Protein AF-0000000077738285 (afdb_homodimer)

pLDDT: mean 93.06, std 7.07, range [54.53, 98.56]

Foldseek 3Di:
DDPVVVVVVVVVVVVVVVVVVVVVVVVVVVVVVVVVVVVQVVLFVVLLVLQPPPPPPVQQKGKDWALQFDLVLLLVLLVVVDDDPVSVVSSVVVRVVLSVVQLDLVDDQWDWDDDDPDIDTAGHCPDPVLVVCCVVRHDVRSVRSRRSNVRCCVPPVPRSGIDIFTARNVVGGGDGSVSSVVSSVVVVVVVVD/DDPVVVVVVVVVVVVVVVVVVVVVVVVVVVVVVVVVVVVQVVLFVVLLVLQPPPPDPVQQKGKDWALQFDLVLLLVQLVVVDDDPVSVVSSVVVRVVLSVVQLDLVDDQWDWDDDDPDIDTAGHCPDPVLVVCCVVRHDVRSVRSRRSNRRCCVPPVPRSHIDIFTARNVVGGGDGSVSSVVSSVVVVVVVVD

Nearest PDB structures (foldseek):
  6nr8-assembly1_4  TM=2.186E-01  e=7.196E+00  Homo sapiens
  7vla-assembly1_R  TM=3.033E-01  e=7.533E+00  Homo sapiens
  7rmi-assembly1_R  TM=2.286E-01  e=8.004E+00  Homo sapiens

InterPro domains:
  IPR005379 Factor of DNA methylation 1-5/IDN2 , domain XH [PF03469] (64-191)
  IPR045177 Factor of DNA methylation 1-5/IDN2 [PTHR21596] (3-192)

Solvent-accessible surface area (backbone atoms only — not comparable to full-atom values): 20897 Å² total; per-residue (Å²): 130,57,74,65,55,55,53,52,51,50,51,42,52,53,49,50,52,50,37,50,52,45,49,53,50,40,52,51,49,52,52,52,35,52,54,46,49,48,49,51,50,50,28,46,53,52,48,38,64,73,39,56,89,61,78,62,80,85,47,54,43,41,59,38,59,36,33,52,51,59,59,61,46,44,44,56,45,26,59,72,73,40,64,79,80,52,23,63,55,51,24,52,51,55,46,50,52,50,46,50,49,64,35,32,81,86,60,72,56,56,38,84,39,73,55,85,95,40,80,40,78,40,74,38,79,78,30,66,67,54,43,51,41,25,74,74,60,28,63,60,38,33,49,30,48,49,52,14,44,51,35,17,52,72,77,26,58,87,73,30,53,62,44,81,37,52,28,21,70,82,77,72,43,76,46,53,63,39,54,44,51,54,34,51,49,52,55,55,54,59,74,62,107,131,57,75,66,55,53,54,54,50,51,51,42,53,52,50,50,51,50,36,49,52,45,49,53,50,41,52,51,48,52,52,52,35,53,53,46,49,48,48,52,51,51,29,47,52,52,49,39,65,71,41,56,88,62,78,61,79,85,46,53,42,42,62,38,60,38,35,53,52,60,58,62,47,43,43,56,45,26,57,71,74,39,63,78,80,52,22,62,56,52,26,52,49,56,47,49,52,49,48,51,49,64,36,31,81,85,62,72,55,56,38,84,40,75,56,89,95,39,82,39,78,40,74,38,81,78,30,64,69,53,44,50,41,25,73,74,60,29,63,61,40,33,50,29,49,50,52,12,44,50,35,18,53,72,76,26,56,87,74,29,53,61,44,81,38,53,27,22,69,81,79,72,4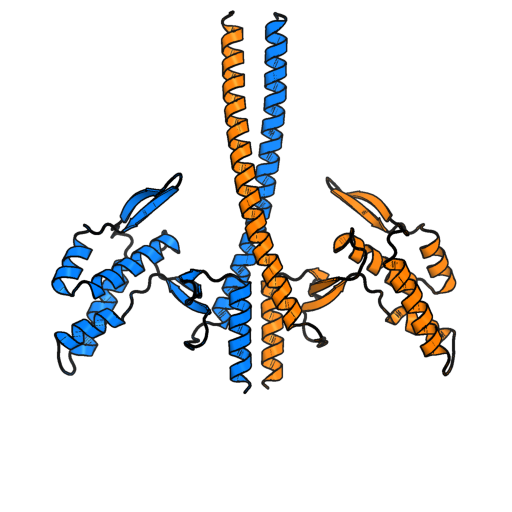3,76,46,52,62,40,54,44,51,53,35,52,51,54,56,56,54,59,73,60,106

Structure (mmCIF, N/CA/C/O backbone):
data_AF-0000000077738285-model_v1
#
loop_
_entity.id
_entity.type
_entity.pdbx_description
1 polymer 'Factor of DNA methylation 5-like'
#
loop_
_atom_site.group_PDB
_atom_site.id
_atom_site.type_symbol
_atom_site.label_atom_id
_atom_site.label_alt_id
_atom_site.label_comp_id
_atom_site.label_asym_id
_atom_site.label_entity_id
_atom_site.label_seq_id
_atom_site.pdbx_PDB_ins_code
_atom_site.Cartn_x
_atom_site.Cartn_y
_atom_site.Cartn_z
_atom_site.occupancy
_atom_site.B_iso_or_equiv
_atom_site.auth_seq_id
_atom_site.auth_comp_id
_atom_site.auth_asym_id
_atom_site.auth_atom_id
_atom_site.pdbx_PDB_model_num
ATOM 1 N N . MET A 1 1 ? -29.438 45.031 19.188 1 57.69 1 MET A N 1
ATOM 2 C CA . MET A 1 1 ? -29.25 43.594 19.25 1 57.69 1 MET A CA 1
ATOM 3 C C . MET A 1 1 ? -28.969 43.156 20.688 1 57.69 1 MET A C 1
ATOM 5 O O . MET A 1 1 ? -28.156 43.781 21.391 1 57.69 1 MET A O 1
ATOM 9 N N . ASN A 1 2 ? -29.812 42.406 21.328 1 80.69 2 ASN A N 1
ATOM 10 C CA . ASN A 1 2 ? -29.719 42 22.734 1 80.69 2 ASN A CA 1
ATOM 11 C C . ASN A 1 2 ? -28.438 41.219 22.984 1 80.69 2 ASN A C 1
ATOM 13 O O . ASN A 1 2 ? -27.859 40.625 22.078 1 80.69 2 ASN A O 1
ATOM 17 N N . ASP A 1 3 ? -27.781 41.531 24.156 1 87.25 3 ASP A N 1
ATOM 18 C CA . ASP A 1 3 ? -26.547 40.906 24.625 1 87.25 3 ASP A CA 1
ATOM 19 C C . ASP A 1 3 ? -26.562 39.406 24.359 1 87.25 3 ASP A C 1
ATOM 21 O O . ASP A 1 3 ? -25.547 38.812 23.969 1 87.25 3 ASP A O 1
ATOM 25 N N . LYS A 1 4 ? -27.641 38.844 24.5 1 89.62 4 LYS A N 1
ATOM 26 C CA . LYS A 1 4 ? -27.781 37.406 24.328 1 89.62 4 LYS A CA 1
ATOM 27 C C . LYS A 1 4 ? -27.672 37.031 22.844 1 89.62 4 LYS A C 1
ATOM 29 O O . LYS A 1 4 ? -27.062 36 22.516 1 89.62 4 LYS A O 1
ATOM 34 N N . GLU A 1 5 ? -28.172 37.75 21.969 1 89.12 5 GLU A N 1
ATOM 35 C CA . GLU A 1 5 ? -28.109 37.531 20.531 1 89.12 5 GLU A CA 1
ATOM 36 C C . GLU A 1 5 ? -26.672 37.625 20.016 1 89.12 5 GLU A C 1
ATOM 38 O O . GLU A 1 5 ? -26.266 36.812 19.188 1 89.12 5 GLU A O 1
ATOM 43 N N . GLU A 1 6 ? -25.984 38.5 20.547 1 91.62 6 GLU A N 1
ATOM 44 C CA . GLU A 1 6 ? -24.578 38.688 20.156 1 91.62 6 GLU A CA 1
ATOM 45 C C . GLU A 1 6 ? -23.75 37.469 20.578 1 91.62 6 GLU A C 1
ATOM 47 O O . GLU A 1 6 ? -22.875 37.031 19.844 1 91.62 6 GLU A O 1
ATOM 52 N N . GLU A 1 7 ? -24 37 21.734 1 93.25 7 GLU A N 1
ATOM 53 C CA . GLU A 1 7 ? -23.312 35.812 22.234 1 93.25 7 GLU A CA 1
ATOM 54 C C . GLU A 1 7 ? -23.594 34.594 21.375 1 93.25 7 GLU A C 1
ATOM 56 O O . GLU A 1 7 ? -22.688 33.844 21.047 1 93.25 7 GLU A O 1
ATOM 61 N N . LEU A 1 8 ? -24.875 34.406 20.984 1 94.12 8 LEU A N 1
ATOM 62 C CA . LEU A 1 8 ? -25.266 33.281 20.156 1 94.12 8 LEU A CA 1
ATOM 63 C C . LEU A 1 8 ? -24.625 33.375 18.766 1 94.12 8 LEU A C 1
ATOM 65 O O . LEU A 1 8 ? -24.172 32.375 18.219 1 94.12 8 LEU A O 1
ATOM 69 N N . LYS A 1 9 ? -24.516 34.531 18.25 1 93.94 9 LYS A N 1
ATOM 70 C CA . LYS A 1 9 ? -23.891 34.75 16.953 1 93.94 9 LYS A CA 1
ATOM 71 C C . LYS A 1 9 ? -22.391 34.438 17 1 93.94 9 LYS A C 1
ATOM 73 O O . LYS A 1 9 ? -21.844 33.875 16.031 1 93.94 9 LYS A O 1
ATOM 78 N N . LYS A 1 10 ? -21.797 34.75 18.062 1 95.88 10 LYS A N 1
ATOM 79 C CA . LYS A 1 10 ? -20.391 34.406 18.25 1 95.88 10 LYS A CA 1
ATOM 80 C C . LYS A 1 10 ? -20.203 32.906 18.266 1 95.88 10 LYS A C 1
ATOM 82 O O . LYS A 1 10 ? -19.25 32.375 17.672 1 95.88 10 LYS A O 1
ATOM 87 N N . VAL A 1 11 ? -21.031 32.219 19 1 95.94 11 VAL A N 1
ATOM 88 C CA . VAL A 1 11 ? -20.969 30.766 19.062 1 95.94 11 VAL A CA 1
ATOM 89 C C . VAL A 1 11 ? -21.109 30.172 17.656 1 95.94 11 VAL A C 1
ATOM 91 O O . VAL A 1 11 ? -20.375 29.25 17.297 1 95.94 11 VAL A O 1
ATOM 94 N N . ILE A 1 12 ? -22.031 30.672 16.875 1 96.25 12 ILE A N 1
ATOM 95 C CA . ILE A 1 12 ? -22.281 30.203 15.523 1 96.25 12 ILE A CA 1
ATOM 96 C C . ILE A 1 12 ? -21.031 30.422 14.672 1 96.25 12 ILE A C 1
ATOM 98 O O . ILE A 1 12 ? -20.625 29.516 13.93 1 96.25 12 ILE A O 1
ATOM 102 N N . MET A 1 13 ? -20.453 31.578 14.844 1 96.62 13 MET A N 1
ATOM 103 C CA . MET A 1 13 ? -19.234 31.891 14.086 1 96.62 13 MET A CA 1
ATOM 104 C C . MET A 1 13 ? -18.125 30.922 14.438 1 96.62 13 MET A C 1
ATOM 106 O O . MET A 1 13 ? -17.422 30.422 13.555 1 96.62 13 MET A O 1
ATOM 110 N N . ASP A 1 14 ? -17.984 30.656 15.688 1 96.31 14 ASP A N 1
ATOM 111 C CA . ASP A 1 14 ? -16.969 29.719 16.156 1 96.31 14 ASP A CA 1
ATOM 112 C C . ASP A 1 14 ? -17.219 28.312 15.617 1 96.31 14 ASP A C 1
ATOM 114 O O . ASP A 1 14 ? -16.297 27.625 15.172 1 96.31 14 ASP A O 1
ATOM 118 N N . LEU A 1 15 ? -18.406 27.906 15.625 1 95.69 15 LEU A N 1
ATOM 119 C CA . LEU A 1 15 ? -18.781 26.578 15.148 1 95.69 15 LEU A CA 1
ATOM 120 C C . LEU A 1 15 ? -18.562 26.469 13.641 1 95.69 15 LEU A C 1
ATOM 122 O O . LEU A 1 15 ? -18.156 25.406 13.148 1 95.69 15 LEU A O 1
ATOM 126 N N . GLU A 1 16 ? -18.859 27.469 12.961 1 95.94 16 GLU A N 1
ATOM 127 C CA . GLU A 1 16 ? -18.656 27.484 11.516 1 95.94 16 GLU A CA 1
ATOM 128 C C . GLU A 1 16 ? -17.172 27.344 11.164 1 95.94 16 GLU A C 1
ATOM 130 O O . GLU A 1 16 ? -16.812 26.672 10.203 1 95.94 16 GLU A O 1
ATOM 135 N N . GLU A 1 17 ? -16.422 28.031 11.875 1 95.81 17 GLU A N 1
ATOM 136 C CA . GLU A 1 17 ? -14.984 27.938 11.656 1 95.81 17 GLU A CA 1
ATOM 137 C C . GLU A 1 17 ? -14.477 26.516 11.922 1 95.81 17 GLU A C 1
ATOM 139 O O . GLU A 1 17 ? -13.688 25.969 11.141 1 95.81 17 GLU A O 1
ATOM 144 N N . GLU A 1 18 ? -14.93 25.953 12.984 1 94.94 18 GLU A N 1
ATOM 145 C CA . GLU A 1 18 ? -14.539 24.578 13.32 1 94.94 18 GLU A CA 1
ATOM 146 C C . GLU A 1 18 ? -14.992 23.609 12.234 1 94.94 18 GLU A C 1
ATOM 148 O O . GLU A 1 18 ? -14.242 22.703 11.859 1 94.94 18 GLU A O 1
ATOM 153 N N . ARG A 1 19 ? -16.156 23.812 11.867 1 95.06 19 ARG A N 1
ATOM 154 C CA . ARG A 1 19 ? -16.688 22.984 10.789 1 95.06 19 ARG A CA 1
ATOM 155 C C . ARG A 1 19 ? -15.828 23.078 9.539 1 95.06 19 ARG A C 1
ATOM 157 O O . ARG A 1 19 ? -15.508 22.062 8.914 1 95.06 19 ARG A O 1
ATOM 164 N N . ARG A 1 20 ? -15.461 24.203 9.203 1 94.88 20 ARG A N 1
ATOM 165 C CA . ARG A 1 20 ? -14.641 24.406 8.023 1 94.88 20 ARG A CA 1
ATOM 166 C C . ARG A 1 20 ? -13.281 23.734 8.172 1 94.88 20 ARG A C 1
ATOM 168 O O . ARG A 1 20 ? -12.781 23.109 7.234 1 94.88 20 ARG A O 1
ATOM 175 N N . ASP A 1 21 ? -12.75 23.906 9.336 1 95.56 21 ASP A N 1
ATOM 176 C CA . ASP A 1 21 ? -11.469 23.266 9.609 1 95.56 21 ASP A CA 1
ATOM 177 C C . ASP A 1 21 ? -11.57 21.75 9.461 1 95.56 21 ASP A C 1
ATOM 179 O O . ASP A 1 21 ? -10.688 21.125 8.875 1 95.56 21 ASP A O 1
ATOM 183 N N . LEU A 1 22 ? -12.586 21.234 9.938 1 96.31 22 LEU A N 1
ATOM 184 C CA . LEU A 1 22 ? -12.797 19.797 9.875 1 96.31 22 LEU A CA 1
ATOM 185 C C . LEU A 1 22 ? -13.047 19.344 8.438 1 96.31 22 LEU A C 1
ATOM 187 O O . LEU A 1 22 ? -12.586 18.281 8.031 1 96.31 22 LEU A O 1
ATOM 191 N N . GLU A 1 23 ? -13.711 20.125 7.754 1 96.38 23 GLU A N 1
ATOM 192 C CA . GLU A 1 23 ? -13.953 19.828 6.348 1 96.38 23 GLU A CA 1
ATOM 193 C C . GLU A 1 23 ? -12.656 19.797 5.551 1 96.38 23 GLU A C 1
ATOM 195 O O . GLU A 1 23 ? -12.43 18.875 4.754 1 96.38 23 GLU A O 1
ATOM 200 N N . ASP A 1 24 ? -11.891 20.781 5.816 1 95.75 24 ASP A N 1
ATOM 201 C CA . ASP A 1 24 ? -10.602 20.844 5.137 1 95.75 24 ASP A CA 1
ATOM 202 C C . ASP A 1 24 ? -9.734 19.641 5.484 1 95.75 24 ASP A C 1
ATOM 204 O O . ASP A 1 24 ? -9.102 19.047 4.609 1 95.75 24 ASP A O 1
ATOM 208 N N . ALA A 1 25 ? -9.719 19.344 6.711 1 96.44 25 ALA A N 1
ATOM 209 C CA . ALA A 1 25 ? -8.953 18.188 7.152 1 96.44 25 ALA A CA 1
ATOM 210 C C . ALA A 1 25 ? -9.477 16.906 6.504 1 96.44 25 ALA A C 1
ATOM 212 O O . ALA A 1 25 ? -8.695 16.047 6.105 1 96.44 25 ALA A O 1
ATOM 213 N N . ASN A 1 26 ? -10.812 16.844 6.434 1 96.19 26 ASN A N 1
ATOM 214 C CA . ASN A 1 26 ? -11.438 15.695 5.809 1 96.19 26 ASN A CA 1
ATOM 215 C C . ASN A 1 26 ? -11.031 15.555 4.348 1 96.19 26 ASN A C 1
ATOM 217 O O . ASN A 1 26 ? -10.742 14.445 3.879 1 96.19 26 ASN A O 1
ATOM 221 N N . ILE A 1 27 ? -10.961 16.578 3.732 1 96.94 27 ILE A N 1
ATOM 222 C CA . ILE A 1 27 ? -10.586 16.578 2.322 1 96.94 27 ILE A CA 1
ATOM 223 C C . ILE A 1 27 ? -9.141 16.109 2.166 1 96.94 27 ILE A C 1
ATOM 225 O O . ILE A 1 27 ? -8.836 15.281 1.309 1 96.94 27 ILE A O 1
ATOM 229 N N . GLU A 1 28 ? -8.305 16.578 2.998 1 96.88 28 GLU A N 1
ATOM 230 C CA . GLU A 1 28 ? -6.898 16.188 2.951 1 96.88 28 GLU A CA 1
ATOM 231 C C . GLU A 1 28 ? -6.723 14.703 3.26 1 96.88 28 GLU A C 1
ATOM 233 O O . GLU A 1 28 ? -5.98 14.008 2.568 1 96.88 28 GLU A O 1
ATOM 238 N N . LEU A 1 29 ? -7.418 14.25 4.254 1 97.56 29 LEU A N 1
ATOM 239 C CA . LEU A 1 29 ? -7.34 12.844 4.629 1 97.56 29 LEU A CA 1
ATOM 240 C C . LEU A 1 29 ? -7.824 11.953 3.492 1 97.56 29 LEU A C 1
ATOM 242 O O . LEU A 1 29 ? -7.215 10.922 3.205 1 97.56 29 LEU A O 1
ATOM 246 N N . CYS A 1 30 ? -8.883 12.336 2.863 1 97.5 30 CYS A N 1
ATOM 247 C CA . CYS A 1 30 ? -9.406 11.57 1.736 1 97.5 30 CYS A CA 1
ATOM 248 C C . CYS A 1 30 ? -8.383 11.484 0.613 1 97.5 30 CYS A C 1
ATOM 250 O O . CYS A 1 30 ? -8.203 10.43 0.01 1 97.5 30 CYS A O 1
ATOM 252 N N . LYS A 1 31 ? -7.715 12.578 0.353 1 97.81 31 LYS A N 1
ATOM 253 C CA . LYS A 1 31 ? -6.691 12.609 -0.687 1 97.81 31 LYS A CA 1
ATOM 254 C C . LYS A 1 31 ? -5.547 11.656 -0.357 1 97.81 31 LYS A C 1
ATOM 256 O O . LYS A 1 31 ? -5.133 10.859 -1.202 1 97.81 31 LYS A O 1
ATOM 261 N N . ARG A 1 32 ? -5.133 11.719 0.83 1 97.56 32 ARG A N 1
ATOM 262 C CA . ARG A 1 32 ? -4.039 10.859 1.257 1 97.56 32 ARG A CA 1
ATOM 263 C C . ARG A 1 32 ? -4.453 9.391 1.225 1 97.56 32 ARG A C 1
ATOM 265 O O . ARG A 1 32 ? -3.666 8.523 0.832 1 97.56 32 ARG A O 1
ATOM 272 N N . LEU A 1 33 ? -5.613 9.172 1.667 1 98.19 33 LEU A N 1
ATOM 273 C CA . LEU A 1 33 ? -6.129 7.805 1.648 1 98.19 33 LEU A CA 1
ATOM 274 C C . LEU A 1 33 ? -6.211 7.277 0.221 1 98.19 33 LEU A C 1
ATOM 276 O O . LEU A 1 33 ? -5.852 6.125 -0.041 1 98.19 33 LEU A O 1
ATOM 280 N N . CYS A 1 34 ? -6.707 8.07 -0.659 1 98.31 34 CYS A N 1
ATOM 281 C CA . CYS A 1 34 ? -6.801 7.684 -2.062 1 98.31 34 CYS A CA 1
ATOM 282 C C . CYS A 1 34 ? -5.426 7.352 -2.631 1 98.31 34 CYS A C 1
ATOM 284 O O . CYS A 1 34 ? -5.266 6.352 -3.332 1 98.31 34 CYS A O 1
ATOM 286 N N . GLU A 1 35 ? -4.426 8.125 -2.33 1 97.81 35 GLU A N 1
ATOM 287 C CA . GLU A 1 35 ? -3.062 7.895 -2.799 1 97.81 35 GLU A CA 1
ATOM 288 C C . GLU A 1 35 ? -2.506 6.582 -2.256 1 97.81 35 GLU A C 1
ATOM 290 O O . GLU A 1 35 ? -1.903 5.801 -2.998 1 97.81 35 GLU A O 1
ATOM 295 N N . SER A 1 36 ? -2.678 6.332 -1.012 1 98.19 36 SER A N 1
ATOM 296 C CA . SER A 1 36 ? -2.223 5.094 -0.391 1 98.19 36 SER A CA 1
ATOM 297 C C . SER A 1 36 ? -2.934 3.883 -0.984 1 98.19 36 SER A C 1
ATOM 299 O O . SER A 1 36 ? -2.301 2.871 -1.288 1 98.19 36 SER A O 1
ATOM 301 N N . ASN A 1 37 ? -4.168 4.055 -1.146 1 96.75 37 ASN A N 1
ATOM 302 C CA . ASN A 1 37 ? -4.945 2.971 -1.736 1 96.75 37 ASN A CA 1
ATOM 303 C C . ASN A 1 37 ? -4.504 2.68 -3.168 1 96.75 37 ASN A C 1
ATOM 305 O O . ASN A 1 37 ? -4.488 1.524 -3.596 1 96.75 37 ASN A O 1
ATOM 309 N N . ASP A 1 38 ? -4.23 3.666 -3.902 1 97.88 38 ASP A N 1
ATOM 310 C CA . ASP A 1 38 ? -3.721 3.49 -5.258 1 97.88 38 ASP A CA 1
ATOM 311 C C . ASP A 1 38 ? -2.404 2.717 -5.254 1 97.88 38 ASP A C 1
ATOM 313 O O . ASP A 1 38 ? -2.205 1.816 -6.07 1 97.88 38 ASP A O 1
ATOM 317 N N . GLU A 1 39 ? -1.534 3.088 -4.363 1 98.5 39 GLU A N 1
ATOM 318 C CA . GLU A 1 39 ? -0.25 2.398 -4.281 1 98.5 39 GLU A CA 1
ATOM 319 C C . GLU A 1 39 ? -0.439 0.921 -3.943 1 98.5 39 GLU A C 1
ATOM 321 O O . GLU A 1 39 ? 0.203 0.055 -4.543 1 98.5 39 GLU A O 1
ATOM 326 N N . ILE A 1 40 ? -1.313 0.643 -3.072 1 98.56 40 ILE A N 1
ATOM 327 C CA . ILE A 1 40 ? -1.601 -0.732 -2.678 1 98.56 40 ILE A CA 1
ATOM 328 C C . ILE A 1 40 ? -2.203 -1.492 -3.857 1 98.56 40 ILE A C 1
ATOM 330 O O . ILE A 1 40 ? -1.789 -2.613 -4.156 1 98.56 40 ILE A O 1
ATOM 334 N N . ARG A 1 41 ? -3.141 -0.875 -4.48 1 97.56 41 ARG A N 1
ATOM 335 C CA . ARG A 1 41 ? -3.801 -1.492 -5.625 1 97.56 41 ARG A CA 1
ATOM 336 C C . ARG A 1 41 ? -2.799 -1.808 -6.73 1 97.56 41 ARG A C 1
ATOM 338 O O . ARG A 1 41 ? -2.812 -2.904 -7.293 1 97.56 41 ARG A O 1
ATOM 345 N N . GLU A 1 42 ? -1.972 -0.885 -7.055 1 98.12 42 GLU A N 1
ATOM 346 C CA . GLU A 1 42 ? -0.97 -1.087 -8.094 1 98.12 42 GLU A CA 1
ATOM 347 C C . GLU A 1 42 ? -0.011 -2.217 -7.73 1 98.12 42 GLU A C 1
ATOM 349 O O . GLU A 1 42 ? 0.397 -2.996 -8.594 1 98.12 42 GLU A O 1
ATOM 354 N N . ALA A 1 43 ? 0.348 -2.258 -6.477 1 98.5 43 ALA A N 1
ATOM 355 C CA . ALA A 1 43 ? 1.207 -3.34 -6.004 1 98.5 43 ALA A CA 1
ATOM 356 C C . ALA A 1 43 ? 0.527 -4.695 -6.176 1 98.5 43 ALA A C 1
ATOM 358 O O . ALA A 1 43 ? 1.145 -5.652 -6.648 1 98.5 43 ALA A O 1
ATOM 359 N N . HIS A 1 44 ? -0.716 -4.754 -5.836 1 98.5 44 HIS A N 1
ATOM 360 C CA . HIS A 1 44 ? -1.479 -5.988 -6.008 1 98.5 44 HIS A CA 1
ATOM 361 C C . HIS A 1 44 ? -1.53 -6.402 -7.477 1 98.5 44 HIS A C 1
ATOM 363 O O . HIS A 1 44 ? -1.395 -7.586 -7.797 1 98.5 44 HIS A O 1
ATOM 369 N N . GLU A 1 45 ? -1.787 -5.473 -8.297 1 97.25 45 GLU A N 1
ATOM 370 C CA . GLU A 1 45 ? -1.859 -5.77 -9.727 1 97.25 45 GLU A CA 1
ATOM 371 C C . GLU A 1 45 ? -0.551 -6.367 -10.234 1 97.25 45 GLU A C 1
ATOM 373 O O . GLU A 1 45 ? -0.561 -7.312 -11.031 1 97.25 45 GLU A O 1
ATOM 378 N N . GLU A 1 46 ? 0.552 -5.805 -9.781 1 97.25 46 GLU A N 1
ATOM 379 C CA . GLU A 1 46 ? 1.859 -6.316 -10.18 1 97.25 46 GLU A CA 1
ATOM 380 C C . GLU A 1 46 ? 2.068 -7.746 -9.68 1 97.25 46 GLU A C 1
ATOM 382 O O . GLU A 1 46 ? 2.535 -8.609 -10.422 1 97.25 46 GLU A O 1
ATOM 387 N N . LEU A 1 47 ? 1.683 -7.977 -8.484 1 97.44 47 LEU A N 1
ATOM 388 C CA . LEU A 1 47 ? 1.844 -9.297 -7.891 1 97.44 47 LEU A CA 1
ATOM 389 C C . LEU A 1 47 ? 0.943 -10.32 -8.586 1 97.44 47 LEU A C 1
ATOM 391 O O . LEU A 1 47 ? 1.36 -11.453 -8.836 1 97.44 47 LEU A O 1
ATOM 395 N N . ILE A 1 48 ? -0.243 -9.898 -8.859 1 96.94 48 ILE A N 1
ATOM 396 C CA . ILE A 1 48 ? -1.17 -10.773 -9.57 1 96.94 48 ILE A CA 1
ATOM 397 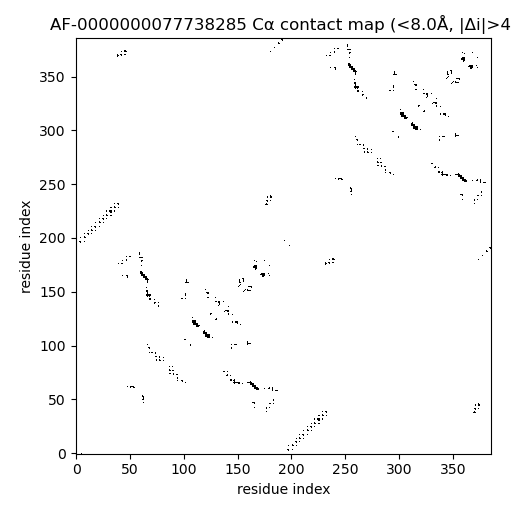C C . ILE A 1 48 ? -0.596 -11.133 -10.945 1 96.94 48 ILE A C 1
ATOM 399 O O . ILE A 1 48 ? -0.621 -12.297 -11.352 1 96.94 48 ILE A O 1
ATOM 403 N N . SER A 1 49 ? -0.093 -10.164 -11.648 1 94.5 49 SER A N 1
ATOM 404 C CA . SER A 1 49 ? 0.512 -10.398 -12.961 1 94.5 49 SER A CA 1
ATOM 405 C C . SER A 1 49 ? 1.67 -11.391 -12.859 1 94.5 49 SER A C 1
ATOM 407 O O . SER A 1 49 ? 1.821 -12.266 -13.711 1 94.5 49 SER A O 1
ATOM 409 N N . GLY A 1 50 ? 2.43 -11.359 -11.82 1 90.56 50 GLY A N 1
ATOM 410 C CA . GLY A 1 50 ? 3.598 -12.203 -11.633 1 90.56 50 GLY A CA 1
ATOM 411 C C . GLY A 1 50 ? 3.248 -13.617 -11.203 1 90.56 50 GLY A C 1
ATOM 412 O O . GLY A 1 50 ? 3.994 -14.562 -11.477 1 90.56 50 GLY A O 1
ATOM 413 N N . LEU A 1 51 ? 2.129 -13.695 -10.578 1 92.81 51 LEU A N 1
ATOM 414 C CA . LEU A 1 51 ? 1.764 -15 -10.023 1 92.81 51 LEU A CA 1
ATOM 415 C C . LEU A 1 51 ? 0.669 -15.656 -10.852 1 92.81 51 LEU A C 1
ATOM 417 O O . LEU A 1 51 ? 0.209 -16.75 -10.523 1 92.81 51 LEU A O 1
ATOM 421 N N . ARG A 1 52 ? 0.326 -14.961 -11.844 1 90.19 52 ARG A N 1
ATOM 422 C CA . ARG A 1 52 ? -0.746 -15.484 -12.688 1 90.19 52 ARG A CA 1
ATOM 423 C C . ARG A 1 52 ? -0.369 -16.844 -13.273 1 90.19 52 ARG A C 1
ATOM 425 O O . ARG A 1 52 ? 0.739 -17.016 -13.781 1 90.19 52 ARG A O 1
ATOM 432 N N . GLY A 1 53 ? -1.275 -17.828 -13.219 1 86.81 53 GLY A N 1
ATOM 433 C CA . GLY A 1 53 ? -1.073 -19.125 -13.836 1 86.81 53 GLY A CA 1
ATOM 434 C C . GLY A 1 53 ? -0.315 -20.094 -12.945 1 86.81 53 GLY A C 1
ATOM 435 O O . GLY A 1 53 ? -0.148 -21.266 -13.297 1 86.81 53 GLY A O 1
ATOM 436 N N . ILE A 1 54 ? 0.18 -19.625 -11.875 1 85.81 54 ILE A N 1
ATOM 437 C CA . ILE A 1 54 ? 0.893 -20.516 -10.961 1 85.81 54 ILE A CA 1
ATOM 438 C C . ILE A 1 54 ? -0.108 -21.312 -10.141 1 85.81 54 ILE A C 1
ATOM 440 O O . ILE A 1 54 ? -0.995 -20.75 -9.492 1 85.81 54 ILE A O 1
ATOM 444 N N . SER A 1 55 ? -0.057 -22.578 -10.203 1 81.94 55 SER A N 1
ATOM 445 C CA . SER A 1 55 ? -1.006 -23.453 -9.523 1 81.94 55 SER A CA 1
ATOM 446 C C . SER A 1 55 ? -0.321 -24.281 -8.438 1 81.94 55 SER A C 1
ATOM 448 O O . SER A 1 55 ? -0.832 -25.312 -8.023 1 81.94 55 SER A O 1
ATOM 450 N N . ASP A 1 56 ? 0.747 -23.828 -7.895 1 86.44 56 ASP A N 1
ATOM 451 C CA . ASP A 1 56 ? 1.476 -24.531 -6.844 1 86.44 56 ASP A CA 1
ATOM 452 C C . ASP A 1 56 ? 0.732 -24.453 -5.512 1 86.44 56 ASP A C 1
ATOM 454 O O . ASP A 1 56 ? 0.693 -23.391 -4.883 1 86.44 56 ASP A O 1
ATOM 458 N N . GLU A 1 57 ? 0.221 -25.547 -5.098 1 86.75 57 GLU A N 1
ATOM 459 C CA . GLU A 1 57 ? -0.623 -25.609 -3.91 1 86.75 57 GLU A CA 1
ATOM 460 C C . GLU A 1 57 ? 0.2 -25.422 -2.639 1 86.75 57 GLU A C 1
ATOM 462 O O . GLU A 1 57 ? -0.354 -25.172 -1.563 1 86.75 57 GLU A O 1
ATOM 467 N N . SER A 1 58 ? 1.518 -25.484 -2.801 1 88.31 58 SER A N 1
ATOM 468 C CA . SER A 1 58 ? 2.369 -25.25 -1.639 1 88.31 58 SER A CA 1
ATOM 469 C C . SER A 1 58 ? 2.422 -23.781 -1.275 1 88.31 58 SER A C 1
ATOM 471 O O . SER A 1 58 ? 2.795 -23.422 -0.156 1 88.31 58 SER A O 1
ATOM 473 N N . LEU A 1 59 ? 2.062 -22.938 -2.215 1 91.19 59 LEU A N 1
ATOM 474 C CA . LEU A 1 59 ? 2.006 -21.516 -1.932 1 91.19 59 LEU A CA 1
ATOM 475 C C . LEU A 1 59 ? 0.719 -21.156 -1.197 1 91.19 59 LEU A C 1
ATOM 477 O O . LEU A 1 59 ? -0.376 -21.484 -1.655 1 91.19 59 LEU A O 1
ATOM 481 N N . THR A 1 60 ? 0.854 -20.5 -0.08 1 94.25 60 THR A N 1
ATOM 482 C CA . THR A 1 60 ? -0.298 -20.109 0.723 1 94.25 60 THR A CA 1
ATOM 483 C C . THR A 1 60 ? -1.063 -18.969 0.051 1 94.25 60 THR A C 1
ATOM 485 O O . THR A 1 60 ? -2.279 -18.844 0.221 1 94.25 60 THR A O 1
ATOM 488 N N . VAL A 1 61 ? -0.329 -18.141 -0.664 1 97 61 VAL A N 1
ATOM 489 C CA . VAL A 1 61 ? -0.925 -17 -1.365 1 97 61 VAL A CA 1
ATOM 490 C C . VAL A 1 61 ? -0.871 -17.25 -2.873 1 97 61 VAL A C 1
ATOM 492 O O . VAL A 1 61 ? 0.194 -17.531 -3.424 1 97 61 VAL A O 1
ATOM 495 N N . ARG A 1 62 ? -2 -17.188 -3.498 1 96.31 62 ARG A N 1
ATOM 496 C CA . ARG A 1 62 ? -2.111 -17.391 -4.941 1 96.31 62 ARG A CA 1
ATOM 497 C C . ARG A 1 62 ? -3.23 -16.531 -5.523 1 96.31 62 ARG A C 1
ATOM 499 O O . ARG A 1 62 ? -3.984 -15.891 -4.781 1 96.31 62 ARG A O 1
ATOM 506 N N . VAL A 1 63 ? -3.252 -16.469 -6.805 1 96.81 63 VAL A N 1
ATOM 507 C CA . VAL A 1 63 ? -4.289 -15.695 -7.484 1 96.81 63 VAL A CA 1
ATOM 508 C C . VAL A 1 63 ? -5.582 -16.516 -7.543 1 96.81 63 VAL A C 1
ATOM 510 O O . VAL A 1 63 ? -5.566 -17.688 -7.934 1 96.81 63 VAL A O 1
ATOM 513 N N . LYS A 1 64 ? -6.598 -16 -7.125 1 95.56 64 LYS A N 1
ATOM 514 C CA . LYS A 1 64 ? -7.922 -16.625 -7.172 1 95.56 64 LYS A CA 1
ATOM 515 C C . LYS A 1 64 ? -8.859 -15.828 -8.078 1 95.56 64 LYS A C 1
ATOM 517 O O . LYS A 1 64 ? -8.883 -14.594 -8.039 1 95.56 64 LYS A O 1
ATOM 522 N N . MET A 1 65 ? -9.531 -16.5 -8.945 1 95.88 65 MET A N 1
ATOM 523 C CA . MET A 1 65 ? -10.555 -15.867 -9.781 1 95.88 65 MET A CA 1
ATOM 524 C C . MET A 1 65 ? -11.875 -15.758 -9.031 1 95.88 65 MET A C 1
ATOM 526 O O . MET A 1 65 ? -12.695 -16.688 -9.062 1 95.88 65 MET A O 1
ATOM 530 N N . MET A 1 66 ? -12.102 -14.602 -8.477 1 96.5 66 MET A N 1
ATOM 531 C CA . MET A 1 66 ? -13.32 -14.383 -7.699 1 96.5 66 MET A CA 1
ATOM 532 C C . MET A 1 66 ? -14.539 -14.32 -8.609 1 96.5 66 MET A C 1
ATOM 534 O O . MET A 1 66 ? -14.547 -13.594 -9.602 1 96.5 66 MET A O 1
ATOM 538 N N . GLY A 1 67 ? -15.539 -15.047 -8.242 1 96.12 67 GLY A N 1
ATOM 539 C CA . GLY A 1 67 ? -16.766 -15.039 -9.031 1 96.12 67 GLY A CA 1
ATOM 540 C C . GLY A 1 67 ? -16.844 -16.188 -10.023 1 96.12 67 GLY A C 1
ATOM 541 O O . GLY A 1 67 ? -17.859 -16.375 -10.672 1 96.12 67 GLY A O 1
ATOM 542 N N . ARG A 1 68 ? -15.734 -16.891 -10.164 1 96.81 68 ARG A N 1
ATOM 543 C CA . ARG A 1 68 ? -15.781 -18.109 -10.984 1 96.81 68 ARG A CA 1
ATOM 544 C C . ARG A 1 68 ? -16.375 -19.281 -10.203 1 96.81 68 ARG A C 1
ATOM 546 O O . ARG A 1 68 ? -15.961 -19.547 -9.07 1 96.81 68 ARG A O 1
ATOM 553 N N . VAL A 1 69 ? -17.25 -19.984 -10.812 1 97.62 69 VAL A N 1
ATOM 554 C CA . VAL A 1 69 ? -17.906 -21.109 -10.156 1 97.62 69 VAL A CA 1
ATOM 555 C C . VAL A 1 69 ? -16.922 -22.281 -10.07 1 97.62 69 VAL A C 1
ATOM 557 O O . VAL A 1 69 ? -16.203 -22.562 -11.031 1 97.62 69 VAL A O 1
ATOM 560 N N . ASP A 1 70 ? -16.875 -22.906 -8.93 1 96.69 70 ASP A N 1
ATOM 561 C CA . ASP A 1 70 ? -16.078 -24.125 -8.789 1 96.69 70 ASP A CA 1
ATOM 562 C C . ASP A 1 70 ? -16.594 -25.234 -9.695 1 96.69 70 ASP A C 1
ATOM 564 O O . ASP A 1 70 ? -17.766 -25.594 -9.625 1 96.69 70 ASP A O 1
ATOM 568 N N . LYS A 1 71 ? -15.758 -25.844 -10.422 1 96.56 71 LYS A N 1
ATOM 569 C CA . LYS A 1 71 ? -16.141 -26.844 -11.406 1 96.56 71 LYS A CA 1
ATOM 570 C C . LYS A 1 71 ? -16.281 -28.219 -10.758 1 96.56 71 LYS A C 1
ATOM 572 O O . LYS A 1 71 ? -16.984 -29.094 -11.281 1 96.56 71 LYS A O 1
ATOM 577 N N . LYS A 1 72 ? -15.664 -28.375 -9.656 1 96.5 72 LYS A N 1
ATOM 578 C CA . LYS A 1 72 ? -15.523 -29.703 -9.055 1 96.5 72 LYS A CA 1
ATOM 579 C C . LYS A 1 72 ? -16.891 -30.266 -8.672 1 96.5 72 LYS A C 1
ATOM 581 O O . LYS A 1 72 ? -17.203 -31.422 -9 1 96.5 72 LYS A O 1
ATOM 586 N N . PRO A 1 73 ? -17.703 -29.484 -8.016 1 98 73 PRO A N 1
ATOM 587 C CA . PRO A 1 73 ? -19.016 -30.047 -7.668 1 98 73 PRO A CA 1
ATOM 588 C C . PRO A 1 73 ? -19.828 -30.422 -8.898 1 98 73 PRO A C 1
ATOM 590 O O . PRO A 1 73 ? -20.594 -31.406 -8.859 1 98 73 PRO A O 1
ATOM 593 N N . PHE A 1 74 ? -19.688 -29.75 -9.977 1 98 74 PHE A N 1
ATOM 594 C CA . PHE A 1 74 ? -20.406 -30.047 -11.211 1 98 74 PHE A CA 1
ATOM 595 C C . PHE A 1 74 ? -19.922 -31.344 -11.828 1 98 74 PHE A C 1
ATOM 597 O O . PHE A 1 74 ? -20.719 -32.156 -12.328 1 98 74 PHE A O 1
ATOM 604 N N . LEU A 1 75 ? -18.672 -31.516 -11.773 1 97.44 75 LEU A N 1
ATOM 605 C CA . LEU A 1 75 ? -18.094 -32.75 -12.312 1 97.44 75 LEU A CA 1
ATOM 606 C C . LEU A 1 75 ? -18.562 -33.969 -11.516 1 97.44 75 LEU A C 1
ATOM 608 O O . LEU A 1 75 ? -18.969 -34.969 -12.102 1 97.44 75 LEU A O 1
ATOM 612 N N . LYS A 1 76 ? -18.484 -33.844 -10.234 1 97 76 LYS A N 1
ATOM 613 C CA . LYS A 1 76 ? -18.891 -34.938 -9.359 1 97 76 LYS A CA 1
ATOM 614 C C . LYS A 1 76 ? -20.328 -35.375 -9.648 1 97 76 LYS A C 1
ATOM 616 O O . LYS A 1 76 ? -20.609 -36.562 -9.781 1 97 76 LYS A O 1
ATOM 621 N N . VAL A 1 77 ? -21.219 -34.438 -9.758 1 97.06 77 VAL A N 1
ATOM 622 C CA . VAL A 1 77 ? -22.625 -34.75 -9.969 1 97.06 77 VAL A CA 1
ATOM 623 C C . VAL A 1 77 ? -22.828 -35.375 -11.352 1 97.06 77 VAL A C 1
ATOM 625 O O . VAL A 1 77 ? -23.609 -36.312 -11.508 1 97.06 77 VAL A O 1
ATOM 628 N N . CYS A 1 78 ? -22.125 -34.875 -12.375 1 96.62 78 CYS A N 1
ATOM 629 C CA . CYS A 1 78 ? -22.234 -35.406 -13.719 1 96.62 78 CYS A CA 1
ATOM 630 C C . CYS A 1 78 ? -21.75 -36.875 -13.766 1 96.62 78 CYS A C 1
ATOM 632 O O . CYS A 1 78 ? -22.328 -37.688 -14.461 1 96.62 78 CYS A O 1
ATOM 634 N N . GLU A 1 79 ? -20.672 -37.062 -13.016 1 96.81 79 GLU A N 1
ATOM 635 C CA . GLU A 1 79 ? -20.125 -38.438 -12.969 1 96.81 79 GLU A CA 1
ATOM 636 C C . GLU A 1 79 ? -21.109 -39.375 -12.297 1 96.81 79 GLU A C 1
ATOM 638 O O . GLU A 1 79 ? -21.094 -40.594 -12.57 1 96.81 79 GLU A O 1
ATOM 643 N N . GLU A 1 80 ? -21.922 -38.906 -11.438 1 96.25 80 GLU A N 1
ATOM 644 C CA . GLU A 1 80 ? -22.906 -39.719 -10.734 1 96.25 80 GLU A CA 1
ATOM 645 C C . GLU A 1 80 ? -24.125 -39.969 -11.609 1 96.25 80 GLU A C 1
ATOM 647 O O . GLU A 1 80 ? -24.75 -41.031 -11.484 1 96.25 80 GLU A O 1
ATOM 652 N N . ILE A 1 81 ? -24.406 -39.094 -12.445 1 94.88 81 ILE A N 1
ATOM 653 C CA . ILE A 1 81 ? -25.656 -39.156 -13.203 1 94.88 81 ILE A CA 1
ATOM 654 C C . ILE A 1 81 ? -25.391 -39.75 -14.586 1 94.88 81 ILE A C 1
ATOM 656 O O . ILE A 1 81 ? -26.203 -40.531 -15.109 1 94.88 81 ILE A O 1
ATOM 660 N N . PHE A 1 82 ? -24.344 -39.344 -15.125 1 95.31 82 PHE A N 1
ATOM 661 C CA . PHE A 1 82 ? -24.062 -39.719 -16.5 1 95.31 82 PHE A CA 1
ATOM 662 C C . PHE A 1 82 ? -22.891 -40.719 -16.562 1 95.31 82 PHE A C 1
ATOM 664 O O . PHE A 1 82 ? -22.234 -40.969 -15.555 1 95.31 82 PHE A O 1
ATOM 671 N N . SER A 1 83 ? -22.797 -41.344 -17.75 1 94.06 83 SER A N 1
ATOM 672 C CA . SER A 1 83 ? -21.703 -42.281 -17.938 1 94.06 83 SER A CA 1
ATOM 673 C C . SER A 1 83 ? -21.047 -42.125 -19.312 1 94.06 83 SER A C 1
ATOM 675 O O . SER A 1 83 ? -21.625 -41.531 -20.219 1 94.06 83 SER A O 1
ATOM 677 N N . GLY A 1 84 ? -19.812 -42.531 -19.406 1 92.75 84 GLY A N 1
ATOM 678 C CA . GLY A 1 84 ? -19.062 -42.594 -20.656 1 92.75 84 GLY A CA 1
ATOM 679 C C . GLY A 1 84 ? -18.688 -41.219 -21.172 1 92.75 84 GLY A C 1
ATOM 680 O O . GLY A 1 84 ? -18.266 -40.344 -20.391 1 92.75 84 GLY A O 1
ATOM 681 N N . LYS A 1 85 ? -18.844 -41.031 -22.5 1 92.12 85 LYS A N 1
ATOM 682 C CA . LYS A 1 85 ? -18.422 -39.844 -23.203 1 92.12 85 LYS A CA 1
ATOM 683 C C . LYS A 1 85 ? -19.344 -38.656 -22.906 1 92.12 85 LYS A C 1
ATOM 685 O O . LYS A 1 85 ? -18.953 -37.5 -23.094 1 92.12 85 LYS A O 1
ATOM 690 N N . ALA A 1 86 ? -20.5 -38.969 -22.391 1 93.62 86 ALA A N 1
ATOM 691 C CA . ALA A 1 86 ? -21.5 -37.938 -22.125 1 93.62 86 ALA A CA 1
ATOM 692 C C . ALA A 1 86 ? -21.125 -37.125 -20.906 1 93.62 86 ALA A C 1
ATOM 694 O O . ALA A 1 86 ? -21.531 -35.969 -20.781 1 93.62 86 ALA A O 1
ATOM 695 N N . VAL A 1 87 ? -20.312 -37.625 -20 1 96.19 87 VAL A N 1
ATOM 696 C CA . VAL A 1 87 ? -19.984 -37 -18.719 1 96.19 87 VAL A CA 1
ATOM 697 C C . VAL A 1 87 ? -19.312 -35.625 -18.969 1 96.19 87 VAL A C 1
ATOM 699 O O . VAL A 1 87 ? -19.766 -34.625 -18.438 1 96.19 87 VAL A O 1
ATOM 702 N N . ALA A 1 88 ? -18.312 -35.594 -19.797 1 95.75 88 ALA A N 1
ATOM 703 C CA . ALA A 1 88 ? -17.547 -34.375 -20.062 1 95.75 88 ALA A CA 1
ATOM 704 C C . ALA A 1 88 ? -18.438 -33.312 -20.734 1 95.75 88 ALA A C 1
ATOM 706 O O . ALA A 1 88 ? -18.359 -32.125 -20.375 1 95.75 88 ALA A O 1
ATOM 707 N N . LEU A 1 89 ? -19.219 -33.75 -21.641 1 96.44 89 LEU A N 1
ATOM 708 C CA . LEU A 1 89 ? -20.078 -32.844 -22.391 1 96.44 89 LEU A CA 1
ATOM 709 C C . LEU A 1 89 ? -21.125 -32.219 -21.469 1 96.44 89 LEU A C 1
ATOM 711 O O . LEU A 1 89 ? -21.344 -31 -21.531 1 96.44 89 LEU A O 1
ATOM 715 N N . GLN A 1 90 ? -21.766 -33 -20.672 1 96.19 90 GLN A N 1
ATOM 716 C CA . GLN A 1 90 ? -22.781 -32.531 -19.75 1 96.19 90 GLN A CA 1
ATOM 717 C C . GLN A 1 90 ? -22.188 -31.625 -18.672 1 96.19 90 GLN A C 1
ATOM 719 O O . GLN A 1 90 ? -22.797 -30.625 -18.281 1 96.19 90 GLN A O 1
ATOM 724 N N . HIS A 1 91 ? -21.031 -32.031 -18.219 1 97.69 91 HIS A N 1
ATOM 725 C CA . HIS A 1 91 ? -20.297 -31.188 -17.266 1 97.69 91 HIS A CA 1
ATOM 726 C C . HIS A 1 91 ? -20.047 -29.797 -17.828 1 97.69 91 HIS A C 1
ATOM 728 O O . HIS A 1 91 ? -20.375 -28.797 -17.172 1 97.69 91 HIS A O 1
ATOM 734 N N . ASP A 1 92 ? -19.516 -29.672 -19 1 96.88 92 ASP A N 1
ATOM 735 C CA . ASP A 1 92 ? -19.188 -28.391 -19.625 1 96.88 92 ASP A CA 1
ATOM 736 C C . ASP A 1 92 ? -20.438 -27.547 -19.812 1 96.88 92 ASP A C 1
ATOM 738 O O . ASP A 1 92 ? -20.422 -26.328 -19.594 1 96.88 92 ASP A O 1
ATOM 742 N N . ARG A 1 93 ? -21.406 -28.25 -20.234 1 96.81 93 ARG A N 1
ATOM 743 C CA . ARG A 1 93 ? -22.672 -27.547 -20.469 1 96.81 93 ARG A CA 1
ATOM 744 C C . ARG A 1 93 ? -23.234 -26.984 -19.188 1 96.81 93 ARG A C 1
ATOM 746 O O . ARG A 1 93 ? -23.625 -25.812 -19.125 1 96.81 93 ARG A O 1
ATOM 753 N N . LEU A 1 94 ? -23.297 -27.828 -18.188 1 96.88 94 LEU A N 1
ATOM 754 C CA . LEU A 1 94 ? -23.859 -27.422 -16.906 1 96.88 94 LEU A CA 1
ATOM 755 C C . LEU A 1 94 ? -23.031 -26.312 -16.266 1 96.88 94 LEU A C 1
ATOM 757 O O . LEU A 1 94 ? -23.578 -25.312 -15.797 1 96.88 94 LEU A O 1
ATOM 761 N N . PHE A 1 95 ? -21.781 -26.5 -16.344 1 97.25 95 PHE A N 1
ATOM 762 C CA . PHE A 1 95 ? -20.875 -25.516 -15.758 1 97.25 95 PHE A CA 1
ATOM 763 C C . PHE A 1 95 ? -21 -24.172 -16.484 1 97.25 95 PHE A C 1
ATOM 765 O O . PHE A 1 95 ? -21.156 -23.125 -15.844 1 97.25 95 PHE A O 1
ATOM 772 N N . SER A 1 96 ? -20.891 -24.172 -17.719 1 96.88 96 SER A N 1
ATOM 773 C CA . SER A 1 96 ? -20.922 -22.938 -18.516 1 96.88 96 SER A CA 1
ATOM 774 C C . SER A 1 96 ? -22.234 -22.203 -18.312 1 96.88 96 SER A C 1
ATOM 776 O O . SER A 1 96 ? -22.25 -20.969 -18.234 1 96.88 96 SER A O 1
ATOM 778 N N . LYS A 1 97 ? -23.266 -22.953 -18.266 1 97.25 97 LYS A N 1
ATOM 779 C CA . LYS A 1 97 ? -24.594 -22.344 -18.062 1 97.25 97 LYS A CA 1
ATOM 780 C C . LYS A 1 97 ? -24.641 -21.547 -16.766 1 97.25 97 LYS A C 1
ATOM 782 O O . LYS A 1 97 ? -25.062 -20.391 -16.766 1 97.25 97 LYS A O 1
ATOM 787 N N . TRP A 1 98 ? -24.125 -22.141 -15.797 1 97.44 98 TRP A N 1
ATOM 788 C CA . TRP A 1 98 ? -24.25 -21.484 -14.492 1 97.44 98 TRP A CA 1
ATOM 789 C C . TRP A 1 98 ? -23.172 -20.438 -14.305 1 97.44 98 TRP A C 1
ATOM 791 O O . TRP A 1 98 ? -23.391 -19.422 -13.625 1 97.44 98 TRP A O 1
ATOM 801 N N . GLN A 1 99 ? -22.047 -20.609 -14.906 1 97.38 99 GLN A N 1
ATOM 802 C CA . GLN A 1 99 ? -21.078 -19.516 -14.938 1 97.38 99 GLN A CA 1
ATOM 803 C C . GLN A 1 99 ? -21.641 -18.281 -15.633 1 97.38 99 GLN A C 1
ATOM 805 O O . GLN A 1 99 ? -21.453 -17.156 -15.156 1 97.38 99 GLN A O 1
ATOM 810 N N . GLU A 1 100 ? -22.281 -18.484 -16.672 1 96.44 100 GLU A N 1
ATOM 811 C CA . GLU A 1 100 ? -22.922 -17.391 -17.391 1 96.44 100 GLU A CA 1
ATOM 812 C C . GLU A 1 100 ? -24.031 -16.75 -16.562 1 96.44 100 GLU A C 1
ATOM 814 O O . GLU A 1 100 ? -24.156 -15.531 -16.531 1 96.44 100 GLU A O 1
ATOM 819 N N . ARG A 1 101 ? -24.75 -17.609 -15.906 1 96 101 ARG A N 1
ATOM 820 C CA . ARG A 1 101 ? -25.859 -17.125 -15.102 1 96 101 ARG A CA 1
ATOM 821 C C . ARG A 1 101 ? -25.359 -16.234 -13.969 1 96 101 ARG A C 1
ATOM 823 O O . ARG A 1 101 ? -25.938 -15.18 -13.695 1 96 101 ARG A O 1
ATOM 830 N N . VAL A 1 102 ? -24.344 -16.688 -13.328 1 95.88 102 VAL A N 1
ATOM 831 C CA . VAL A 1 102 ? -23.766 -15.945 -12.211 1 95.88 102 VAL A CA 1
ATOM 832 C C . VAL A 1 102 ? -23.328 -14.562 -12.68 1 95.88 102 VAL A C 1
ATOM 834 O O . VAL A 1 102 ? -23.422 -13.586 -11.922 1 95.88 102 VAL A O 1
ATOM 837 N N . CYS A 1 103 ? -22.938 -14.438 -13.906 1 95.31 103 CYS A N 1
ATOM 838 C CA . CYS A 1 103 ? -22.438 -13.18 -14.445 1 95.31 103 CYS A CA 1
ATOM 839 C C . CYS A 1 103 ? -23.562 -12.359 -15.055 1 95.31 103 CYS A C 1
ATOM 841 O O . CYS A 1 103 ? -23.328 -11.25 -15.547 1 95.31 103 CYS A O 1
ATOM 843 N N . ASP A 1 104 ? -24.719 -12.891 -15.039 1 94.19 104 ASP A N 1
ATOM 844 C CA . ASP A 1 104 ? -25.875 -12.188 -15.586 1 94.19 104 ASP A CA 1
ATOM 845 C C . ASP A 1 104 ? -26.406 -11.148 -14.602 1 94.19 104 ASP A C 1
ATOM 847 O O . ASP A 1 104 ? -26.969 -11.492 -13.57 1 94.19 104 ASP A O 1
ATOM 851 N N . SER A 1 105 ? -26.281 -9.93 -14.93 1 89.94 105 SER A N 1
ATOM 852 C CA . SER A 1 105 ? -26.672 -8.828 -14.055 1 89.94 105 SER A CA 1
ATOM 853 C C . SER A 1 105 ? -28.172 -8.773 -13.859 1 89.94 105 SER A C 1
ATOM 855 O O . SER A 1 105 ? -28.656 -8.133 -12.922 1 89.94 105 SER A O 1
ATOM 857 N N . ARG A 1 106 ? -28.938 -9.492 -14.664 1 91.12 106 ARG A N 1
ATOM 858 C CA . ARG A 1 106 ? -30.391 -9.5 -14.555 1 91.12 106 ARG A CA 1
ATOM 859 C C . ARG A 1 106 ? -30.859 -10.422 -13.43 1 91.12 106 ARG A C 1
ATOM 861 O O . ARG A 1 106 ? -32 -10.352 -13 1 91.12 106 ARG A O 1
ATOM 868 N N . TRP A 1 107 ? -30.016 -11.328 -13.07 1 94.31 107 TRP A N 1
ATOM 869 C CA . TRP A 1 107 ? -30.297 -12.211 -11.945 1 94.31 107 TRP A CA 1
ATOM 870 C C . TRP A 1 107 ? -29.75 -11.633 -10.648 1 94.31 107 TRP A C 1
ATOM 872 O O . TRP A 1 107 ? -28.531 -11.555 -10.469 1 94.31 107 TRP A O 1
ATOM 882 N N . GLU A 1 108 ? -30.641 -11.242 -9.789 1 90.56 108 GLU A N 1
ATOM 883 C CA . GLU A 1 108 ? -30.25 -10.578 -8.547 1 90.56 108 GLU A CA 1
ATOM 884 C C . GLU A 1 108 ? -30.75 -11.352 -7.328 1 90.56 108 GLU A C 1
ATOM 886 O O . GLU A 1 108 ? -31.672 -10.914 -6.648 1 90.56 108 GLU A O 1
ATOM 891 N N . PRO A 1 109 ? -30.047 -12.391 -7.059 1 93.81 109 PRO A N 1
ATOM 892 C CA . PRO A 1 109 ? -30.469 -13.227 -5.934 1 93.81 109 PRO A CA 1
ATOM 893 C C . PRO A 1 109 ? -29.922 -12.742 -4.594 1 93.81 109 PRO A C 1
ATOM 895 O O . PRO A 1 109 ? -29.344 -13.523 -3.844 1 93.81 109 PRO A O 1
ATOM 898 N N . PHE A 1 110 ? -30.109 -11.508 -4.266 1 91.88 110 PHE A N 1
ATOM 899 C CA . PHE A 1 110 ? -29.547 -10.945 -3.045 1 91.88 110 PHE A CA 1
ATOM 900 C C . PHE A 1 110 ? -30.641 -10.344 -2.176 1 91.88 110 PHE A C 1
ATOM 902 O O . PHE A 1 110 ? -31.656 -9.875 -2.689 1 91.88 110 PHE A O 1
ATOM 909 N N . LYS A 1 111 ? -30.422 -10.469 -0.961 1 90.31 111 LYS A N 1
ATOM 910 C CA . LYS A 1 111 ? -31.281 -9.766 -0.002 1 90.31 111 LYS A CA 1
ATOM 911 C C . LYS A 1 111 ? -30.453 -8.836 0.884 1 90.31 111 LYS A C 1
ATOM 913 O O . LYS A 1 111 ? -29.266 -9.062 1.099 1 90.31 111 LYS A O 1
ATOM 918 N N . ILE A 1 112 ? -31.047 -7.773 1.308 1 87.06 112 ILE A N 1
ATOM 919 C CA . ILE A 1 112 ? -30.359 -6.758 2.102 1 87.06 112 ILE A CA 1
ATOM 920 C C . ILE A 1 112 ? -30.391 -7.145 3.578 1 87.06 112 ILE A C 1
ATOM 922 O O . ILE A 1 112 ? -31.438 -7.547 4.094 1 87.06 112 ILE A O 1
ATOM 926 N N . GLN A 1 113 ? -29.203 -7.234 4.027 1 85.56 113 GLN A N 1
ATOM 927 C CA . GLN A 1 113 ? -29.078 -7.488 5.461 1 85.56 113 GLN A CA 1
ATOM 928 C C . GLN A 1 113 ? -28.281 -6.391 6.148 1 85.56 113 GLN A C 1
ATOM 930 O O . GLN A 1 113 ? -27.297 -5.898 5.594 1 85.56 113 GLN A O 1
ATOM 935 N N . ARG A 1 114 ? -28.766 -5.891 7.211 1 80.31 114 ARG A N 1
ATOM 936 C CA . ARG A 1 114 ? -28.078 -4.855 7.98 1 80.31 114 ARG A CA 1
ATOM 937 C C . ARG A 1 114 ? -27.188 -5.469 9.055 1 80.31 114 ARG A C 1
ATOM 939 O O . ARG A 1 114 ? -27.609 -6.383 9.766 1 80.31 114 ARG A O 1
ATOM 946 N N . SER A 1 115 ? -26.016 -5.371 8.922 1 79.75 115 SER A N 1
ATOM 947 C CA . SER A 1 115 ? -25.078 -5.773 9.961 1 79.75 115 SER A CA 1
ATOM 948 C C . SER A 1 115 ? -24.438 -4.559 10.633 1 79.75 115 SER A C 1
ATOM 950 O O . SER A 1 115 ? -23.484 -3.986 10.109 1 79.75 115 SER A O 1
ATOM 952 N N . GLY A 1 116 ? -24.859 -4.227 11.844 1 72.06 116 GLY A N 1
ATOM 953 C CA . GLY A 1 116 ? -24.422 -2.986 12.461 1 72.06 116 GLY A CA 1
ATOM 954 C C . GLY A 1 116 ? -24.734 -1.759 11.633 1 72.06 116 GLY A C 1
ATOM 955 O O . GLY A 1 116 ? -25.891 -1.541 11.242 1 72.06 116 GLY A O 1
ATOM 956 N N . ASP A 1 117 ? -23.812 -0.985 11.336 1 72.5 117 ASP A N 1
ATOM 957 C CA . ASP A 1 117 ? -23.969 0.265 10.594 1 72.5 117 ASP A CA 1
ATOM 958 C C . ASP A 1 117 ? -23.797 0.044 9.094 1 72.5 117 ASP A C 1
ATOM 960 O O . ASP A 1 117 ? -23.891 0.988 8.312 1 72.5 117 ASP A O 1
ATOM 964 N N . LYS A 1 118 ? -23.578 -1.363 8.812 1 74.31 118 LYS A N 1
ATOM 965 C CA . LYS A 1 118 ? -23.344 -1.624 7.398 1 74.31 118 LYS A CA 1
ATOM 966 C C . LYS A 1 118 ? -24.516 -2.379 6.77 1 74.31 118 LYS A C 1
ATOM 968 O O . LYS A 1 118 ? -25.125 -3.234 7.41 1 74.31 118 LYS A O 1
ATOM 973 N N . ILE A 1 119 ? -24.875 -1.826 5.688 1 79.25 119 ILE A N 1
ATOM 974 C CA . ILE A 1 119 ? -25.844 -2.504 4.84 1 79.25 119 ILE A CA 1
ATOM 975 C C . ILE A 1 119 ? -25.125 -3.406 3.844 1 79.25 119 ILE A C 1
ATOM 977 O O . ILE A 1 119 ? -24.312 -2.936 3.055 1 79.25 119 ILE A O 1
ATOM 981 N N . LEU A 1 120 ? -25.422 -4.746 4.109 1 81.88 120 LEU A N 1
ATOM 982 C CA . LEU A 1 120 ? -24.719 -5.676 3.236 1 81.88 120 LEU A CA 1
ATOM 983 C C . LEU A 1 120 ? -25.703 -6.523 2.434 1 81.88 120 LEU A C 1
ATOM 985 O O . LEU A 1 120 ? -26.797 -6.824 2.906 1 81.88 120 LEU A O 1
ATOM 989 N N . GLY A 1 121 ? -25.438 -6.727 1.199 1 83.81 121 GLY A N 1
ATOM 990 C CA . GLY A 1 121 ? -26.172 -7.684 0.388 1 83.81 121 GLY A CA 1
ATOM 991 C C . GLY A 1 121 ? -25.672 -9.109 0.545 1 83.81 121 GLY A C 1
ATOM 992 O O . GLY A 1 121 ? -24.469 -9.359 0.514 1 83.81 121 GLY A O 1
ATOM 993 N N . VAL A 1 122 ? -26.625 -10.031 0.978 1 89.06 122 VAL A N 1
ATOM 994 C CA . VAL A 1 122 ? -26.281 -11.453 1.085 1 89.06 122 VAL A CA 1
ATOM 995 C C . VAL A 1 122 ? -27.125 -12.258 0.097 1 89.06 122 VAL A C 1
ATOM 997 O O . VAL A 1 122 ? -28.234 -11.852 -0.262 1 89.06 122 VAL A O 1
ATOM 1000 N N . VAL A 1 123 ? -26.594 -13.32 -0.33 1 93.06 123 VAL A N 1
ATOM 1001 C CA . VAL A 1 123 ? -27.312 -14.172 -1.273 1 93.06 123 VAL A CA 1
ATOM 1002 C C . VAL A 1 123 ? -28.578 -14.727 -0.614 1 93.06 123 VAL A C 1
ATOM 1004 O O . VAL A 1 123 ? -28.531 -15.203 0.522 1 93.06 123 VAL A O 1
ATOM 1007 N N . ASP A 1 124 ? -29.703 -14.641 -1.295 1 93.88 124 ASP A N 1
ATOM 1008 C CA . ASP A 1 124 ? -31 -15.133 -0.83 1 93.88 124 ASP A CA 1
ATOM 1009 C C . ASP A 1 124 ? -31.109 -16.641 -1.028 1 93.88 124 ASP A C 1
ATOM 1011 O O . ASP A 1 124 ? -31.312 -17.109 -2.15 1 93.88 124 ASP A O 1
ATOM 1015 N N . GLU A 1 125 ? -31.125 -17.359 -0.012 1 84.5 125 GLU A N 1
ATOM 1016 C CA . GLU A 1 125 ? -31.219 -18.812 -0.068 1 84.5 125 GLU A CA 1
ATOM 1017 C C . GLU A 1 125 ? -32.562 -19.266 -0.648 1 84.5 125 GLU A C 1
ATOM 1019 O O . GLU A 1 125 ? -32.688 -20.391 -1.13 1 84.5 125 GLU A O 1
ATOM 1024 N N . GLU A 1 126 ? -33.531 -18.359 -0.605 1 90.56 126 GLU A N 1
ATOM 1025 C CA . GLU A 1 126 ? -34.844 -18.688 -1.093 1 90.56 126 GLU A CA 1
ATOM 1026 C C . GLU A 1 126 ? -35 -18.359 -2.578 1 90.56 126 GLU A C 1
ATOM 1028 O O . GLU A 1 126 ? -36.062 -18.531 -3.158 1 90.56 126 GLU A O 1
ATOM 1033 N N . ASP A 1 127 ? -34.031 -17.938 -3.102 1 96.06 127 ASP A N 1
ATOM 1034 C CA . ASP A 1 127 ? -34.062 -17.641 -4.531 1 96.06 127 ASP A CA 1
ATOM 1035 C C . ASP A 1 127 ? -34.5 -18.859 -5.328 1 96.06 127 ASP A C 1
ATOM 1037 O O . ASP A 1 127 ? -34 -19.969 -5.121 1 96.06 127 ASP A O 1
ATOM 1041 N N . GLU A 1 128 ? -35.406 -18.703 -6.27 1 95.81 128 GLU A N 1
ATOM 1042 C CA . GLU A 1 128 ? -36.031 -19.812 -6.984 1 95.81 128 GLU A CA 1
ATOM 1043 C C . GLU A 1 128 ? -35 -20.594 -7.812 1 95.81 128 GLU A C 1
ATOM 1045 O O . GLU A 1 128 ? -35.062 -21.828 -7.867 1 95.81 128 GLU A O 1
ATOM 1050 N N . LYS A 1 129 ? -34.156 -19.859 -8.453 1 96.44 129 LYS A N 1
ATOM 1051 C CA . LYS A 1 129 ? -33.188 -20.531 -9.297 1 96.44 129 LYS A CA 1
ATOM 1052 C C . LYS A 1 129 ? -32.188 -21.344 -8.461 1 96.44 129 LYS A C 1
ATOM 1054 O O . LY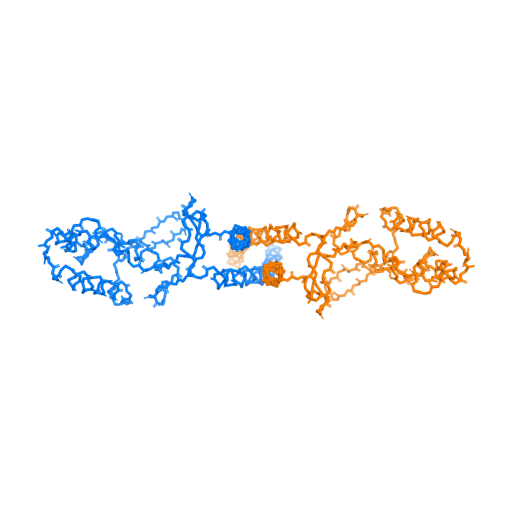S A 1 129 ? -31.828 -22.453 -8.836 1 96.44 129 LYS A O 1
ATOM 1059 N N . LEU A 1 130 ? -31.766 -20.844 -7.391 1 97.19 130 LEU A N 1
ATO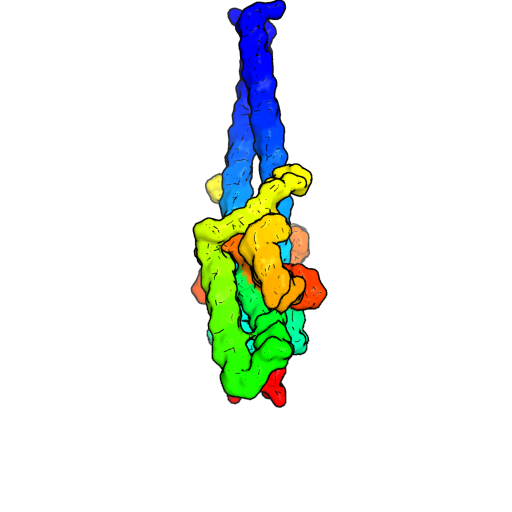M 1060 C CA . LEU A 1 130 ? -30.859 -21.547 -6.492 1 97.19 130 LEU A CA 1
ATOM 1061 C C . LEU A 1 130 ? -31.547 -22.766 -5.891 1 97.19 130 LEU A C 1
ATOM 1063 O O . LEU A 1 130 ? -30.922 -23.828 -5.742 1 97.19 130 LEU A O 1
ATOM 1067 N N . LYS A 1 131 ? -32.781 -22.688 -5.582 1 96.75 131 LYS A N 1
ATOM 1068 C CA . LYS A 1 131 ? -33.5 -23.812 -5.039 1 96.75 131 LYS A CA 1
ATOM 1069 C C . LYS A 1 131 ? -33.625 -24.938 -6.07 1 96.75 131 LYS A C 1
ATOM 1071 O O . LYS A 1 131 ? -33.406 -26.109 -5.75 1 96.75 131 LYS A O 1
ATOM 1076 N N . LYS A 1 132 ? -34.031 -24.562 -7.227 1 96.56 132 LYS A N 1
ATOM 1077 C CA . LYS A 1 132 ? -34.125 -25.562 -8.297 1 96.56 132 LYS A CA 1
ATOM 1078 C C . LYS A 1 132 ? -32.812 -26.234 -8.562 1 96.56 132 LYS A C 1
ATOM 1080 O O . LYS A 1 132 ? -32.75 -27.453 -8.812 1 96.56 132 LYS A O 1
ATOM 1085 N N . LEU A 1 133 ? -31.766 -25.406 -8.516 1 96.94 133 LEU A N 1
ATOM 1086 C CA . LEU A 1 133 ? -30.422 -25.938 -8.719 1 96.94 133 LEU A CA 1
ATOM 1087 C C . LEU A 1 133 ? -30.094 -26.984 -7.656 1 96.94 133 LEU A C 1
ATOM 1089 O O . LEU A 1 133 ? -29.578 -28.062 -7.977 1 96.94 133 LEU A O 1
ATOM 1093 N N . SER A 1 134 ? -30.406 -26.672 -6.473 1 96.69 134 SER A N 1
ATOM 1094 C CA . SER A 1 134 ? -30.141 -27.578 -5.363 1 96.69 134 SER A CA 1
ATOM 1095 C C . SER A 1 134 ? -30.938 -28.875 -5.504 1 96.69 134 SER A C 1
ATOM 1097 O O . SER A 1 134 ? -30.406 -29.969 -5.273 1 96.69 134 SER A O 1
ATOM 1099 N N . ILE A 1 135 ? -32.156 -28.797 -5.898 1 96.44 135 ILE A N 1
ATOM 1100 C CA . ILE A 1 135 ? -33.062 -29.953 -6.043 1 96.44 135 ILE A CA 1
ATOM 1101 C C . ILE A 1 135 ? -32.562 -30.844 -7.176 1 96.44 135 ILE A C 1
ATOM 1103 O O . ILE A 1 135 ? -32.5 -32.062 -7.027 1 96.44 135 ILE A O 1
ATOM 1107 N N . LYS A 1 136 ? -32.188 -30.219 -8.18 1 95.88 136 LYS A N 1
ATOM 1108 C CA . LYS A 1 136 ? -31.859 -30.984 -9.383 1 95.88 136 LYS A CA 1
ATOM 1109 C C . LYS A 1 136 ? -30.438 -31.531 -9.32 1 95.88 136 LYS A C 1
ATOM 1111 O O . LYS A 1 136 ? -30.188 -32.656 -9.773 1 95.88 136 LYS A O 1
ATOM 1116 N N . TRP A 1 137 ? -29.547 -30.766 -8.758 1 96.69 137 TRP A N 1
ATOM 1117 C CA . TRP A 1 137 ? -28.156 -31.156 -8.914 1 96.69 137 TRP A CA 1
ATOM 1118 C C . TRP A 1 137 ? -27.469 -31.297 -7.562 1 96.69 137 TRP A C 1
ATOM 1120 O O . TRP A 1 137 ? -26.297 -31.703 -7.488 1 96.69 137 TRP A O 1
ATOM 1130 N N . GLY A 1 138 ? -28.109 -30.891 -6.5 1 95.88 138 GLY A N 1
ATOM 1131 C CA . GLY A 1 138 ? -27.578 -31.141 -5.168 1 95.88 138 GLY A CA 1
ATOM 1132 C C . GLY A 1 138 ? -27.062 -29.875 -4.496 1 95.88 138 GLY A C 1
ATOM 1133 O O . GLY A 1 138 ? -26.844 -28.859 -5.156 1 95.88 138 GLY A O 1
ATOM 1134 N N . GLU A 1 139 ? -26.797 -30.031 -3.209 1 96.75 139 GLU A N 1
ATOM 1135 C CA . GLU A 1 139 ? -26.422 -28.906 -2.363 1 96.75 139 GLU A CA 1
ATOM 1136 C C . GLU A 1 139 ? -25.016 -28.406 -2.697 1 96.75 139 GLU A C 1
ATOM 1138 O O . GLU A 1 139 ? -24.75 -27.203 -2.658 1 96.75 139 GLU A O 1
ATOM 1143 N N . ASP A 1 140 ? -24.141 -29.297 -3.061 1 97.38 140 ASP A N 1
ATOM 1144 C CA . ASP A 1 140 ? -22.766 -28.922 -3.352 1 97.38 140 ASP A CA 1
ATOM 1145 C C . ASP A 1 140 ? -22.688 -28.016 -4.582 1 97.38 140 ASP A C 1
ATOM 1147 O O . ASP A 1 140 ? -21.906 -27.062 -4.617 1 97.38 140 ASP A O 1
ATOM 1151 N N . VAL A 1 141 ? -23.438 -28.297 -5.508 1 97.62 141 VAL A N 1
ATOM 1152 C CA . VAL A 1 141 ? -23.484 -27.5 -6.73 1 97.62 141 VAL A CA 1
ATOM 1153 C C . VAL A 1 141 ? -24.062 -26.125 -6.43 1 97.62 141 VAL A C 1
ATOM 1155 O O . VAL A 1 141 ? -23.531 -25.109 -6.871 1 97.62 141 VAL A O 1
ATOM 1158 N N . LYS A 1 142 ? -25.109 -26.094 -5.676 1 97.69 142 LYS A N 1
ATOM 1159 C CA . LYS A 1 142 ? -25.688 -24.828 -5.254 1 97.69 142 LYS A CA 1
ATOM 1160 C C . LYS A 1 142 ? -24.688 -23.969 -4.492 1 97.69 142 LYS A C 1
ATOM 1162 O O . LYS A 1 142 ? -24.578 -22.766 -4.73 1 97.69 142 LYS A O 1
ATOM 1167 N N . MET A 1 143 ? -23.984 -24.641 -3.605 1 97.38 143 MET A N 1
ATOM 1168 C CA . MET A 1 143 ? -23 -23.922 -2.785 1 97.38 143 MET A CA 1
ATOM 1169 C C . MET A 1 143 ? -21.906 -23.312 -3.65 1 97.38 143 MET A C 1
ATOM 1171 O O . MET A 1 143 ? -21.406 -22.219 -3.363 1 97.38 143 MET A O 1
ATOM 1175 N N . ALA A 1 144 ? -21.531 -24 -4.668 1 97.62 144 ALA A N 1
ATOM 1176 C CA . ALA A 1 144 ? -20.531 -23.469 -5.594 1 97.62 144 ALA A CA 1
ATOM 1177 C C . ALA A 1 144 ? -21.031 -22.203 -6.27 1 97.62 144 ALA A C 1
ATOM 1179 O O . ALA A 1 144 ? -20.297 -21.219 -6.363 1 97.62 144 ALA A O 1
ATOM 1180 N N . VAL A 1 145 ? -22.203 -22.203 -6.656 1 97.69 145 VAL A N 1
ATOM 1181 C CA . VAL A 1 145 ? -22.812 -21.062 -7.332 1 97.69 145 VAL A CA 1
ATOM 1182 C C . VAL A 1 145 ? -22.984 -19.906 -6.348 1 97.69 145 VAL A C 1
ATOM 1184 O O . VAL A 1 145 ? -22.656 -18.766 -6.656 1 97.69 145 VAL A O 1
ATOM 1187 N N . LYS A 1 146 ? -23.484 -20.234 -5.199 1 96.69 146 LYS A N 1
ATOM 1188 C CA . LYS A 1 146 ? -23.688 -19.219 -4.156 1 96.69 146 LYS A CA 1
ATOM 1189 C C . LYS A 1 146 ? -22.375 -18.531 -3.814 1 96.69 146 LYS A C 1
ATOM 1191 O O . LYS A 1 146 ? -22.328 -17.297 -3.711 1 96.69 146 LYS A O 1
ATOM 1196 N N . THR A 1 147 ? -21.391 -19.297 -3.611 1 96.12 147 THR A N 1
ATOM 1197 C CA . THR A 1 147 ? -20.078 -18.75 -3.281 1 96.12 147 THR A CA 1
ATOM 1198 C C . THR A 1 147 ? -19.594 -17.781 -4.367 1 96.12 147 THR A C 1
ATOM 1200 O O . THR A 1 147 ? -19.109 -16.688 -4.066 1 96.12 147 THR A O 1
ATOM 1203 N N . ALA A 1 148 ? -19.812 -18.156 -5.609 1 96.69 148 ALA A N 1
ATOM 1204 C CA . ALA A 1 148 ? -19.406 -17.297 -6.727 1 96.69 148 ALA A CA 1
ATOM 1205 C C . ALA A 1 148 ? -20.188 -15.992 -6.738 1 96.69 148 ALA A C 1
ATOM 1207 O O . ALA A 1 148 ? -19.625 -14.93 -6.984 1 96.69 148 ALA A O 1
ATOM 1208 N N . LEU A 1 149 ? -21.406 -16.078 -6.418 1 95.62 149 LEU A N 1
ATOM 1209 C CA . LEU A 1 149 ? -22.25 -14.898 -6.367 1 95.62 149 LEU A CA 1
ATOM 1210 C C . LEU A 1 149 ? -21.797 -13.938 -5.277 1 95.62 149 LEU A C 1
ATOM 1212 O O . LEU A 1 149 ? -21.703 -12.727 -5.5 1 95.62 149 LEU A O 1
ATOM 1216 N N . GLU A 1 150 ? -21.5 -14.508 -4.184 1 93.69 150 GLU A N 1
ATOM 1217 C CA . GLU A 1 150 ? -21.047 -13.695 -3.059 1 93.69 150 GLU A CA 1
ATOM 1218 C C . GLU A 1 150 ? -19.719 -13.031 -3.361 1 93.69 150 GLU A C 1
ATOM 1220 O O . GLU A 1 150 ? -19.5 -11.867 -3.014 1 93.69 150 GLU A O 1
ATOM 1225 N N . GLU A 1 151 ? -18.859 -13.758 -3.967 1 94.75 151 GLU A N 1
ATOM 1226 C CA . GLU A 1 151 ? -17.562 -13.211 -4.355 1 94.75 151 GLU A CA 1
ATOM 1227 C C . GLU A 1 151 ? -17.734 -12.078 -5.363 1 94.75 151 GLU A C 1
ATOM 1229 O O . GLU A 1 151 ? -17.078 -11.031 -5.238 1 94.75 151 GLU A O 1
ATOM 1234 N N . LEU A 1 152 ? -18.641 -12.25 -6.281 1 92.75 152 LEU A N 1
ATOM 1235 C CA . LEU A 1 152 ? -18.875 -11.195 -7.266 1 92.75 152 LEU A CA 1
ATOM 1236 C C . LEU A 1 152 ? -19.453 -9.953 -6.609 1 92.75 152 LEU A C 1
ATOM 1238 O O . LEU A 1 152 ? -19.062 -8.828 -6.93 1 92.75 152 LEU A O 1
ATOM 1242 N N . TYR A 1 153 ? -20.25 -10.203 -5.719 1 90.38 153 TYR A N 1
ATOM 1243 C CA . TYR A 1 153 ? -20.875 -9.086 -5.012 1 90.38 153 TYR A CA 1
ATOM 1244 C C . TYR A 1 153 ? -19.828 -8.273 -4.258 1 90.38 153 TYR A C 1
ATOM 1246 O O . TYR A 1 153 ? -19.875 -7.043 -4.246 1 90.38 153 TYR A O 1
ATOM 1254 N N . GLU A 1 154 ? -19 -8.984 -3.713 1 89.81 154 GLU A N 1
ATOM 1255 C CA . GLU A 1 154 ? -17.984 -8.352 -2.861 1 89.81 154 GLU A CA 1
ATOM 1256 C C . GLU A 1 154 ? -16.891 -7.703 -3.695 1 89.81 154 GLU A C 1
ATOM 1258 O O . GLU A 1 154 ? -16.438 -6.598 -3.389 1 89.81 154 GLU A O 1
ATOM 1263 N N . PHE A 1 155 ? -16.469 -8.281 -4.734 1 92.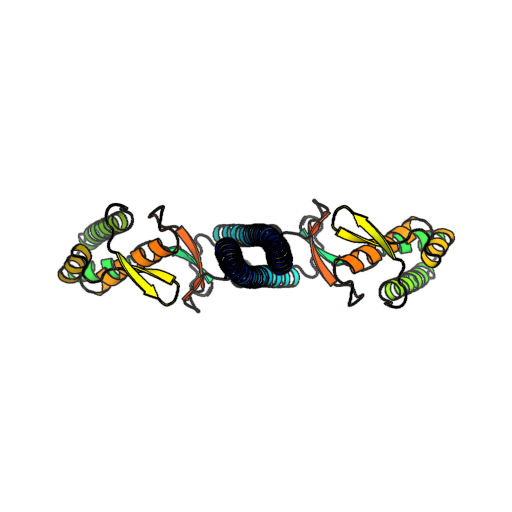25 155 PHE A N 1
ATOM 1264 C CA . PHE A 1 155 ? -15.234 -7.867 -5.395 1 92.25 155 PHE A CA 1
ATOM 1265 C C . PHE A 1 155 ? -15.531 -7.195 -6.727 1 92.25 155 PHE A C 1
ATOM 1267 O O . PHE A 1 155 ? -14.672 -6.52 -7.297 1 92.25 155 PHE A O 1
ATOM 1274 N N . ASN A 1 156 ? -16.703 -7.426 -7.262 1 88.56 156 ASN A N 1
ATOM 1275 C CA . ASN A 1 156 ? -17.078 -6.836 -8.547 1 88.56 156 ASN A CA 1
ATOM 1276 C C . ASN A 1 156 ? -18.578 -6.754 -8.719 1 88.56 156 ASN A C 1
ATOM 1278 O O . ASN A 1 156 ? -19.125 -7.25 -9.703 1 88.56 156 ASN A O 1
ATOM 1282 N N . GLY A 1 157 ? -19.219 -6.102 -7.852 1 80.38 157 GLY A N 1
ATOM 1283 C CA . GLY A 1 157 ? -20.672 -6.043 -7.828 1 80.38 157 GLY A CA 1
ATOM 1284 C C . GLY A 1 157 ? -21.25 -5.363 -9.047 1 80.38 157 GLY A C 1
ATOM 1285 O O . GLY A 1 157 ? -22.266 -5.828 -9.594 1 80.38 157 GLY A O 1
ATOM 1286 N N . SER A 1 158 ? -20.578 -4.383 -9.578 1 80.75 158 SER A N 1
ATOM 1287 C CA . SER A 1 158 ? -21.125 -3.609 -10.688 1 80.75 158 SER A CA 1
ATOM 1288 C C . SER A 1 158 ? -20.812 -4.27 -12.023 1 80.75 158 SER A C 1
ATOM 1290 O O . SER A 1 158 ? -21.641 -4.258 -12.938 1 80.75 158 SER A O 1
ATOM 1292 N N . GLY A 1 159 ? -19.75 -4.941 -12.188 1 85.44 159 GLY A N 1
ATOM 1293 C CA . GLY A 1 159 ? -19.328 -5.539 -13.445 1 85.44 159 GLY A CA 1
ATOM 1294 C C . GLY A 1 159 ? -19.859 -6.949 -13.641 1 85.44 159 GLY A C 1
ATOM 1295 O O . GLY A 1 159 ? -20.156 -7.352 -14.766 1 85.44 159 GLY A O 1
ATOM 1296 N N . ARG A 1 160 ? -20.047 -7.738 -12.703 1 88.94 160 ARG A N 1
ATOM 1297 C CA . ARG A 1 160 ? -20.594 -9.086 -12.68 1 88.94 160 ARG A CA 1
ATOM 1298 C C . ARG A 1 160 ? -19.766 -10.039 -13.523 1 88.94 160 ARG A C 1
ATOM 1300 O O . ARG A 1 160 ? -20.297 -10.859 -14.273 1 88.94 160 ARG A O 1
ATOM 1307 N N . TYR A 1 161 ? -18.516 -9.852 -13.531 1 94.75 161 TYR A N 1
ATOM 1308 C CA . TYR A 1 161 ? -17.594 -10.82 -14.133 1 94.75 161 TYR A CA 1
ATOM 1309 C C . TYR A 1 161 ? -16.469 -11.172 -13.172 1 94.75 161 TYR A C 1
ATOM 1311 O O . TYR A 1 161 ? -16.156 -10.391 -12.266 1 94.75 161 TYR A O 1
ATOM 1319 N N . PRO A 1 162 ? -15.922 -12.25 -13.344 1 96.19 162 PRO A N 1
ATOM 1320 C CA . PRO A 1 162 ? -14.867 -12.703 -12.438 1 96.19 162 PRO A CA 1
ATOM 1321 C C . PRO A 1 162 ? -13.633 -11.805 -12.477 1 96.19 162 PRO A C 1
ATOM 1323 O O . PRO A 1 162 ? -13.281 -11.273 -13.539 1 96.19 162 PRO A O 1
ATOM 1326 N N . VAL A 1 163 ? -13.016 -11.633 -11.352 1 96 163 VAL A N 1
ATOM 1327 C CA . VAL A 1 163 ? -11.82 -10.812 -11.258 1 96 163 VAL A CA 1
ATOM 1328 C C . VAL A 1 163 ? -10.734 -11.562 -10.484 1 96 163 VAL A C 1
ATOM 1330 O O . VAL A 1 163 ? -11.039 -12.328 -9.57 1 96 163 VAL A O 1
ATOM 1333 N N . SER A 1 164 ? -9.516 -11.305 -10.898 1 96.69 164 SER A N 1
ATOM 1334 C CA . SER A 1 164 ? -8.383 -11.914 -10.211 1 96.69 164 SER A CA 1
ATOM 1335 C C . SER A 1 164 ? -8.055 -11.18 -8.914 1 96.69 164 SER A C 1
ATOM 1337 O O . SER A 1 164 ? -7.977 -9.953 -8.898 1 96.69 164 SER A O 1
ATOM 1339 N N . VAL A 1 165 ? -7.93 -11.93 -7.859 1 97.25 165 VAL A N 1
ATOM 1340 C CA . VAL A 1 165 ? -7.562 -11.375 -6.562 1 97.25 165 VAL A CA 1
ATOM 1341 C C . VAL A 1 165 ? -6.438 -12.203 -5.941 1 97.25 165 VAL A C 1
ATOM 1343 O O . VAL A 1 165 ? -6.43 -13.43 -6.051 1 97.25 165 VAL A O 1
ATOM 1346 N N . LEU A 1 166 ? -5.473 -11.461 -5.398 1 97.38 166 LEU A N 1
ATOM 1347 C CA . LEU A 1 166 ? -4.477 -12.164 -4.598 1 97.38 166 LEU A CA 1
ATOM 1348 C C . LEU A 1 166 ? -5.074 -12.641 -3.281 1 97.38 166 LEU A C 1
ATOM 1350 O O . LEU A 1 166 ? -5.504 -11.828 -2.457 1 97.38 166 LEU A O 1
ATOM 1354 N N . TRP A 1 167 ? -5.09 -13.969 -3.092 1 97 167 TRP A N 1
ATOM 1355 C CA . TRP A 1 167 ? -5.852 -14.57 -1.999 1 97 167 TRP A CA 1
ATOM 1356 C C . TRP A 1 167 ? -4.945 -15.398 -1.092 1 97 167 TRP A C 1
ATOM 1358 O O . TRP A 1 167 ? -4.074 -16.125 -1.571 1 97 167 TRP A O 1
ATOM 1368 N N . ASN A 1 168 ? -5.07 -15.25 0.167 1 97.56 168 ASN A N 1
ATOM 1369 C CA . ASN A 1 168 ? -4.414 -16.078 1.172 1 97.56 168 ASN A CA 1
ATOM 1370 C C . ASN A 1 168 ? -5.266 -17.297 1.545 1 97.56 168 ASN A C 1
ATOM 1372 O O . ASN A 1 168 ? -6.219 -17.172 2.316 1 97.56 168 ASN A O 1
ATOM 1376 N N . PHE A 1 169 ? -4.996 -18.422 1.093 1 95.44 169 PHE A N 1
ATOM 1377 C CA . PHE A 1 169 ? -5.805 -19.625 1.232 1 95.44 169 PHE A CA 1
ATOM 1378 C C . PHE A 1 169 ? -5.695 -20.188 2.643 1 95.44 169 PHE A C 1
ATOM 1380 O O . PHE A 1 169 ? -6.547 -20.969 3.072 1 95.44 169 PHE A O 1
ATOM 1387 N N . GLU A 1 170 ? -4.68 -19.859 3.334 1 95.31 170 GLU A N 1
ATOM 1388 C CA . GLU A 1 170 ? -4.535 -20.297 4.723 1 95.31 170 GLU A CA 1
ATOM 1389 C C . GLU A 1 170 ? -5.457 -19.484 5.645 1 95.31 170 GLU A C 1
ATOM 1391 O O . GLU A 1 170 ? -6.078 -20.047 6.547 1 95.31 170 GLU A O 1
ATOM 1396 N N . ARG A 1 171 ? -5.629 -18.219 5.375 1 95.75 171 ARG A N 1
ATOM 1397 C CA . ARG A 1 171 ? -6.402 -17.344 6.25 1 95.75 171 ARG A CA 1
ATOM 1398 C C . ARG A 1 171 ? -7.801 -17.109 5.695 1 95.75 171 ARG A C 1
ATOM 1400 O O . ARG A 1 171 ? -8.688 -16.656 6.41 1 95.75 171 ARG A O 1
ATOM 1407 N N . GLY A 1 172 ? -8.023 -17.391 4.445 1 94.62 172 GLY A N 1
ATOM 1408 C CA . GLY A 1 172 ? -9.336 -17.25 3.84 1 94.62 172 GLY A CA 1
ATOM 1409 C C . GLY A 1 172 ? -9.742 -15.797 3.609 1 94.62 172 GLY A C 1
ATOM 1410 O O . GLY A 1 172 ? -10.867 -15.406 3.916 1 94.62 172 GLY A O 1
ATOM 1411 N N . ARG A 1 173 ? -8.781 -14.984 3.139 1 96.31 173 ARG A N 1
ATOM 1412 C CA . ARG A 1 173 ? -9.008 -13.562 2.896 1 96.31 173 ARG A CA 1
ATOM 1413 C C . ARG A 1 173 ? -8.094 -13.039 1.796 1 96.31 173 ARG A C 1
ATOM 1415 O O . ARG A 1 173 ? -7.184 -13.75 1.354 1 96.31 173 ARG A O 1
ATOM 1422 N N . LYS A 1 174 ? -8.438 -11.836 1.353 1 96.69 174 LYS A N 1
ATOM 1423 C CA . LYS A 1 174 ? -7.52 -11.172 0.436 1 96.69 174 LYS A CA 1
ATOM 1424 C C . LYS A 1 174 ? -6.129 -11.039 1.048 1 96.69 174 LYS A C 1
ATOM 1426 O O . LYS A 1 174 ? -5.992 -10.711 2.229 1 96.69 174 LYS A O 1
ATOM 1431 N N . ALA A 1 175 ? -5.117 -11.273 0.319 1 98.06 175 ALA A N 1
ATOM 1432 C CA . ALA A 1 175 ? -3.748 -11.203 0.823 1 98.06 175 ALA A CA 1
ATOM 1433 C C . ALA A 1 175 ? -3.281 -9.758 0.951 1 98.06 175 ALA A C 1
ATOM 1435 O O . ALA A 1 175 ? -3.654 -8.906 0.142 1 98.06 175 ALA A O 1
ATOM 1436 N N . THR A 1 176 ? -2.494 -9.484 1.999 1 98.31 176 THR A N 1
ATOM 1437 C CA . THR A 1 176 ? -1.796 -8.203 2.051 1 98.31 176 THR A CA 1
ATOM 1438 C C . THR A 1 176 ? -0.684 -8.148 1.009 1 98.31 176 THR A C 1
ATOM 1440 O O . THR A 1 176 ? -0.274 -9.188 0.477 1 98.31 176 THR A O 1
ATOM 1443 N N . VAL A 1 177 ? -0.193 -7.016 0.739 1 98.5 177 VAL A N 1
ATOM 1444 C CA . VAL A 1 177 ? 0.886 -6.852 -0.229 1 98.5 177 VAL A CA 1
ATOM 1445 C C . VAL A 1 177 ? 2.127 -7.605 0.247 1 98.5 177 VAL A C 1
ATOM 1447 O O . VAL A 1 177 ? 2.781 -8.297 -0.537 1 98.5 177 VAL A O 1
ATOM 1450 N N . LYS A 1 178 ? 2.453 -7.516 1.526 1 98 178 LYS A N 1
ATOM 1451 C CA . LYS A 1 178 ? 3.6 -8.227 2.086 1 98 178 LYS A CA 1
ATOM 1452 C C . LYS A 1 178 ? 3.488 -9.727 1.845 1 98 178 LYS A C 1
ATOM 1454 O O . LYS A 1 178 ? 4.453 -10.359 1.412 1 98 178 LYS A O 1
ATOM 1459 N N . GLU A 1 179 ? 2.359 -10.266 2.158 1 97.88 179 GLU A N 1
ATOM 1460 C CA . GLU A 1 179 ? 2.139 -11.695 1.938 1 97.88 179 GLU A CA 1
ATOM 1461 C C . GLU A 1 179 ? 2.35 -12.07 0.474 1 97.88 179 GLU A C 1
ATOM 1463 O O . GLU A 1 179 ? 2.898 -13.125 0.169 1 97.88 179 GLU A O 1
ATOM 1468 N N . GLY A 1 180 ? 1.852 -11.242 -0.445 1 97.25 180 GLY A N 1
ATOM 1469 C CA . GLY A 1 180 ? 2.053 -11.469 -1.867 1 97.25 180 GLY A CA 1
ATOM 1470 C C . GLY A 1 180 ? 3.514 -11.461 -2.273 1 97.25 180 GLY A C 1
ATOM 1471 O O . GLY A 1 180 ? 3.945 -12.297 -3.07 1 97.25 180 GLY A O 1
ATOM 1472 N N . ILE A 1 181 ? 4.246 -10.555 -1.732 1 96.62 181 ILE A N 1
ATOM 1473 C CA . ILE A 1 181 ? 5.672 -10.453 -2.021 1 96.62 181 ILE A CA 1
ATOM 1474 C C . ILE A 1 181 ? 6.383 -11.727 -1.576 1 96.62 181 ILE A C 1
ATOM 1476 O O . ILE A 1 181 ? 7.168 -12.305 -2.33 1 96.62 181 ILE A O 1
ATOM 1480 N N . ILE A 1 182 ? 6.086 -12.18 -0.412 1 94.44 182 ILE A N 1
ATOM 1481 C CA . ILE A 1 182 ? 6.711 -13.375 0.142 1 94.44 182 ILE A CA 1
ATOM 1482 C C . ILE A 1 182 ? 6.395 -14.578 -0.741 1 94.44 182 ILE A C 1
ATOM 1484 O O . ILE A 1 182 ? 7.277 -15.383 -1.047 1 94.44 182 ILE A O 1
ATOM 1488 N N . ALA A 1 183 ? 5.172 -14.672 -1.144 1 93.19 183 ALA A N 1
ATOM 1489 C CA . ALA A 1 183 ? 4.766 -15.773 -2.012 1 93.19 183 ALA A CA 1
ATOM 1490 C C . ALA A 1 183 ? 5.508 -15.719 -3.344 1 93.19 183 ALA A C 1
ATOM 1492 O O . ALA A 1 183 ? 5.941 -16.75 -3.857 1 93.19 183 ALA A O 1
ATOM 1493 N N . HIS A 1 184 ? 5.551 -14.602 -3.875 1 91.31 184 HIS A N 1
ATOM 1494 C CA . HIS A 1 184 ? 6.242 -14.414 -5.145 1 91.31 184 HIS A CA 1
ATOM 1495 C C . HIS A 1 184 ? 7.711 -14.805 -5.039 1 91.31 184 HIS A C 1
ATOM 1497 O O . HIS A 1 184 ? 8.25 -15.461 -5.934 1 91.31 184 HIS A O 1
ATOM 1503 N N . MET A 1 185 ? 8.305 -14.438 -3.945 1 86.75 185 MET A N 1
ATOM 1504 C CA . MET A 1 185 ? 9.711 -14.758 -3.719 1 86.75 185 MET A CA 1
ATOM 1505 C C . MET A 1 185 ? 9.914 -16.266 -3.57 1 86.75 185 MET A C 1
ATOM 1507 O O . MET A 1 185 ? 10.875 -16.828 -4.109 1 86.75 185 MET A O 1
ATOM 1511 N N . LYS A 1 186 ? 9.062 -16.828 -2.867 1 86.12 186 LYS A N 1
ATOM 1512 C CA . LYS A 1 186 ? 9.133 -18.281 -2.689 1 86.12 186 LYS A CA 1
ATOM 1513 C C . LYS A 1 186 ? 8.992 -19 -4.023 1 86.12 186 LYS A C 1
ATOM 1515 O O . LYS A 1 186 ? 9.703 -19.969 -4.289 1 86.12 186 LYS A O 1
ATOM 1520 N N . ASN A 1 187 ? 8.133 -18.531 -4.879 1 86.38 187 ASN A N 1
ATOM 1521 C CA . ASN A 1 187 ? 7.902 -19.125 -6.188 1 86.38 187 ASN A CA 1
ATOM 1522 C C . ASN A 1 187 ? 9.133 -19.016 -7.082 1 86.38 187 ASN A C 1
ATOM 1524 O O . ASN A 1 187 ? 9.484 -19.969 -7.781 1 86.38 187 ASN A O 1
ATOM 1528 N N . LEU A 1 188 ? 9.805 -17.922 -7.016 1 82.38 188 LEU A N 1
ATOM 1529 C CA . LEU A 1 188 ? 10.953 -17.672 -7.879 1 82.38 188 LEU A CA 1
ATOM 1530 C C . LEU A 1 188 ? 12.172 -18.453 -7.391 1 82.38 188 LEU A C 1
ATOM 1532 O O . LEU A 1 188 ? 12.984 -18.922 -8.195 1 82.38 188 LEU A O 1
ATOM 1536 N N . LYS A 1 189 ? 12.273 -18.625 -6.129 1 77.94 189 LYS A N 1
ATOM 1537 C CA . LYS A 1 189 ? 13.391 -19.375 -5.57 1 77.94 189 LYS A CA 1
ATOM 1538 C C . LYS A 1 189 ? 13.266 -20.859 -5.906 1 77.94 189 LYS A C 1
ATOM 1540 O O . LYS A 1 189 ? 14.266 -21.531 -6.172 1 77.94 189 LYS A O 1
ATOM 1545 N N . ARG A 1 190 ? 12.18 -21.422 -5.938 1 75.75 190 ARG A N 1
ATOM 1546 C CA . ARG A 1 190 ? 11.93 -22.828 -6.25 1 75.75 190 ARG A CA 1
ATOM 1547 C C . ARG A 1 190 ? 12.219 -23.125 -7.719 1 75.75 190 ARG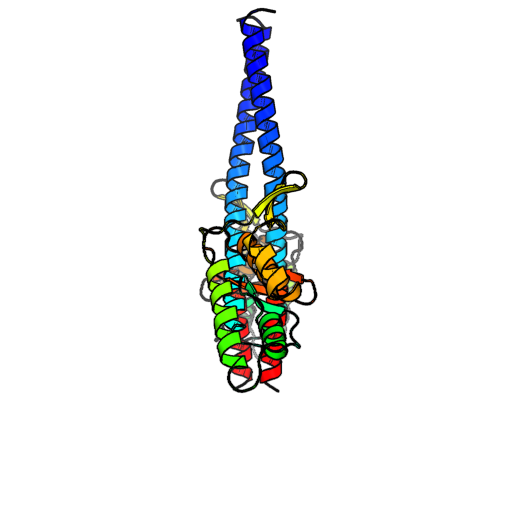 A C 1
ATOM 1549 O O . ARG A 1 190 ? 12.695 -24.203 -8.055 1 75.75 190 ARG A O 1
ATOM 1556 N N . LYS A 1 191 ? 12.031 -22.25 -8.57 1 70.81 191 LYS A N 1
ATOM 1557 C CA . LYS A 1 191 ? 12.297 -22.453 -9.992 1 70.81 191 LYS A CA 1
ATOM 1558 C C . LYS A 1 191 ? 13.797 -22.422 -10.281 1 70.81 191 LYS A C 1
ATOM 1560 O O . LYS A 1 191 ? 14.258 -22.984 -11.273 1 70.81 191 LYS A O 1
ATOM 1565 N N . ARG A 1 192 ? 14.617 -21.875 -9.391 1 64.81 192 ARG A N 1
ATOM 1566 C CA . ARG A 1 192 ? 16.062 -21.797 -9.547 1 64.81 192 ARG A CA 1
ATOM 1567 C C . ARG A 1 192 ? 16.734 -23.094 -9.102 1 64.81 192 ARG A C 1
ATOM 1569 O O . ARG A 1 192 ? 17.797 -23.469 -9.602 1 64.81 192 ARG A O 1
ATOM 1576 N N . THR A 1 193 ? 16.094 -23.781 -8.172 1 54.53 193 THR A N 1
ATOM 1577 C CA . THR A 1 193 ? 16.672 -25.062 -7.781 1 54.53 193 THR A CA 1
ATOM 1578 C C . THR A 1 193 ? 16.109 -26.188 -8.633 1 54.53 193 THR A C 1
ATOM 1580 O O . THR A 1 193 ? 16.656 -27.297 -8.656 1 54.53 193 THR A O 1
ATOM 1583 N N . MET B 1 1 ? -38.312 33.594 25.641 1 57.69 1 MET B N 1
ATOM 1584 C CA . MET B 1 1 ? -37.188 33.5 24.688 1 57.69 1 MET B CA 1
ATOM 1585 C C . MET B 1 1 ? -37.594 34.062 23.344 1 57.69 1 MET B C 1
ATOM 1587 O O . MET B 1 1 ? -38.688 33.75 22.828 1 57.69 1 MET B O 1
ATOM 1591 N N . ASN B 1 2 ? -37.094 35.188 22.891 1 81.19 2 ASN B N 1
ATOM 1592 C CA . ASN B 1 2 ? -37.469 35.875 21.672 1 81.19 2 ASN B CA 1
ATOM 1593 C C . ASN B 1 2 ? -37.281 34.969 20.453 1 81.19 2 ASN B C 1
ATOM 1595 O O . ASN B 1 2 ? -36.5 34.031 20.484 1 81.19 2 ASN B O 1
ATOM 1599 N N . ASP B 1 3 ? -38.281 35.031 19.5 1 87.06 3 ASP B N 1
ATOM 1600 C CA . ASP B 1 3 ? -38.344 34.281 18.25 1 87.06 3 ASP B CA 1
ATOM 1601 C C . ASP B 1 3 ? -36.938 34.219 17.609 1 87.06 3 ASP B C 1
ATOM 1603 O O . ASP B 1 3 ? -36.562 33.156 17.078 1 87.06 3 ASP B O 1
ATOM 1607 N N . LYS B 1 4 ? -36.25 35.219 17.703 1 89.56 4 LYS B N 1
ATOM 1608 C CA . LYS B 1 4 ? -34.938 35.281 17.094 1 89.56 4 LYS B CA 1
ATOM 1609 C C . LYS B 1 4 ? -33.938 34.406 17.859 1 89.56 4 LYS B C 1
ATOM 1611 O O . LYS B 1 4 ? -33.094 33.75 17.25 1 89.56 4 LYS B O 1
ATOM 1616 N N . GLU B 1 5 ? -34 34.344 19.109 1 89.12 5 GLU B N 1
ATOM 1617 C CA . GLU B 1 5 ? -33.125 33.531 19.953 1 89.12 5 GLU B CA 1
ATOM 1618 C C . GLU B 1 5 ? -33.344 32.031 19.672 1 89.12 5 GLU B C 1
ATOM 1620 O O . GLU B 1 5 ? -32.406 31.266 19.609 1 89.12 5 GLU B O 1
ATOM 1625 N N . GLU B 1 6 ? -34.531 31.703 19.453 1 91.56 6 GLU B N 1
ATOM 1626 C CA . GLU B 1 6 ? -34.875 30.312 19.156 1 91.56 6 GLU B CA 1
ATOM 1627 C C . GLU B 1 6 ? -34.281 29.891 17.797 1 91.56 6 GLU B C 1
ATOM 1629 O O . GLU B 1 6 ? -33.812 28.766 17.656 1 91.56 6 GLU B O 1
ATOM 1634 N N . GLU B 1 7 ? -34.406 30.75 16.875 1 93.19 7 GLU B N 1
ATOM 1635 C CA . GLU B 1 7 ? -33.844 30.484 15.555 1 93.19 7 GLU B CA 1
ATOM 1636 C C . GLU B 1 7 ? -32.312 30.297 15.625 1 93.19 7 GLU B C 1
ATOM 1638 O O . GLU B 1 7 ? -31.781 29.391 15 1 93.19 7 GLU B O 1
ATOM 1643 N N . LEU B 1 8 ? -31.625 31.156 16.391 1 94.12 8 LEU B N 1
ATOM 1644 C CA . LEU B 1 8 ? -30.172 31.078 16.547 1 94.12 8 LEU B CA 1
ATOM 1645 C C . LEU B 1 8 ? -29.781 29.781 17.25 1 94.12 8 LEU B C 1
ATOM 1647 O O . LEU B 1 8 ? -28.797 29.125 16.875 1 94.12 8 LEU B O 1
ATOM 1651 N N . LYS B 1 9 ? -30.547 29.359 18.188 1 93.94 9 LYS B N 1
ATOM 1652 C CA . LYS B 1 9 ? -30.281 28.109 18.906 1 93.94 9 LYS B CA 1
ATOM 1653 C C . LYS B 1 9 ? -30.438 26.906 18 1 93.94 9 LYS B C 1
ATOM 1655 O O . LYS B 1 9 ? -29.688 25.938 18.109 1 93.94 9 LYS B O 1
ATOM 1660 N N . LYS B 1 10 ? -31.391 26.984 17.156 1 95.88 10 LYS B N 1
ATOM 1661 C CA . LYS B 1 10 ? -31.578 25.906 16.172 1 95.88 10 LYS B CA 1
ATOM 1662 C C . LYS B 1 10 ? -30.375 25.812 15.242 1 95.88 10 LYS B C 1
ATOM 1664 O O . LYS B 1 10 ? -29.922 24.703 14.93 1 95.88 10 LYS B O 1
ATOM 1669 N N . VAL B 1 11 ? -29.922 26.922 14.75 1 95.88 11 VAL B N 1
ATOM 1670 C CA . VAL B 1 11 ? -28.75 26.953 13.883 1 95.88 11 VAL B CA 1
ATOM 1671 C C . VAL B 1 11 ? -27.547 26.328 14.594 1 95.88 11 VAL B C 1
ATOM 1673 O O . VAL B 1 11 ? -26.797 25.547 14.008 1 95.88 11 VAL B O 1
ATOM 1676 N N . ILE B 1 12 ? -27.328 26.672 15.852 1 96.19 12 ILE B N 1
ATOM 1677 C CA . ILE B 1 12 ? -26.234 26.156 16.656 1 96.19 12 ILE B CA 1
ATOM 1678 C C . ILE B 1 12 ? -26.344 24.641 16.766 1 96.19 12 ILE B C 1
ATOM 1680 O O . ILE B 1 12 ? -25.359 23.922 16.594 1 96.19 12 ILE B O 1
ATOM 1684 N N . MET B 1 13 ? -27.562 24.219 17 1 96.69 13 MET B N 1
ATOM 1685 C CA . MET B 1 13 ? -27.797 22.781 17.125 1 96.69 13 MET B CA 1
ATOM 1686 C C . MET B 1 13 ? -27.453 22.062 15.828 1 96.69 13 MET B C 1
ATOM 1688 O O . MET B 1 13 ? -26.812 21.016 15.844 1 96.69 13 MET B O 1
ATOM 1692 N N . ASP B 1 14 ? -27.844 22.641 14.758 1 96.25 14 ASP B N 1
ATOM 1693 C CA . ASP B 1 14 ? -27.562 22.047 13.445 1 96.25 14 ASP B CA 1
ATOM 1694 C C . ASP B 1 14 ? -26.062 22.031 13.172 1 96.25 14 ASP B C 1
ATOM 1696 O O . ASP B 1 14 ? -25.531 21.047 12.672 1 96.25 14 ASP B O 1
ATOM 1700 N N . LEU B 1 15 ? -25.406 23.047 13.5 1 95.75 15 LEU B N 1
ATOM 1701 C CA . LEU B 1 15 ? -23.969 23.156 13.281 1 95.75 15 LEU B CA 1
ATOM 1702 C C . LEU B 1 15 ? -23.219 22.156 14.156 1 95.75 15 LEU B C 1
ATOM 1704 O O . LEU B 1 15 ? -22.219 21.578 13.727 1 95.75 15 LEU B O 1
ATOM 1708 N N . GLU B 1 16 ? -23.672 21.984 15.312 1 95.94 16 GLU B N 1
ATOM 1709 C CA . GLU B 1 16 ? -23.047 21.031 16.219 1 95.94 16 GLU B CA 1
ATOM 1710 C C . GLU B 1 16 ? -23.172 19.609 15.703 1 95.94 16 GLU B C 1
ATOM 1712 O O . GLU B 1 16 ? -22.234 18.812 15.82 1 95.94 16 GLU B O 1
ATOM 1717 N N . GLU B 1 17 ? -24.281 19.359 15.211 1 95.81 17 GLU B N 1
ATOM 1718 C CA . GLU B 1 17 ? -24.484 18.031 14.641 1 95.81 17 GLU B CA 1
ATOM 1719 C C . GLU B 1 17 ? -23.578 17.797 13.445 1 95.81 17 GLU B C 1
ATOM 1721 O O . GLU B 1 17 ? -22.953 16.734 13.32 1 95.81 17 GLU B O 1
ATOM 1726 N N . GLU B 1 18 ? -23.484 18.766 12.609 1 94.88 18 GLU B N 1
ATOM 1727 C CA . GLU B 1 18 ? -22.594 18.656 11.453 1 94.88 18 GLU B CA 1
ATOM 1728 C C . GLU B 1 18 ? -21.141 18.484 11.883 1 94.88 18 GLU B C 1
ATOM 1730 O O . GLU B 1 18 ? -20.406 17.688 11.297 1 94.88 18 GLU B O 1
ATOM 1735 N N . ARG B 1 19 ? -20.812 19.25 12.797 1 95.06 19 ARG B N 1
ATOM 1736 C CA . ARG B 1 19 ? -19.469 19.156 13.344 1 95.06 19 ARG B CA 1
ATOM 1737 C C . ARG B 1 19 ? -19.188 17.75 13.859 1 95.06 19 ARG B C 1
ATOM 1739 O O . ARG B 1 19 ? -18.125 17.172 13.586 1 95.06 19 ARG B O 1
ATOM 1746 N N . ARG B 1 20 ? -20.078 17.219 14.531 1 94.88 20 ARG B N 1
ATOM 1747 C CA . ARG B 1 20 ? -19.922 15.875 15.078 1 94.88 20 ARG B CA 1
ATOM 1748 C C . ARG B 1 20 ? -19.797 14.836 13.969 1 94.88 20 ARG B C 1
ATOM 1750 O O . ARG B 1 20 ? -18.953 13.938 14.047 1 94.88 20 ARG B O 1
ATOM 1757 N N . ASP B 1 21 ? -20.625 15.031 13.008 1 95.5 21 ASP B N 1
ATOM 1758 C CA . ASP B 1 21 ? -20.578 14.125 11.867 1 95.5 21 ASP B CA 1
ATOM 1759 C C . ASP B 1 21 ? -19.203 14.172 11.188 1 95.5 21 ASP B C 1
ATOM 1761 O O . ASP B 1 21 ? -18.641 13.133 10.844 1 95.5 21 ASP B O 1
ATOM 1765 N N . LEU B 1 22 ? -18.719 15.297 11.039 1 96.25 22 LEU B N 1
ATOM 1766 C CA . LEU B 1 22 ? -17.422 15.492 10.398 1 96.25 22 LEU B CA 1
ATOM 1767 C C . LEU B 1 22 ? -16.297 14.93 11.266 1 96.25 22 LEU B C 1
ATOM 1769 O O . LEU B 1 22 ? -15.336 14.359 10.75 1 96.25 22 LEU B O 1
ATOM 1773 N N . GLU B 1 23 ? -16.453 15.094 12.469 1 96.38 23 GLU B N 1
ATOM 1774 C CA . GLU B 1 23 ? -15.461 14.555 13.398 1 96.38 23 GLU B CA 1
ATOM 1775 C C . GLU B 1 23 ? -15.414 13.031 13.32 1 96.38 23 GLU B C 1
ATOM 1777 O O . GLU B 1 23 ? -14.336 12.438 13.266 1 96.38 23 GLU B O 1
ATOM 1782 N N . ASP B 1 24 ? -16.594 12.492 13.328 1 95.75 24 ASP B N 1
ATOM 1783 C CA . ASP B 1 24 ? -16.672 11.039 13.234 1 95.75 24 ASP B CA 1
ATOM 1784 C C . ASP B 1 24 ? -16.062 10.539 11.922 1 95.75 24 ASP B C 1
ATOM 1786 O O . ASP B 1 24 ? -15.336 9.547 11.914 1 95.75 24 ASP B O 1
ATOM 1790 N N . ALA B 1 25 ? -16.406 11.203 10.906 1 96.5 25 ALA B N 1
ATOM 1791 C CA . ALA B 1 25 ? -15.852 10.836 9.602 1 96.5 25 ALA B CA 1
ATOM 1792 C C . ALA B 1 25 ? -14.328 10.961 9.602 1 96.5 25 ALA B C 1
ATOM 1794 O O . ALA B 1 25 ? -13.633 10.117 9.039 1 96.5 25 ALA B O 1
ATOM 1795 N N . ASN B 1 26 ? -13.859 12.031 10.234 1 96.25 26 ASN B N 1
ATOM 1796 C CA . ASN B 1 26 ? -12.422 12.25 10.328 1 96.25 26 ASN B CA 1
ATOM 1797 C C . ASN B 1 26 ? -11.727 11.125 11.078 1 96.25 26 ASN B C 1
ATOM 1799 O O . ASN B 1 26 ? -10.656 10.672 10.672 1 96.25 26 ASN B O 1
ATOM 1803 N N . ILE B 1 27 ? -12.32 10.719 12.039 1 96.88 27 ILE B N 1
ATOM 1804 C CA . ILE B 1 27 ? -11.766 9.641 12.852 1 96.88 27 ILE B CA 1
ATOM 1805 C C . ILE B 1 27 ? -11.703 8.352 12.031 1 96.88 27 ILE B C 1
ATOM 1807 O O . ILE B 1 27 ? -10.68 7.66 12.031 1 96.88 27 ILE B O 1
ATOM 1811 N N . GLU B 1 28 ? -12.711 8.102 11.305 1 96.94 28 GLU B N 1
ATOM 1812 C CA . GLU B 1 28 ? -12.758 6.902 10.469 1 96.94 28 GLU B CA 1
ATOM 1813 C C . GLU B 1 28 ? -11.703 6.965 9.367 1 96.94 28 GLU B C 1
ATOM 1815 O O . GLU B 1 28 ? -11 5.984 9.117 1 96.94 28 GLU B O 1
ATOM 1820 N N . LEU B 1 29 ? -11.594 8.094 8.758 1 97.69 29 LEU B N 1
ATOM 1821 C CA . LEU B 1 29 ? -10.617 8.273 7.691 1 97.69 29 LEU B CA 1
ATOM 1822 C C . LEU B 1 29 ? -9.195 8.086 8.227 1 97.69 29 LEU B C 1
ATOM 1824 O O . LEU B 1 29 ? -8.367 7.449 7.574 1 97.69 29 LEU B O 1
ATOM 1828 N N . CYS B 1 30 ? -8.938 8.625 9.367 1 97.5 30 CYS B N 1
ATOM 1829 C CA . CYS B 1 30 ? -7.617 8.477 9.984 1 97.5 30 CYS B CA 1
ATOM 1830 C C . CYS B 1 30 ? -7.297 7.008 10.234 1 97.5 30 CYS B C 1
ATOM 1832 O O . CYS B 1 30 ? -6.172 6.562 9.992 1 97.5 30 CYS B O 1
ATOM 1834 N N . LYS B 1 31 ? -8.281 6.285 10.688 1 97.88 31 LYS B N 1
ATOM 1835 C CA . LYS B 1 31 ? -8.094 4.859 10.945 1 97.88 31 LYS B CA 1
ATOM 1836 C C . LYS B 1 31 ? -7.762 4.105 9.656 1 97.88 31 LYS B C 1
ATOM 1838 O O . LYS B 1 31 ? -6.809 3.326 9.617 1 97.88 31 LYS B O 1
ATOM 1843 N N . ARG B 1 32 ? -8.492 4.383 8.688 1 97.56 32 ARG B N 1
ATOM 1844 C CA . ARG B 1 32 ? -8.273 3.727 7.402 1 97.56 32 ARG B CA 1
ATOM 1845 C C . ARG B 1 32 ? -6.91 4.105 6.82 1 97.56 32 ARG B C 1
ATOM 1847 O O . ARG B 1 32 ? -6.219 3.262 6.25 1 97.56 32 ARG B O 1
ATOM 1854 N N . LEU B 1 33 ? -6.613 5.328 6.941 1 98.19 33 LEU B N 1
ATOM 1855 C CA . LEU B 1 33 ? -5.32 5.797 6.457 1 98.19 33 LEU B CA 1
ATOM 1856 C C . LEU B 1 33 ? -4.176 5.105 7.195 1 98.19 33 LEU B C 1
ATOM 1858 O O . LEU B 1 33 ? -3.189 4.699 6.578 1 98.19 33 LEU B O 1
ATOM 1862 N N . CYS B 1 34 ? -4.285 5.008 8.461 1 98.31 34 CYS B N 1
ATOM 1863 C CA . CYS B 1 34 ? -3.277 4.332 9.273 1 98.31 34 CYS B CA 1
ATOM 1864 C C . CYS B 1 34 ? -3.107 2.883 8.836 1 98.31 34 CYS B C 1
ATOM 1866 O O . CYS B 1 34 ? -1.983 2.396 8.711 1 98.31 34 CYS B O 1
ATOM 1868 N N . GLU B 1 35 ? -4.176 2.191 8.57 1 97.81 35 GLU B N 1
ATOM 1869 C CA . GLU B 1 35 ? -4.137 0.801 8.133 1 97.81 35 GLU B CA 1
ATOM 1870 C C . GLU B 1 35 ? -3.451 0.669 6.773 1 97.81 35 GLU B C 1
ATOM 1872 O O . GLU B 1 35 ? -2.619 -0.217 6.574 1 97.81 35 GLU B O 1
ATOM 1877 N N . SER B 1 36 ? -3.787 1.503 5.855 1 98.19 36 SER B N 1
ATOM 1878 C CA . SER B 1 36 ? -3.172 1.497 4.531 1 98.19 36 SER B CA 1
ATOM 1879 C C . SER B 1 36 ? -1.681 1.805 4.613 1 98.19 36 SER B C 1
ATOM 1881 O O . SER B 1 36 ? -0.868 1.137 3.971 1 98.19 36 SER B O 1
ATOM 1883 N N . ASN B 1 37 ? -1.406 2.744 5.406 1 96.81 37 ASN B N 1
ATOM 1884 C CA . ASN B 1 37 ? -0.004 3.104 5.586 1 96.81 37 ASN B CA 1
ATOM 1885 C C . ASN B 1 37 ? 0.792 1.961 6.211 1 96.81 37 ASN B C 1
ATOM 1887 O O . ASN B 1 37 ? 1.957 1.75 5.867 1 96.81 37 ASN B O 1
ATOM 1891 N N . ASP B 1 38 ? 0.246 1.304 7.117 1 97.88 38 ASP B N 1
ATOM 1892 C CA . ASP B 1 38 ? 0.89 0.141 7.723 1 97.88 38 ASP B CA 1
ATOM 1893 C C . ASP B 1 38 ? 1.165 -0.938 6.676 1 97.88 38 ASP B C 1
ATOM 1895 O O . ASP B 1 38 ? 2.248 -1.527 6.652 1 97.88 38 ASP B O 1
ATOM 1899 N N . GLU B 1 39 ? 0.192 -1.176 5.863 1 98.5 39 GLU B N 1
ATOM 1900 C CA . GLU B 1 39 ? 0.37 -2.186 4.824 1 98.5 39 GLU B CA 1
ATOM 1901 C C . GLU B 1 39 ? 1.495 -1.803 3.869 1 98.5 39 GLU B C 1
ATOM 1903 O O . GLU B 1 39 ? 2.32 -2.643 3.506 1 98.5 39 GLU B O 1
ATOM 1908 N N . ILE B 1 40 ? 1.566 -0.59 3.529 1 98.56 40 ILE B N 1
ATOM 1909 C CA . ILE B 1 40 ? 2.611 -0.094 2.639 1 98.56 40 ILE B CA 1
ATOM 1910 C C . ILE B 1 40 ? 3.971 -0.216 3.32 1 98.56 40 ILE B C 1
ATOM 1912 O O . ILE B 1 40 ? 4.934 -0.694 2.717 1 98.56 40 ILE B O 1
ATOM 1916 N N . ARG B 1 41 ? 4.016 0.197 4.527 1 97.56 41 ARG B N 1
ATOM 1917 C CA . ARG B 1 41 ? 5.254 0.139 5.293 1 97.56 41 ARG B CA 1
ATOM 1918 C C . ARG B 1 41 ? 5.762 -1.295 5.41 1 97.56 41 ARG B C 1
ATOM 1920 O O . ARG B 1 41 ? 6.945 -1.561 5.199 1 97.56 41 ARG B O 1
ATOM 1927 N N . GLU B 1 42 ? 4.91 -2.18 5.75 1 98.12 42 GLU B N 1
ATOM 1928 C CA . GLU B 1 42 ? 5.285 -3.584 5.887 1 98.12 42 GLU B CA 1
ATOM 1929 C C . GLU B 1 42 ? 5.789 -4.152 4.562 1 98.12 42 GLU B C 1
ATOM 1931 O O . GLU B 1 42 ? 6.734 -4.941 4.539 1 98.12 42 GLU B O 1
ATOM 1936 N N . ALA B 1 43 ? 5.133 -3.766 3.504 1 98.5 43 ALA B N 1
ATOM 1937 C CA . ALA B 1 43 ? 5.574 -4.191 2.178 1 98.5 43 ALA B CA 1
ATOM 1938 C C . ALA B 1 43 ? 6.98 -3.68 1.875 1 98.5 43 ALA B C 1
ATOM 1940 O O . ALA B 1 43 ? 7.832 -4.43 1.389 1 98.5 43 ALA B O 1
ATOM 1941 N N . HIS B 1 44 ? 7.215 -2.449 2.197 1 98.5 44 HIS B N 1
ATOM 1942 C CA . HIS B 1 44 ? 8.539 -1.871 2.002 1 98.5 44 HIS B CA 1
ATOM 1943 C C . HIS B 1 44 ? 9.594 -2.621 2.811 1 98.5 44 HIS B C 1
ATOM 1945 O O . HIS B 1 44 ? 10.695 -2.877 2.318 1 98.5 44 HIS B O 1
ATOM 1951 N N . GLU B 1 45 ? 9.281 -2.891 4.004 1 97.25 45 GLU B N 1
ATOM 1952 C CA . GLU B 1 45 ? 10.219 -3.604 4.859 1 97.25 45 GLU B CA 1
ATOM 1953 C C . GLU B 1 45 ? 10.594 -4.961 4.27 1 97.25 45 GLU B C 1
ATOM 1955 O O . GLU B 1 45 ? 11.758 -5.359 4.301 1 97.25 45 GLU B O 1
ATOM 1960 N N . GLU B 1 46 ? 9.602 -5.645 3.744 1 97.31 46 GLU B N 1
ATOM 1961 C CA . GLU B 1 46 ? 9.852 -6.941 3.121 1 97.31 46 GLU B CA 1
ATOM 1962 C C . GLU B 1 46 ? 10.75 -6.805 1.895 1 97.31 46 GLU B C 1
ATOM 1964 O O . GLU B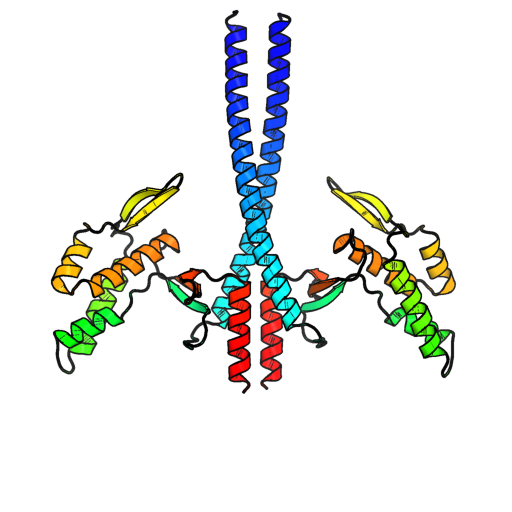 1 46 ? 11.688 -7.582 1.717 1 97.31 46 GLU B O 1
ATOM 1969 N N . LEU B 1 47 ? 10.484 -5.82 1.135 1 97.5 47 LEU B N 1
ATOM 1970 C CA . LEU B 1 47 ? 11.266 -5.598 -0.077 1 97.5 47 LEU B CA 1
ATOM 1971 C C . LEU B 1 47 ? 12.703 -5.195 0.265 1 97.5 47 LEU B C 1
ATOM 1973 O O . LEU B 1 47 ? 13.648 -5.648 -0.381 1 97.5 47 LEU B O 1
ATOM 1977 N N . ILE B 1 48 ? 12.82 -4.371 1.245 1 96.94 48 ILE B N 1
ATOM 1978 C CA . ILE B 1 48 ? 14.148 -3.961 1.694 1 96.94 48 ILE B CA 1
ATOM 1979 C C . ILE B 1 48 ? 14.93 -5.184 2.174 1 96.94 48 ILE B C 1
ATOM 1981 O O . ILE B 1 48 ? 16.094 -5.352 1.831 1 96.94 48 ILE B O 1
ATOM 1985 N N . SER B 1 49 ? 14.312 -6.016 2.953 1 94.5 49 SER B N 1
ATOM 1986 C CA . SER B 1 49 ? 14.953 -7.234 3.438 1 94.5 49 SER B CA 1
ATOM 1987 C C . SER B 1 49 ? 15.406 -8.117 2.279 1 94.5 49 SER B C 1
ATOM 1989 O O . SER B 1 49 ? 16.5 -8.688 2.318 1 94.5 49 SER B O 1
ATOM 1991 N N . GLY B 1 50 ? 14.68 -8.18 1.223 1 90.62 50 GLY B N 1
ATOM 1992 C CA . GLY B 1 50 ? 14.969 -9.031 0.081 1 90.62 50 GLY B CA 1
ATOM 1993 C C . GLY B 1 50 ? 16.047 -8.461 -0.827 1 90.62 50 GLY B C 1
ATOM 1994 O O . GLY B 1 50 ? 16.75 -9.211 -1.505 1 90.62 50 GLY B O 1
ATOM 1995 N N . LEU B 1 51 ? 16.141 -7.191 -0.776 1 92.94 51 LEU B N 1
ATOM 1996 C CA . LEU B 1 51 ? 17.062 -6.543 -1.699 1 92.94 51 LEU B CA 1
ATOM 1997 C C . LEU B 1 51 ? 18.312 -6.066 -0.97 1 92.94 51 LEU B C 1
ATOM 1999 O O . LEU B 1 51 ? 19.203 -5.469 -1.58 1 92.94 51 LEU B O 1
ATOM 2003 N N . ARG B 1 52 ? 18.281 -6.352 0.267 1 90.19 52 ARG B N 1
ATOM 2004 C CA . ARG B 1 52 ? 19.422 -5.902 1.066 1 90.19 52 ARG B CA 1
ATOM 2005 C C . ARG B 1 52 ? 20.719 -6.504 0.552 1 90.19 52 ARG B C 1
ATOM 2007 O O . ARG B 1 52 ? 20.797 -7.707 0.288 1 90.19 52 ARG B O 1
ATOM 2014 N N . GLY B 1 53 ? 21.781 -5.699 0.395 1 86.75 53 GLY B N 1
ATOM 2015 C CA . GLY B 1 53 ? 23.109 -6.176 0.013 1 86.75 53 GLY B CA 1
ATOM 2016 C C . GLY B 1 53 ? 23.281 -6.297 -1.489 1 86.75 53 GLY B C 1
ATOM 2017 O O . GLY B 1 53 ? 24.375 -6.598 -1.967 1 86.75 53 GLY B O 1
ATOM 2018 N N . ILE B 1 54 ? 22.234 -6.145 -2.201 1 86.12 54 ILE B N 1
ATOM 2019 C CA . ILE B 1 54 ? 22.344 -6.215 -3.654 1 86.12 54 ILE B CA 1
ATOM 2020 C C . ILE B 1 54 ? 22.922 -4.91 -4.191 1 86.12 54 ILE B C 1
ATOM 2022 O O . ILE B 1 54 ? 22.422 -3.828 -3.906 1 86.12 54 ILE B O 1
ATOM 2026 N N . SER B 1 55 ? 24 -4.965 -4.875 1 82.25 55 SER B N 1
ATOM 2027 C CA . SER B 1 55 ? 24.688 -3.783 -5.379 1 82.25 55 SER B CA 1
ATOM 2028 C C . SER B 1 55 ? 24.656 -3.727 -6.902 1 82.25 55 SER B C 1
ATOM 2030 O O . SER B 1 55 ? 25.469 -3.035 -7.523 1 82.25 55 SER B O 1
ATOM 2032 N N . ASP B 1 56 ? 23.719 -4.328 -7.523 1 86.69 56 ASP B N 1
ATOM 2033 C CA . ASP B 1 56 ? 23.609 -4.336 -8.977 1 86.69 56 ASP B CA 1
ATOM 2034 C C . ASP B 1 56 ? 23.109 -2.982 -9.492 1 86.69 56 ASP B C 1
ATOM 2036 O O . ASP B 1 56 ? 21.953 -2.629 -9.32 1 86.69 56 ASP B O 1
ATOM 2040 N N . GLU B 1 57 ? 23.984 -2.301 -10.148 1 87 57 GLU B N 1
ATOM 2041 C CA . GLU B 1 57 ? 23.703 -0.939 -10.602 1 87 57 GLU B CA 1
ATOM 2042 C C . GLU B 1 57 ? 22.719 -0.927 -11.758 1 87 57 GLU B C 1
ATOM 2044 O O . GLU B 1 57 ? 22.172 0.123 -12.109 1 87 57 GLU B O 1
ATOM 2049 N N . SER B 1 58 ? 22.484 -2.115 -12.312 1 88.75 58 SER B N 1
ATOM 2050 C CA . SER B 1 58 ? 21.5 -2.186 -13.391 1 88.75 58 SER B CA 1
ATOM 2051 C C . SER B 1 58 ? 20.078 -2.072 -12.859 1 88.75 58 SER B C 1
ATOM 2053 O O . SER B 1 58 ? 19.156 -1.781 -13.609 1 88.75 58 SER B O 1
ATOM 2055 N N . LEU B 1 59 ? 19.922 -2.309 -11.578 1 91.75 59 LEU B N 1
ATOM 2056 C CA . LEU B 1 59 ? 18.609 -2.145 -10.969 1 91.75 59 LEU B CA 1
ATOM 2057 C C . LEU B 1 59 ? 18.328 -0.674 -10.672 1 91.75 59 LEU B C 1
ATOM 2059 O O . LEU B 1 59 ? 19.125 -0.004 -10.016 1 91.75 59 LEU B O 1
ATOM 2063 N N . THR B 1 60 ? 17.219 -0.196 -11.148 1 94.38 60 THR B N 1
ATOM 2064 C CA . THR B 1 60 ? 16.844 1.198 -10.945 1 94.38 60 THR B CA 1
ATOM 2065 C C . THR B 1 60 ? 16.422 1.438 -9.5 1 94.38 60 THR B C 1
ATOM 2067 O O . THR B 1 60 ? 16.578 2.545 -8.977 1 94.38 60 THR B O 1
ATOM 2070 N N . VAL B 1 61 ? 15.836 0.411 -8.898 1 97.06 61 VAL B N 1
ATOM 2071 C CA . VAL B 1 61 ? 15.391 0.495 -7.512 1 97.06 61 VAL B CA 1
ATOM 2072 C C . VAL B 1 61 ? 16.281 -0.374 -6.629 1 97.06 61 VAL B C 1
ATOM 2074 O O . VAL B 1 61 ? 16.484 -1.56 -6.906 1 97.06 61 VAL B O 1
ATOM 2077 N N . ARG B 1 62 ? 16.859 0.224 -5.633 1 96.44 62 ARG B N 1
ATOM 2078 C CA . ARG B 1 62 ? 17.734 -0.469 -4.688 1 96.44 62 ARG B CA 1
ATOM 2079 C C . ARG B 1 62 ? 17.609 0.123 -3.289 1 96.44 62 ARG B C 1
ATOM 2081 O O . ARG B 1 62 ? 16.938 1.139 -3.098 1 96.44 62 ARG B O 1
ATOM 2088 N N . VAL B 1 63 ? 18.172 -0.567 -2.352 1 96.88 63 VAL B N 1
ATOM 2089 C CA . VAL B 1 63 ? 18.141 -0.092 -0.972 1 96.88 63 VAL B CA 1
ATOM 2090 C C . VAL B 1 63 ? 19.219 0.973 -0.773 1 96.88 63 VAL B C 1
ATOM 2092 O O . VAL B 1 63 ? 20.375 0.773 -1.15 1 96.88 63 VAL B O 1
ATOM 2095 N N . LYS B 1 64 ? 18.891 2.055 -0.32 1 95.62 64 LYS B N 1
ATOM 2096 C CA . LYS B 1 64 ? 19.797 3.148 -0 1 95.62 64 LYS B CA 1
ATOM 2097 C C . LYS B 1 64 ? 19.844 3.414 1.502 1 95.62 64 LYS B C 1
ATOM 2099 O O . LYS B 1 64 ? 18.797 3.424 2.16 1 95.62 64 LYS B O 1
ATOM 2104 N N . MET B 1 65 ? 20.984 3.52 2.043 1 95.88 65 MET B N 1
ATOM 2105 C CA . MET B 1 65 ? 21.141 3.898 3.443 1 95.88 65 MET B CA 1
ATOM 2106 C C . MET B 1 65 ? 21.078 5.414 3.609 1 95.88 65 MET B C 1
ATOM 2108 O O . MET B 1 65 ? 22.094 6.102 3.516 1 95.88 65 MET B O 1
ATOM 2112 N N . MET B 1 66 ? 19.922 5.875 3.975 1 96.62 66 MET B N 1
ATOM 2113 C CA . MET B 1 66 ? 19.719 7.312 4.129 1 96.62 66 MET B CA 1
ATOM 2114 C C . MET B 1 66 ? 20.438 7.836 5.363 1 96.62 66 MET B C 1
ATOM 2116 O O . MET B 1 66 ? 20.297 7.277 6.453 1 96.62 66 MET B O 1
ATOM 2120 N N . GLY B 1 67 ? 21.172 8.875 5.176 1 96.25 67 GLY B N 1
ATOM 2121 C CA . GLY B 1 67 ? 21.891 9.469 6.297 1 96.25 67 GLY B CA 1
ATOM 2122 C C . GLY B 1 67 ? 23.344 9.023 6.391 1 96.25 67 GLY B C 1
ATOM 2123 O O . GLY B 1 67 ? 24.094 9.523 7.219 1 96.25 67 GLY B O 1
ATOM 2124 N N . ARG B 1 68 ? 23.688 8.047 5.582 1 96.88 68 ARG B N 1
ATOM 2125 C CA . ARG B 1 68 ? 25.094 7.664 5.5 1 96.88 68 ARG B CA 1
ATOM 2126 C C . ARG B 1 68 ? 25.859 8.617 4.594 1 96.88 68 ARG B C 1
ATOM 2128 O O . ARG B 1 68 ? 25.438 8.891 3.467 1 96.88 68 ARG B O 1
ATOM 2135 N N . VAL B 1 69 ? 26.984 9.047 5.043 1 97.62 69 VAL B N 1
ATOM 2136 C CA . VAL B 1 69 ? 27.797 9.977 4.273 1 97.62 69 VAL B CA 1
ATOM 2137 C C . VAL B 1 69 ? 28.469 9.242 3.113 1 97.62 69 VAL B C 1
ATOM 2139 O O . VAL B 1 69 ? 28.953 8.125 3.279 1 97.62 69 VAL B O 1
ATOM 2142 N N . ASP B 1 70 ? 28.422 9.844 1.949 1 96.75 70 ASP B N 1
ATOM 2143 C CA . ASP B 1 70 ? 29.141 9.281 0.806 1 96.75 70 ASP B CA 1
ATOM 2144 C C . ASP B 1 70 ? 30.641 9.25 1.062 1 96.75 70 ASP B C 1
ATOM 2146 O O . ASP B 1 70 ? 31.25 10.281 1.357 1 96.75 70 ASP B O 1
ATOM 2150 N N . LYS B 1 71 ? 31.266 8.172 0.844 1 96.69 71 LYS B N 1
ATOM 2151 C CA . LYS B 1 71 ? 32.688 7.973 1.152 1 96.69 71 LYS B CA 1
ATOM 2152 C C . LYS B 1 71 ? 33.562 8.492 0.024 1 96.69 71 LYS B C 1
ATOM 2154 O O . LYS B 1 71 ? 34.719 8.812 0.245 1 96.69 71 LYS B O 1
ATOM 2159 N N . LYS B 1 72 ? 33 8.57 -1.108 1 96.56 72 LYS B N 1
ATOM 2160 C CA . LYS B 1 72 ? 33.781 8.812 -2.312 1 96.56 72 LYS B CA 1
ATOM 2161 C C . LYS B 1 72 ? 34.469 10.18 -2.25 1 96.56 72 LYS B C 1
ATOM 2163 O O . LYS B 1 72 ? 35.656 10.289 -2.51 1 96.56 72 LYS B O 1
ATOM 2168 N N . PRO B 1 73 ? 33.75 11.188 -1.894 1 98.06 73 PRO B N 1
ATOM 2169 C CA . PRO B 1 73 ? 34.406 12.484 -1.822 1 98.06 73 PRO B CA 1
ATOM 2170 C C . PRO B 1 73 ? 35.531 12.516 -0.796 1 98.06 73 PRO B C 1
ATOM 2172 O O . PRO B 1 73 ? 36.562 13.195 -0.999 1 98.06 73 PRO B O 1
ATOM 2175 N N . PHE B 1 74 ? 35.438 11.781 0.244 1 98.06 74 PHE B N 1
ATOM 2176 C CA . PHE B 1 74 ? 36.469 11.711 1.278 1 98.06 74 PHE B CA 1
ATOM 2177 C C . PHE B 1 74 ? 37.719 11 0.758 1 98.06 74 PHE B C 1
ATOM 2179 O O . PHE B 1 74 ? 38.844 11.414 1.05 1 98.06 74 PHE B O 1
ATOM 2186 N N . LEU B 1 75 ? 37.469 9.992 0.051 1 97.56 75 LEU B N 1
ATOM 2187 C CA . LEU B 1 75 ? 38.594 9.25 -0.52 1 97.56 75 LEU B CA 1
ATOM 2188 C C . LEU B 1 75 ? 39.375 10.109 -1.512 1 97.56 75 LEU B C 1
ATOM 2190 O O . LEU B 1 75 ? 40.594 10.156 -1.468 1 97.56 75 LEU B O 1
ATOM 2194 N N . LYS B 1 76 ? 38.656 10.742 -2.369 1 97.12 76 LYS B N 1
ATOM 2195 C CA . LYS B 1 76 ? 39.25 11.586 -3.381 1 97.12 76 LYS B CA 1
ATOM 2196 C C . LYS B 1 76 ? 40.156 12.641 -2.74 1 97.12 76 LYS B C 1
ATOM 2198 O O . LYS B 1 76 ? 41.312 12.836 -3.174 1 97.12 76 LYS B O 1
ATOM 2203 N N . VAL B 1 77 ? 39.688 13.289 -1.758 1 97.12 77 VAL B N 1
ATOM 2204 C CA . VAL B 1 77 ? 40.469 14.359 -1.117 1 97.12 77 VAL B CA 1
ATOM 2205 C C . VAL B 1 77 ? 41.688 13.789 -0.406 1 97.12 77 VAL B C 1
ATOM 2207 O O . VAL B 1 77 ? 42.75 14.383 -0.432 1 97.12 77 VAL B O 1
ATOM 2210 N N . CYS B 1 78 ? 41.531 12.625 0.251 1 96.75 78 CYS B N 1
ATOM 2211 C CA . CYS B 1 78 ? 42.656 11.992 0.936 1 96.75 78 CYS B CA 1
ATOM 2212 C C . CYS B 1 78 ? 43.75 11.602 -0.054 1 96.75 78 CYS B C 1
ATOM 2214 O O . CYS B 1 78 ? 44.938 11.719 0.244 1 96.75 78 CYS B O 1
ATOM 2216 N N . GLU B 1 79 ? 43.25 11.109 -1.181 1 96.94 79 GLU B N 1
ATOM 2217 C CA . GLU B 1 79 ? 44.219 10.719 -2.209 1 96.94 79 GLU B CA 1
ATOM 2218 C C . GLU B 1 79 ? 45 11.93 -2.74 1 96.94 79 GLU B C 1
ATOM 2220 O O . GLU B 1 79 ? 46.125 11.797 -3.219 1 96.94 79 GLU B O 1
ATOM 2225 N N . GLU B 1 80 ? 44.406 13.07 -2.691 1 96.31 80 GLU B N 1
ATOM 2226 C CA . GLU B 1 80 ? 45.031 14.305 -3.164 1 96.31 80 GLU B CA 1
ATOM 2227 C C . GLU B 1 80 ? 46.031 14.852 -2.137 1 96.31 80 GLU B C 1
ATOM 2229 O O . GLU B 1 80 ? 47.031 15.469 -2.5 1 96.31 80 GLU B O 1
ATOM 2234 N N . ILE B 1 81 ? 45.75 14.617 -0.944 1 94.94 81 ILE B N 1
ATOM 2235 C CA . ILE B 1 81 ? 46.531 15.25 0.131 1 94.94 81 ILE B CA 1
ATOM 2236 C C . ILE B 1 81 ? 47.594 14.281 0.648 1 94.94 81 ILE B C 1
ATOM 2238 O O . ILE B 1 81 ? 48.719 14.695 0.961 1 94.94 81 ILE B O 1
ATOM 2242 N N . PHE B 1 82 ? 47.219 13.102 0.75 1 95.38 82 PHE B N 1
ATOM 2243 C CA . PHE B 1 82 ? 48.094 12.117 1.358 1 95.38 82 PHE B CA 1
ATOM 2244 C C . PHE B 1 82 ? 48.625 11.133 0.315 1 95.38 82 PHE B C 1
ATOM 2246 O O . PHE B 1 82 ? 48.156 11.133 -0.829 1 95.38 82 PHE B O 1
ATOM 2253 N N . SER B 1 83 ? 49.688 10.422 0.74 1 94.06 83 SER B N 1
ATOM 2254 C CA . SER B 1 83 ? 50.25 9.438 -0.164 1 94.06 83 SER B CA 1
ATOM 2255 C C . SER B 1 83 ? 50.562 8.133 0.567 1 94.06 83 SER B C 1
ATOM 2257 O O . SER B 1 83 ? 50.656 8.109 1.796 1 94.06 83 SER B O 1
ATOM 2259 N N . GLY B 1 84 ? 50.625 7.051 -0.182 1 92.88 84 GLY B N 1
ATOM 2260 C CA . GLY B 1 84 ? 51.031 5.746 0.313 1 92.88 84 GLY B CA 1
ATOM 2261 C C . GLY B 1 84 ? 50.031 5.113 1.248 1 92.88 84 GLY B C 1
ATOM 2262 O O . GLY B 1 84 ? 48.812 5.172 0.997 1 92.88 84 GLY B O 1
ATOM 2263 N N . LYS B 1 85 ? 50.562 4.531 2.33 1 92.5 85 LYS B N 1
ATOM 2264 C CA . LYS B 1 85 ? 49.75 3.748 3.277 1 92.5 85 LYS B CA 1
ATOM 2265 C C . LYS B 1 85 ? 48.906 4.652 4.145 1 92.5 85 LYS B C 1
ATOM 2267 O O . LYS B 1 85 ? 47.906 4.199 4.73 1 92.5 85 LYS B O 1
ATOM 2272 N N . ALA B 1 86 ? 49.25 5.902 4.18 1 93.94 86 ALA B N 1
ATOM 2273 C CA . ALA B 1 86 ? 48.531 6.852 5.035 1 93.94 86 ALA B CA 1
ATOM 2274 C C . ALA B 1 86 ? 47.156 7.18 4.465 1 93.94 86 ALA B C 1
ATOM 2276 O O . ALA B 1 86 ? 46.25 7.574 5.199 1 93.94 86 ALA B O 1
ATOM 2277 N N . VAL B 1 87 ? 46.906 7.008 3.178 1 96.31 87 VAL B N 1
ATOM 2278 C CA . VAL B 1 87 ? 45.688 7.418 2.488 1 96.31 87 VAL B CA 1
ATOM 2279 C C . VAL B 1 87 ? 44.5 6.695 3.092 1 96.31 87 VAL B C 1
ATOM 2281 O O . VAL B 1 87 ? 43.531 7.332 3.496 1 96.31 87 VAL B O 1
ATOM 2284 N N . ALA B 1 88 ? 44.562 5.398 3.213 1 95.94 88 ALA B N 1
ATOM 2285 C CA . ALA B 1 88 ? 43.469 4.586 3.715 1 95.94 88 ALA B CA 1
ATOM 2286 C C . ALA B 1 88 ? 43.125 4.938 5.164 1 95.94 88 ALA B C 1
ATOM 2288 O O . ALA B 1 88 ? 41.969 5.043 5.535 1 95.94 88 ALA B O 1
ATOM 2289 N N . LEU B 1 89 ? 44.156 5.098 5.922 1 96.62 89 LEU B N 1
ATOM 2290 C CA . LEU B 1 89 ? 44 5.391 7.34 1 96.62 89 LEU B CA 1
ATOM 2291 C C . LEU B 1 89 ? 43.312 6.746 7.539 1 96.62 89 LEU B C 1
ATOM 2293 O O . LEU B 1 89 ? 42.406 6.879 8.352 1 96.62 89 LEU B O 1
ATOM 2297 N N . GLN B 1 90 ? 43.781 7.742 6.84 1 96.38 90 GLN B N 1
ATOM 2298 C CA . GLN B 1 90 ? 43.25 9.094 6.957 1 96.38 90 GLN B CA 1
ATOM 2299 C C . GLN B 1 90 ? 41.812 9.156 6.422 1 96.38 90 GLN B C 1
ATOM 2301 O O . GLN B 1 90 ? 40.969 9.859 6.969 1 96.38 90 GLN B O 1
ATOM 2306 N N . HIS B 1 91 ? 41.594 8.43 5.344 1 97.75 91 HIS B N 1
ATOM 2307 C CA . HIS B 1 91 ? 40.25 8.312 4.789 1 97.75 91 HIS B CA 1
ATOM 2308 C C . HIS B 1 91 ? 39.281 7.773 5.828 1 97.75 91 HIS B C 1
ATOM 2310 O O . HIS B 1 91 ? 38.219 8.383 6.074 1 97.75 91 HIS B O 1
ATOM 2316 N N . ASP B 1 92 ? 39.562 6.691 6.445 1 97 92 ASP B N 1
ATOM 2317 C CA . ASP B 1 92 ? 38.688 6.051 7.426 1 97 92 ASP B CA 1
ATOM 2318 C C . ASP B 1 92 ? 38.438 6.977 8.617 1 97 92 ASP B C 1
ATOM 2320 O O . ASP B 1 92 ? 37.312 7.051 9.117 1 97 92 ASP B O 1
ATOM 2324 N N . ARG B 1 93 ? 39.5 7.578 8.977 1 96.94 93 ARG B N 1
ATOM 2325 C CA . ARG B 1 93 ? 39.375 8.477 10.117 1 96.94 93 ARG B CA 1
ATOM 2326 C C . ARG B 1 93 ? 38.469 9.648 9.805 1 96.94 93 ARG B C 1
ATOM 2328 O O . ARG B 1 93 ? 37.562 9.969 10.586 1 96.94 93 ARG B O 1
ATOM 2335 N N . LEU B 1 94 ? 38.719 10.258 8.68 1 97 94 LEU B N 1
ATOM 2336 C CA . LEU B 1 94 ? 37.938 11.422 8.273 1 97 94 LEU B CA 1
ATOM 2337 C C . LEU B 1 94 ? 36.469 11.055 8.047 1 97 94 LEU B C 1
ATOM 2339 O O . LEU B 1 94 ? 35.562 11.742 8.523 1 97 94 LEU B O 1
ATOM 2343 N N . PHE B 1 95 ? 36.312 9.977 7.414 1 97.38 95 PHE B N 1
ATOM 2344 C CA . PHE B 1 95 ? 34.938 9.508 7.129 1 97.38 95 PHE B CA 1
ATOM 2345 C C . PHE B 1 95 ? 34.219 9.18 8.414 1 97.38 95 PHE B C 1
ATOM 2347 O O . PHE B 1 95 ? 33.062 9.633 8.617 1 97.38 95 PHE B O 1
ATOM 2354 N N . SER B 1 96 ? 34.781 8.422 9.227 1 97 96 SER B N 1
ATOM 2355 C CA . SER B 1 96 ? 34.125 7.984 10.461 1 97 96 SER B CA 1
ATOM 2356 C C . SER B 1 96 ? 33.781 9.172 11.359 1 97 96 SER B C 1
ATOM 2358 O O . SER B 1 96 ? 32.719 9.203 11.977 1 97 96 SER B O 1
ATOM 2360 N N . LYS B 1 97 ? 34.688 10.078 11.391 1 97.31 97 LYS B N 1
ATOM 2361 C CA . LYS B 1 97 ? 34.469 11.273 12.195 1 97.31 97 LYS B CA 1
ATOM 2362 C C . LYS B 1 97 ? 33.188 12 11.766 1 97.31 97 LYS B C 1
ATOM 2364 O O . LYS B 1 97 ? 32.344 12.344 12.594 1 97.31 97 LYS B O 1
ATOM 2369 N N . TRP B 1 98 ? 33.062 12.117 10.531 1 97.56 98 TRP B N 1
ATOM 2370 C CA . TRP B 1 98 ? 31.953 12.922 10.047 1 97.56 98 TRP B CA 1
ATOM 2371 C C . TRP B 1 98 ? 30.672 12.094 9.992 1 97.56 98 TRP B C 1
ATOM 2373 O O . TRP B 1 98 ? 29.578 12.625 10.18 1 97.56 98 TRP B O 1
ATOM 2383 N N . GLN B 1 99 ? 30.781 10.836 9.789 1 97.5 99 GLN B N 1
ATOM 2384 C CA . GLN B 1 99 ? 29.609 9.969 9.953 1 97.5 99 GLN B CA 1
ATOM 2385 C C . GLN B 1 99 ? 29.062 10.039 11.375 1 97.5 99 GLN B C 1
ATOM 2387 O O . GLN B 1 99 ? 27.859 10.117 11.578 1 97.5 99 GLN B O 1
ATOM 2392 N N . GLU B 1 100 ? 29.922 10.008 12.273 1 96.56 100 GLU B N 1
ATOM 2393 C CA . GLU B 1 100 ? 29.516 10.125 13.672 1 96.56 100 GLU B CA 1
ATOM 2394 C C . GLU B 1 100 ? 28.906 11.492 13.969 1 96.56 100 GLU B C 1
ATOM 2396 O O . GLU B 1 100 ? 27.906 11.586 14.68 1 96.56 100 GLU B O 1
ATOM 2401 N N . ARG B 1 101 ? 29.516 12.484 13.391 1 96.19 101 ARG B N 1
ATOM 2402 C CA . ARG B 1 101 ? 29.047 13.844 13.617 1 96.19 101 ARG B CA 1
ATOM 2403 C C . ARG B 1 101 ? 27.625 14.031 13.094 1 96.19 101 ARG B C 1
ATOM 2405 O O . ARG B 1 101 ? 26.781 14.633 13.758 1 96.19 101 ARG B O 1
ATOM 2412 N N . VAL B 1 102 ? 27.422 13.531 11.93 1 96 102 VAL B N 1
ATOM 2413 C CA . VAL B 1 102 ? 26.109 13.633 11.289 1 96 102 VAL B CA 1
ATOM 2414 C C . VAL B 1 102 ? 25.047 12.984 12.172 1 96 102 VAL B C 1
ATOM 2416 O O . VAL B 1 102 ? 23.906 13.438 12.219 1 96 102 VAL B O 1
ATOM 2419 N N . CYS B 1 103 ? 25.406 11.977 12.891 1 95.44 103 CYS B N 1
ATOM 2420 C CA . CYS B 1 103 ? 24.484 11.227 13.719 1 95.44 103 CYS B CA 1
ATOM 2421 C C . CYS B 1 103 ? 24.391 11.828 15.117 1 95.44 103 CYS B C 1
ATOM 2423 O O . CYS B 1 103 ? 23.625 11.344 15.961 1 95.44 103 CYS B O 1
ATOM 2425 N N . ASP B 1 104 ? 25.141 12.812 15.367 1 94.31 104 ASP B N 1
ATOM 2426 C CA . ASP B 1 104 ? 25.141 13.469 16.672 1 94.31 104 ASP B CA 1
ATOM 2427 C C . ASP B 1 104 ? 23.969 14.422 16.812 1 94.31 104 ASP B C 1
ATOM 2429 O O . ASP B 1 104 ? 23.922 15.477 16.172 1 94.31 104 ASP B O 1
ATOM 2433 N N . SER B 1 105 ? 23.062 14.117 17.641 1 90.12 105 SER B N 1
ATOM 2434 C CA . SER B 1 105 ? 21.828 14.883 17.812 1 90.12 105 SER B CA 1
ATOM 2435 C C . SER B 1 105 ? 22.109 16.266 18.406 1 90.12 105 SER B C 1
ATOM 2437 O O . SER B 1 105 ? 21.281 17.156 18.344 1 90.12 105 SER B O 1
ATOM 2439 N N . ARG B 1 106 ? 23.312 16.469 18.938 1 91.25 106 ARG B N 1
ATOM 2440 C CA . ARG B 1 106 ? 23.672 17.75 19.531 1 91.25 106 ARG B CA 1
ATOM 2441 C C . ARG B 1 106 ? 24.047 18.766 18.469 1 91.25 106 ARG B C 1
ATOM 2443 O O . ARG B 1 106 ? 24.094 19.969 18.734 1 91.25 106 ARG B O 1
ATOM 2450 N N . TRP B 1 107 ? 24.406 18.297 17.328 1 94.44 107 TRP B N 1
ATOM 2451 C CA . TRP B 1 107 ? 24.688 19.172 16.203 1 94.44 107 TRP B CA 1
ATOM 2452 C C . TRP B 1 107 ? 23.438 19.406 15.359 1 94.44 107 TRP B C 1
ATOM 2454 O O . TRP B 1 107 ? 22.938 18.469 14.711 1 94.44 107 TRP B O 1
ATOM 2464 N N . GLU B 1 108 ? 22.969 20.594 15.391 1 90.81 108 GLU B N 1
ATOM 2465 C CA . GLU B 1 108 ? 21.703 20.938 14.719 1 90.81 108 GLU B CA 1
ATOM 2466 C C . GLU B 1 108 ? 21.922 22.031 13.68 1 90.81 108 GLU B C 1
ATOM 2468 O O . GLU B 1 108 ? 21.5 23.172 13.883 1 90.81 108 GLU B O 1
ATOM 2473 N N . PRO B 1 109 ? 22.469 21.625 12.602 1 94 109 PRO B N 1
ATOM 2474 C CA . PRO B 1 109 ? 22.766 22.625 11.562 1 94 109 PRO B CA 1
ATOM 2475 C C . PRO B 1 109 ? 21.578 22.875 10.641 1 94 109 PRO B C 1
ATOM 2477 O O . PRO B 1 109 ? 21.703 22.797 9.422 1 94 109 PRO B O 1
ATOM 2480 N N . PHE B 1 110 ? 20.438 23.172 11.164 1 92.12 110 PHE B N 1
ATOM 2481 C CA . PHE B 1 110 ? 19.234 23.359 10.359 1 92.12 110 PHE B CA 1
ATOM 2482 C C . PHE B 1 110 ? 18.625 24.734 10.602 1 92.12 110 PHE B C 1
ATOM 2484 O O . PHE B 1 110 ? 18.766 25.281 11.695 1 92.12 110 PHE B O 1
ATOM 2491 N N . LYS B 1 111 ? 18.109 25.219 9.586 1 90.56 111 LYS B N 1
ATOM 2492 C CA . LYS B 1 111 ? 17.297 26.422 9.703 1 90.56 111 LYS B CA 1
ATOM 2493 C C . LYS B 1 111 ? 15.883 26.203 9.203 1 90.56 111 LYS B C 1
ATOM 2495 O O . LYS B 1 111 ? 15.641 25.312 8.375 1 90.56 111 LYS B O 1
ATOM 2500 N N . ILE B 1 112 ? 14.945 26.891 9.75 1 87.19 112 ILE B N 1
ATOM 2501 C CA . ILE B 1 112 ? 13.531 26.719 9.43 1 87.19 112 ILE B CA 1
ATOM 2502 C C . ILE B 1 112 ? 13.172 27.562 8.211 1 87.19 112 ILE B C 1
ATOM 2504 O O . ILE B 1 112 ? 13.547 28.734 8.125 1 87.19 112 ILE B O 1
ATOM 2508 N N . GLN B 1 113 ? 12.719 26.812 7.285 1 85.94 113 GLN B N 1
ATOM 2509 C CA . GLN B 1 113 ? 12.227 27.5 6.098 1 85.94 113 GLN B CA 1
ATOM 2510 C C . GLN B 1 113 ? 10.758 27.172 5.836 1 85.94 113 GLN B C 1
ATOM 2512 O O . GLN B 1 113 ? 10.344 26.016 6 1 85.94 113 GLN B O 1
ATOM 2517 N N . ARG B 1 114 ? 9.969 28.125 5.613 1 81 114 ARG B N 1
ATOM 2518 C CA . ARG B 1 114 ? 8.555 27.938 5.324 1 81 114 ARG B CA 1
ATOM 2519 C C . ARG B 1 114 ? 8.312 27.797 3.828 1 81 114 ARG B C 1
ATOM 2521 O O . ARG B 1 114 ? 8.859 28.547 3.025 1 81 114 ARG B O 1
ATOM 2528 N N . SER B 1 115 ? 7.953 26.719 3.414 1 79.5 115 SER B N 1
ATOM 2529 C CA . SER B 1 115 ? 7.539 26.5 2.033 1 79.5 115 SER B CA 1
ATOM 2530 C C . SER B 1 115 ? 6.031 26.281 1.937 1 79.5 115 SER B C 1
ATOM 2532 O O . SER B 1 115 ? 5.547 25.172 2.17 1 79.5 115 SER B O 1
ATOM 2534 N N . GLY B 1 116 ? 5.27 27.297 1.468 1 72.19 116 GLY B N 1
ATOM 2535 C CA . GLY B 1 116 ? 3.818 27.203 1.509 1 72.19 116 GLY B CA 1
ATOM 2536 C C . GLY B 1 116 ? 3.273 26.969 2.904 1 72.19 116 GLY B C 1
ATOM 2537 O O . GLY B 1 116 ? 3.576 27.734 3.83 1 72.19 116 GLY B O 1
ATOM 2538 N N . ASP B 1 117 ? 2.541 26 3.09 1 72.19 117 ASP B N 1
ATOM 2539 C CA . ASP B 1 117 ? 1.881 25.688 4.355 1 72.19 117 ASP B CA 1
ATOM 2540 C C . ASP B 1 117 ? 2.736 24.75 5.203 1 72.19 117 ASP B C 1
ATOM 2542 O O . ASP B 1 117 ? 2.35 24.391 6.316 1 72.19 117 ASP B O 1
ATOM 2546 N N . LYS B 1 118 ? 3.98 24.469 4.551 1 74.31 118 LYS B N 1
ATOM 2547 C CA . LYS B 1 118 ? 4.809 23.516 5.285 1 74.31 118 LYS B CA 1
ATOM 2548 C C . LYS B 1 118 ? 6.047 24.188 5.859 1 74.31 118 LYS B C 1
ATOM 2550 O O . LYS B 1 118 ? 6.617 25.094 5.23 1 74.31 118 LYS B O 1
ATOM 2555 N N . ILE B 1 119 ? 6.211 23.891 7.082 1 79.06 119 ILE B N 1
ATOM 2556 C CA . ILE B 1 119 ? 7.441 24.281 7.758 1 79.06 119 ILE B CA 1
ATOM 2557 C C . ILE B 1 119 ? 8.484 23.172 7.617 1 79.06 119 ILE B C 1
ATOM 2559 O O . ILE B 1 119 ? 8.258 22.047 8.062 1 79.06 119 ILE B O 1
ATOM 2563 N N . LEU B 1 120 ? 9.547 23.609 6.832 1 82.12 120 LEU B N 1
ATOM 2564 C CA . LEU B 1 120 ? 10.547 22.578 6.578 1 82.12 120 LEU B CA 1
ATOM 2565 C C . LEU B 1 120 ? 11.898 22.984 7.152 1 82.12 120 LEU B C 1
ATOM 2567 O O . LEU B 1 120 ? 12.242 24.172 7.184 1 82.12 120 LEU B O 1
ATOM 2571 N N . GLY B 1 121 ? 12.555 22.109 7.797 1 84 121 GLY B N 1
ATOM 2572 C CA . GLY B 1 121 ? 13.945 22.297 8.188 1 84 121 GLY B CA 1
ATOM 2573 C C . GLY B 1 121 ? 14.922 22 7.07 1 84 121 GLY B C 1
ATOM 2574 O O . GLY B 1 121 ? 14.82 20.984 6.398 1 84 121 GLY B O 1
ATOM 2575 N N . VAL B 1 122 ? 15.742 23.062 6.703 1 89.31 122 VAL B N 1
ATOM 2576 C CA . VAL B 1 122 ? 16.781 22.875 5.699 1 89.31 122 VAL B CA 1
ATOM 2577 C C . VAL B 1 122 ? 18.156 23.062 6.336 1 89.31 122 VAL B C 1
ATOM 2579 O O . VAL B 1 122 ? 18.297 23.781 7.324 1 89.31 122 VAL B O 1
ATOM 2582 N N . VAL B 1 123 ? 19.109 22.422 5.805 1 93.06 123 VAL B N 1
ATOM 2583 C CA . VAL B 1 123 ? 20.469 22.531 6.332 1 93.06 123 VAL B CA 1
ATOM 2584 C C . VAL B 1 123 ? 20.969 23.969 6.164 1 93.06 123 VAL B C 1
ATOM 2586 O O . VAL B 1 123 ? 20.828 24.562 5.094 1 93.06 123 VAL B O 1
ATOM 2589 N N . ASP B 1 124 ? 21.547 24.531 7.211 1 94.12 124 ASP B N 1
ATOM 2590 C CA . ASP B 1 124 ? 22.109 25.875 7.23 1 94.12 124 ASP B CA 1
ATOM 2591 C C . ASP B 1 124 ? 23.5 25.906 6.602 1 94.12 124 ASP B C 1
ATOM 2593 O O . ASP B 1 124 ? 24.469 25.484 7.223 1 94.12 124 ASP B O 1
ATOM 2597 N N . GLU B 1 125 ? 23.625 26.5 5.5 1 84.75 125 GLU B N 1
ATOM 2598 C CA . GLU B 1 125 ? 24.906 26.578 4.793 1 84.75 125 GLU B CA 1
ATOM 2599 C C . GLU B 1 125 ? 25.906 27.406 5.582 1 84.75 125 GLU B C 1
ATOM 2601 O O . GLU B 1 125 ? 27.125 27.281 5.371 1 84.75 125 GLU B O 1
ATOM 2606 N N . GLU B 1 126 ? 25.406 28.203 6.492 1 90.69 126 GLU B N 1
ATOM 2607 C CA . GLU B 1 126 ? 26.281 29.078 7.277 1 90.69 126 GLU B CA 1
ATOM 2608 C C . GLU B 1 126 ? 26.75 28.375 8.547 1 90.69 126 GLU B C 1
ATOM 2610 O O . GLU B 1 126 ? 27.484 28.953 9.352 1 90.69 126 GLU B O 1
ATOM 2615 N N . ASP B 1 127 ? 26.359 27.25 8.695 1 96.12 127 ASP B N 1
ATOM 2616 C CA . ASP B 1 127 ? 26.797 26.5 9.867 1 96.12 127 ASP B CA 1
ATOM 2617 C C . ASP B 1 127 ? 28.328 26.469 9.953 1 96.12 127 ASP B C 1
ATOM 2619 O O . ASP B 1 127 ? 29 26.172 8.961 1 96.12 127 ASP B O 1
ATOM 2623 N N . GLU B 1 128 ? 28.891 26.703 11.086 1 95.94 128 GLU B N 1
ATOM 2624 C CA . GLU B 1 128 ? 30.328 26.859 11.273 1 95.94 128 GLU B CA 1
ATOM 2625 C C . GLU B 1 128 ? 31.078 25.578 10.945 1 95.94 128 GLU B C 1
ATOM 2627 O O . GLU B 1 128 ? 32.156 25.625 10.328 1 95.94 128 GLU B O 1
ATOM 2632 N N . LYS B 1 129 ? 30.531 24.5 11.406 1 96.56 129 LYS B N 1
ATOM 2633 C CA . LYS B 1 129 ? 31.219 23.234 11.164 1 96.56 129 LYS B CA 1
ATOM 2634 C C . LYS B 1 129 ? 31.219 22.891 9.68 1 96.56 129 LYS B C 1
ATOM 2636 O O . LYS B 1 129 ? 32.219 22.391 9.156 1 96.56 129 LYS B O 1
ATOM 2641 N N . LEU B 1 130 ? 30.172 23.109 9.008 1 97.25 130 LEU B N 1
ATOM 2642 C CA . LEU B 1 130 ? 30.094 22.859 7.574 1 97.25 130 LEU B CA 1
ATOM 2643 C C . LEU B 1 130 ? 31.016 23.781 6.797 1 97.25 130 LEU B C 1
ATOM 2645 O O . LEU B 1 130 ? 31.656 23.375 5.824 1 97.25 130 LEU B O 1
ATOM 2649 N N . LYS B 1 131 ? 31.156 24.969 7.219 1 96.88 131 LYS B N 1
ATOM 2650 C CA . LYS B 1 131 ? 32.062 25.922 6.566 1 96.88 131 LYS B CA 1
ATOM 2651 C C . LYS B 1 131 ? 33.5 25.484 6.711 1 96.88 131 LYS B C 1
ATOM 2653 O O . LYS B 1 131 ? 34.281 25.5 5.742 1 96.88 131 LYS B O 1
ATOM 2658 N N . LYS B 1 132 ? 33.844 25.172 7.902 1 96.69 132 LYS B N 1
ATOM 2659 C CA . LYS B 1 132 ? 35.219 24.719 8.156 1 96.69 132 LYS B CA 1
ATOM 2660 C C . LYS B 1 132 ? 35.531 23.469 7.34 1 96.69 132 LYS B C 1
ATOM 2662 O O . LYS B 1 132 ? 36.656 23.312 6.832 1 96.69 132 LYS B O 1
ATOM 2667 N N . LEU B 1 133 ? 34.531 22.609 7.277 1 97.06 133 LEU B N 1
ATOM 2668 C CA . LEU B 1 133 ? 34.688 21.391 6.496 1 97.06 133 LEU B CA 1
ATOM 2669 C C . LEU B 1 133 ? 34.969 21.719 5.031 1 97.06 133 LEU B C 1
ATOM 2671 O O . LEU B 1 133 ? 35.875 21.125 4.426 1 97.06 133 LEU B O 1
ATOM 2675 N N . SER B 1 134 ? 34.25 22.609 4.527 1 96.81 134 SER B N 1
ATOM 2676 C CA . SER B 1 134 ? 34.406 23.016 3.139 1 96.81 134 SER B CA 1
ATOM 2677 C C . SER B 1 134 ? 35.781 23.641 2.904 1 96.81 134 SER B C 1
ATOM 2679 O O . SER B 1 134 ? 36.438 23.359 1.897 1 96.81 134 SER B O 1
ATOM 2681 N N . ILE B 1 135 ? 36.219 24.453 3.799 1 96.56 135 ILE B N 1
ATOM 2682 C CA . ILE B 1 135 ? 37.5 25.141 3.682 1 96.56 135 ILE B CA 1
ATOM 2683 C C . ILE B 1 135 ? 38.656 24.141 3.746 1 96.56 135 ILE B C 1
ATOM 2685 O O . ILE B 1 135 ? 39.594 24.188 2.941 1 96.56 135 ILE B O 1
ATOM 2689 N N . LYS B 1 136 ? 38.5 23.234 4.598 1 95.94 136 LYS B N 1
ATOM 2690 C CA . LYS B 1 136 ? 39.625 22.328 4.867 1 95.94 136 LYS B CA 1
ATOM 2691 C C . LYS B 1 136 ? 39.656 21.188 3.85 1 95.94 136 LYS B C 1
ATOM 2693 O O . LYS B 1 136 ? 40.719 20.766 3.434 1 95.94 136 LYS B O 1
ATOM 2698 N N . TRP B 1 137 ? 38.5 20.734 3.457 1 96.81 137 TRP B N 1
ATOM 2699 C CA . TRP B 1 137 ? 38.5 19.484 2.701 1 96.81 137 TRP B CA 1
ATOM 2700 C C . TRP B 1 137 ? 37.781 19.656 1.368 1 96.81 137 TRP B C 1
ATOM 2702 O O . TRP B 1 137 ? 37.781 18.734 0.543 1 96.81 137 TRP B O 1
ATOM 2712 N N . GLY B 1 138 ? 37.125 20.781 1.157 1 96 138 GLY B N 1
ATOM 2713 C CA . GLY B 1 138 ? 36.562 21.062 -0.148 1 96 138 GLY B CA 1
ATOM 2714 C C . GLY B 1 138 ? 35.031 20.953 -0.164 1 96 138 GLY B C 1
ATOM 2715 O O . GLY B 1 138 ? 34.438 20.391 0.755 1 96 138 GLY B O 1
ATOM 2716 N N . GLU B 1 139 ? 34.5 21.438 -1.271 1 96.81 139 GLU B N 1
ATOM 2717 C CA . GLU B 1 139 ? 33.031 21.547 -1.416 1 96.81 139 GLU B CA 1
ATOM 2718 C C . GLU B 1 139 ? 32.375 20.188 -1.57 1 96.81 139 GLU B C 1
ATOM 2720 O O . GLU B 1 139 ? 31.281 19.953 -1.063 1 96.81 139 GLU B O 1
ATOM 2725 N N . ASP B 1 140 ? 33.062 19.281 -2.205 1 97.44 140 ASP B N 1
ATOM 2726 C CA . ASP B 1 140 ? 32.5 17.953 -2.441 1 97.44 140 ASP B CA 1
ATOM 2727 C C . ASP B 1 140 ? 32.281 17.188 -1.131 1 97.44 140 ASP B C 1
ATOM 2729 O O . ASP B 1 140 ? 31.297 16.5 -0.955 1 97.44 140 ASP B O 1
ATOM 2733 N N . VAL B 1 141 ? 33.188 17.328 -0.29 1 97.69 141 VAL B N 1
ATOM 2734 C CA . VAL B 1 141 ? 33.094 16.688 1.015 1 97.69 141 VAL B CA 1
ATOM 2735 C C . VAL B 1 141 ? 31.969 17.297 1.836 1 97.69 141 VAL B C 1
ATOM 2737 O O . VAL B 1 141 ? 31.172 16.578 2.445 1 97.69 141 VAL B O 1
ATOM 2740 N N . LYS B 1 142 ? 31.891 18.578 1.816 1 97.75 142 LYS B N 1
ATOM 2741 C CA . LYS B 1 142 ? 30.797 19.281 2.496 1 97.75 142 LYS B CA 1
ATOM 2742 C C . LYS B 1 142 ? 29.438 18.812 1.968 1 97.75 142 LYS B C 1
ATOM 2744 O O . LYS B 1 142 ? 28.516 18.578 2.746 1 97.75 142 LYS B O 1
ATOM 2749 N N . MET B 1 143 ? 29.359 18.719 0.666 1 97.38 143 MET B N 1
ATOM 2750 C CA . MET B 1 143 ? 28.109 18.328 0.035 1 97.38 143 MET B CA 1
ATOM 2751 C C . MET B 1 143 ? 27.703 16.922 0.451 1 97.38 143 MET B C 1
ATOM 2753 O O . MET B 1 143 ? 26.516 16.641 0.62 1 97.38 143 MET B O 1
ATOM 2757 N N . ALA B 1 144 ? 28.641 16.094 0.599 1 97.69 144 ALA B N 1
ATOM 2758 C CA . ALA B 1 144 ? 28.359 14.734 1.059 1 97.69 144 ALA B CA 1
ATOM 2759 C C . ALA B 1 144 ? 27.75 14.742 2.461 1 97.69 144 ALA B C 1
ATOM 2761 O O . ALA B 1 144 ? 26.766 14.047 2.725 1 97.69 144 ALA B O 1
ATOM 2762 N N . VAL B 1 145 ? 28.281 15.516 3.275 1 97.75 145 VAL B N 1
ATOM 2763 C CA . VAL B 1 145 ? 27.812 15.625 4.656 1 97.75 145 VAL B CA 1
ATOM 2764 C C . VAL B 1 145 ? 26.438 16.281 4.684 1 97.75 145 VAL B C 1
ATOM 2766 O O . VAL B 1 145 ? 25.531 15.805 5.375 1 97.75 145 VAL B O 1
ATOM 2769 N N . LYS B 1 146 ? 26.297 17.328 3.945 1 96.75 146 LYS B N 1
ATOM 2770 C CA . LYS B 1 146 ? 25.031 18.031 3.865 1 96.75 146 LYS B CA 1
ATOM 2771 C C . LYS B 1 146 ? 23.906 17.109 3.402 1 96.75 146 LYS B C 1
ATOM 2773 O O . LYS B 1 146 ? 22.828 17.094 3.984 1 96.75 146 LYS B O 1
ATOM 2778 N N . THR B 1 147 ? 24.172 16.406 2.387 1 96.19 147 THR B N 1
ATOM 2779 C CA . THR B 1 147 ? 23.188 15.477 1.847 1 96.19 147 THR B CA 1
ATOM 2780 C C . THR B 1 147 ? 22.766 14.461 2.908 1 96.19 147 THR B C 1
ATOM 2782 O O . THR B 1 147 ? 21.578 14.188 3.068 1 96.19 147 THR B O 1
ATOM 2785 N N . ALA B 1 148 ? 23.719 13.969 3.646 1 96.75 148 ALA B N 1
ATOM 2786 C CA . ALA B 1 148 ? 23.422 13 4.699 1 96.75 148 ALA B CA 1
ATOM 2787 C C . ALA B 1 148 ? 22.547 13.617 5.789 1 96.75 148 ALA B C 1
ATOM 2789 O O . ALA B 1 148 ? 21.609 12.984 6.281 1 96.75 148 ALA B O 1
ATOM 2790 N N . LEU B 1 149 ? 22.812 14.82 6.102 1 95.75 149 LEU B N 1
ATOM 2791 C CA . LEU B 1 149 ? 22.047 15.531 7.113 1 95.75 149 LEU B CA 1
ATOM 2792 C C . LEU B 1 149 ? 20.594 15.719 6.66 1 95.75 149 LEU B C 1
ATOM 2794 O O . LEU B 1 149 ? 19.672 15.492 7.438 1 95.75 149 LEU B O 1
ATOM 2798 N N . GLU B 1 150 ? 20.469 16.094 5.461 1 93.81 150 GLU B N 1
ATOM 2799 C CA . GLU B 1 150 ? 19.141 16.297 4.906 1 93.81 150 GLU B CA 1
ATOM 2800 C C . GLU B 1 150 ? 18.344 15 4.859 1 93.81 150 GLU B C 1
ATOM 2802 O O . GLU B 1 150 ? 17.156 14.984 5.16 1 93.81 150 GLU B O 1
ATOM 2807 N N . GLU B 1 151 ? 18.984 13.977 4.48 1 94.88 151 GLU B N 1
ATOM 2808 C CA . GLU B 1 151 ? 18.344 12.664 4.449 1 94.88 151 GLU B CA 1
ATOM 2809 C C . GLU B 1 151 ? 17.922 12.227 5.844 1 94.88 151 GLU B C 1
ATOM 2811 O O . GLU B 1 151 ? 16.797 11.734 6.031 1 94.88 151 GLU B O 1
ATOM 2816 N N . LEU B 1 152 ? 18.766 12.484 6.809 1 92.88 152 LEU B N 1
ATOM 2817 C CA . LEU B 1 152 ? 18.422 12.117 8.18 1 92.88 152 LEU B CA 1
ATOM 2818 C C . LEU B 1 152 ? 17.234 12.938 8.68 1 92.88 152 LEU B C 1
ATOM 2820 O O . LEU B 1 152 ? 16.328 12.406 9.336 1 92.88 152 LEU B O 1
ATOM 2824 N N . TYR B 1 153 ? 17.25 14.094 8.289 1 90.62 153 TYR B N 1
ATOM 2825 C CA . TYR B 1 153 ? 16.156 14.977 8.703 1 90.62 153 TYR B CA 1
ATOM 2826 C C . TYR B 1 153 ? 14.82 14.492 8.133 1 90.62 153 TYR B C 1
ATOM 2828 O O . TYR B 1 153 ? 13.805 14.508 8.828 1 90.62 153 TYR B O 1
ATOM 2836 N N . GLU B 1 154 ? 14.93 14.109 6.977 1 89.94 154 GLU B N 1
ATOM 2837 C CA . GLU B 1 154 ? 13.711 13.719 6.266 1 89.94 154 GLU B CA 1
ATOM 2838 C C . GLU B 1 154 ? 13.25 12.32 6.688 1 89.94 154 GLU B C 1
ATOM 2840 O O . GLU B 1 154 ? 12.055 12.094 6.879 1 89.94 154 GLU B O 1
ATOM 2845 N N . PHE B 1 155 ? 14.094 11.422 6.891 1 92.38 155 PHE B N 1
ATOM 2846 C CA . PHE B 1 155 ? 13.711 10.016 7.004 1 92.38 155 PHE B CA 1
ATOM 2847 C C . PHE B 1 155 ? 13.859 9.531 8.438 1 92.38 155 PHE B C 1
ATOM 2849 O O . PHE B 1 155 ? 13.328 8.477 8.805 1 92.38 155 PHE B O 1
ATOM 2856 N N . ASN B 1 156 ? 14.633 10.227 9.234 1 88.69 156 ASN B N 1
ATOM 2857 C CA . ASN B 1 156 ? 14.852 9.82 10.617 1 88.69 156 ASN B CA 1
ATOM 2858 C C . ASN B 1 156 ? 15.297 10.992 11.484 1 88.69 156 ASN B C 1
ATOM 2860 O O . ASN B 1 156 ? 16.344 10.93 12.141 1 88.69 156 ASN B O 1
ATOM 2864 N N . GLY B 1 157 ? 14.516 11.969 11.547 1 80.69 157 GLY B N 1
ATOM 2865 C CA . GLY B 1 157 ? 14.867 13.195 12.242 1 80.69 157 GLY B CA 1
ATOM 2866 C C . GLY B 1 157 ? 15.047 13.008 13.734 1 80.69 157 GLY B C 1
ATOM 2867 O O . GLY B 1 157 ? 15.969 13.57 14.336 1 80.69 157 GLY B O 1
ATOM 2868 N N . SER B 1 158 ? 14.297 12.117 14.328 1 80.81 158 SER B N 1
ATOM 2869 C CA . SER B 1 158 ? 14.328 11.945 15.773 1 80.81 158 SER B CA 1
ATOM 2870 C C . SER B 1 158 ? 15.422 10.969 16.188 1 80.81 158 SER B C 1
ATOM 2872 O O . SER B 1 158 ? 16.078 11.164 17.219 1 80.81 158 SER B O 1
ATOM 2874 N N . GLY B 1 159 ? 15.75 10.008 15.438 1 85.69 159 GLY B N 1
ATOM 2875 C CA . GLY B 1 159 ? 16.734 8.984 15.781 1 85.69 159 GLY B CA 1
ATOM 2876 C C . GLY B 1 159 ? 18.141 9.352 15.391 1 85.69 159 GLY B C 1
ATOM 2877 O O . GLY B 1 159 ? 19.094 9.023 16.094 1 85.69 159 GLY B O 1
ATOM 2878 N N . ARG B 1 160 ? 18.422 10.039 14.383 1 89.44 160 ARG B N 1
ATOM 2879 C CA . ARG B 1 160 ? 19.703 10.555 13.891 1 89.44 160 ARG B CA 1
ATOM 2880 C C . ARG B 1 160 ? 20.656 9.414 13.555 1 89.44 160 ARG B C 1
ATOM 2882 O O . ARG B 1 160 ? 21.844 9.484 13.875 1 89.44 160 ARG B O 1
ATOM 2889 N N . TYR B 1 161 ? 20.141 8.344 13.086 1 94.88 161 TYR B N 1
ATOM 2890 C CA . TYR B 1 161 ? 20.984 7.277 12.547 1 94.88 161 TYR B CA 1
ATOM 2891 C C . TYR B 1 161 ? 20.5 6.859 11.164 1 94.88 161 TYR B C 1
ATOM 2893 O O . TYR B 1 161 ? 19.328 7.07 10.812 1 94.88 161 TYR B O 1
ATOM 2901 N N . PRO B 1 162 ? 21.344 6.34 10.43 1 96.25 162 PRO B N 1
ATOM 2902 C CA . PRO B 1 162 ? 20.984 5.961 9.055 1 96.25 162 PRO B CA 1
ATOM 2903 C C . PRO B 1 162 ? 19.906 4.883 9 1 96.25 162 PRO B C 1
ATOM 2905 O O . PRO B 1 162 ? 19.875 3.996 9.859 1 96.25 162 PRO B O 1
ATOM 2908 N N . VAL B 1 163 ? 19.062 4.988 8.031 1 96.06 163 VAL B N 1
ATOM 2909 C CA . VAL B 1 163 ? 18 4.016 7.855 1 96.06 163 VAL B CA 1
ATOM 2910 C C . VAL B 1 163 ? 17.938 3.553 6.402 1 96.06 163 VAL B C 1
ATOM 2912 O O . VAL B 1 163 ? 18.25 4.324 5.488 1 96.06 163 VAL B O 1
ATOM 2915 N N . SER B 1 164 ? 17.562 2.297 6.246 1 96.69 164 SER B N 1
ATOM 2916 C CA . SER B 1 164 ? 17.438 1.745 4.902 1 96.69 164 SER B CA 1
ATOM 2917 C C . SER B 1 164 ? 16.109 2.168 4.258 1 96.69 164 SER B C 1
ATOM 2919 O O . SER B 1 164 ? 15.055 2.084 4.883 1 96.69 164 SER B O 1
ATOM 2921 N N . VAL B 1 165 ? 16.219 2.654 3.057 1 97.31 165 VAL B N 1
ATOM 2922 C CA . VAL B 1 165 ? 15.039 3.049 2.293 1 97.31 165 VAL B CA 1
ATOM 2923 C C . VAL B 1 165 ? 15.109 2.467 0.884 1 97.31 165 VAL B C 1
ATOM 2925 O O . VAL B 1 165 ? 16.188 2.426 0.28 1 97.31 165 VAL B O 1
ATOM 2928 N N . LEU B 1 166 ? 13.961 1.946 0.459 1 97.44 166 LEU B N 1
ATOM 2929 C CA . LEU B 1 166 ? 13.883 1.563 -0.947 1 97.44 166 LEU B CA 1
ATOM 2930 C C . LEU B 1 166 ? 13.836 2.795 -1.844 1 97.44 166 LEU B C 1
ATOM 2932 O O . LEU B 1 166 ? 12.891 3.584 -1.771 1 97.44 166 LEU B O 1
ATOM 2936 N N . TRP B 1 167 ? 14.859 2.945 -2.699 1 97.06 167 TRP B N 1
ATOM 2937 C CA . TRP B 1 167 ? 15.062 4.195 -3.42 1 97.06 167 TRP B CA 1
ATOM 2938 C C . TRP B 1 167 ? 15.07 3.961 -4.926 1 97.06 167 TRP B C 1
ATOM 2940 O O . TRP B 1 167 ? 15.656 2.986 -5.406 1 97.06 167 TRP B O 1
ATOM 2950 N N . ASN B 1 168 ? 14.398 4.75 -5.664 1 97.62 168 ASN B N 1
ATOM 2951 C CA . ASN B 1 168 ? 14.438 4.773 -7.121 1 97.62 168 ASN B CA 1
ATOM 2952 C C . ASN B 1 168 ? 15.516 5.723 -7.641 1 97.62 168 ASN B C 1
ATOM 2954 O O . ASN B 1 168 ? 15.312 6.938 -7.66 1 97.62 168 ASN B O 1
ATOM 2958 N N . PHE B 1 169 ? 16.594 5.281 -8.07 1 95.56 169 PHE B N 1
ATOM 2959 C CA . PHE B 1 169 ? 17.766 6.062 -8.445 1 95.56 169 PHE B CA 1
ATOM 2960 C C . PHE B 1 169 ? 17.547 6.758 -9.781 1 95.56 169 PHE B C 1
ATOM 2962 O O . PHE B 1 169 ? 18.234 7.723 -10.109 1 95.56 169 PHE B O 1
ATOM 2969 N N . GLU B 1 170 ? 16.641 6.289 -10.562 1 95.38 170 GLU B N 1
ATOM 2970 C CA . GLU B 1 170 ? 16.312 6.941 -11.82 1 95.38 170 GLU B CA 1
ATOM 2971 C C . GLU B 1 170 ? 15.469 8.195 -11.586 1 95.38 170 GLU B C 1
ATOM 2973 O O . GLU B 1 170 ? 15.68 9.219 -12.234 1 95.38 170 GLU B O 1
ATOM 2978 N N . ARG B 1 171 ? 14.586 8.156 -10.625 1 95.75 171 ARG B N 1
ATOM 2979 C CA . ARG B 1 171 ? 13.656 9.258 -10.391 1 95.75 171 ARG B CA 1
ATOM 2980 C C . ARG B 1 171 ? 14.117 10.125 -9.219 1 95.75 171 ARG B C 1
ATOM 2982 O O . ARG B 1 171 ? 13.633 11.242 -9.039 1 95.75 171 ARG B O 1
ATOM 2989 N N . GLY B 1 172 ? 14.992 9.633 -8.391 1 94.62 172 GLY B N 1
ATOM 2990 C CA . GLY B 1 172 ? 15.531 10.398 -7.277 1 94.62 172 GLY B CA 1
ATOM 2991 C C . GLY B 1 172 ? 14.547 10.562 -6.133 1 94.62 172 GLY B C 1
ATOM 2992 O O . GLY B 1 172 ? 14.398 11.664 -5.594 1 94.62 172 GLY B O 1
ATOM 2993 N N . ARG B 1 173 ? 13.82 9.492 -5.816 1 96.31 173 ARG B N 1
ATOM 2994 C CA . ARG B 1 173 ? 12.812 9.508 -4.762 1 96.31 173 ARG B CA 1
ATOM 2995 C C . ARG B 1 173 ? 12.633 8.125 -4.148 1 96.31 173 ARG B C 1
ATOM 2997 O O . ARG B 1 173 ? 13.164 7.137 -4.664 1 96.31 173 ARG B O 1
ATOM 3004 N N . LYS B 1 174 ? 11.93 8.125 -3.014 1 96.69 174 LYS B N 1
ATOM 3005 C CA . LYS B 1 174 ? 11.547 6.84 -2.447 1 96.69 174 LYS B CA 1
ATOM 3006 C C . LYS B 1 174 ? 10.75 6.008 -3.453 1 96.69 174 LYS B C 1
ATOM 3008 O O . LYS B 1 174 ? 9.883 6.535 -4.152 1 96.69 174 LYS B O 1
ATOM 3013 N N . ALA B 1 175 ? 11.008 4.766 -3.561 1 98.12 175 ALA B N 1
ATOM 3014 C CA . ALA B 1 175 ? 10.328 3.898 -4.516 1 98.12 175 ALA B CA 1
ATOM 3015 C C . ALA B 1 175 ? 8.922 3.537 -4.031 1 98.12 175 ALA B C 1
ATOM 3017 O O . ALA B 1 175 ? 8.703 3.379 -2.828 1 98.12 175 ALA B O 1
ATOM 3018 N N . THR B 1 176 ? 7.988 3.447 -4.977 1 98.31 176 THR B N 1
ATOM 3019 C CA . THR B 1 176 ? 6.699 2.857 -4.641 1 98.31 176 THR B CA 1
ATOM 3020 C C . THR B 1 176 ? 6.832 1.355 -4.41 1 98.31 176 THR B C 1
ATOM 3022 O O . THR B 1 176 ? 7.836 0.751 -4.797 1 98.31 176 THR B O 1
ATOM 3025 N N . VAL B 1 177 ? 5.863 0.766 -3.832 1 98.5 177 VAL B N 1
ATOM 3026 C CA . VAL B 1 177 ? 5.879 -0.672 -3.582 1 98.5 177 VAL B CA 1
ATOM 3027 C C . VAL B 1 177 ? 5.934 -1.426 -4.91 1 98.5 177 VAL B C 1
ATOM 3029 O O . VAL B 1 177 ? 6.703 -2.383 -5.055 1 98.5 177 VAL B O 1
ATOM 3032 N N . LYS B 1 178 ? 5.164 -0.993 -5.891 1 98.06 178 LYS B N 1
ATOM 3033 C CA . LYS B 1 178 ? 5.168 -1.623 -7.207 1 98.06 178 LYS B CA 1
ATOM 3034 C C . LYS B 1 178 ? 6.57 -1.622 -7.812 1 98.06 178 LYS B C 1
ATOM 3036 O O . LYS B 1 178 ? 7.035 -2.646 -8.32 1 98.06 178 LYS B O 1
ATOM 3041 N N . GLU B 1 179 ? 7.195 -0.494 -7.797 1 97.88 179 GLU B N 1
ATOM 3042 C CA . GLU B 1 179 ? 8.547 -0.391 -8.328 1 97.88 179 GLU B CA 1
ATOM 3043 C C . GLU B 1 179 ? 9.492 -1.358 -7.617 1 97.88 179 GLU B C 1
ATOM 3045 O O . GLU B 1 179 ? 10.367 -1.956 -8.25 1 97.88 179 GLU B O 1
ATOM 3050 N N . GLY B 1 180 ? 9.383 -1.473 -6.289 1 97.31 180 GLY B N 1
ATOM 3051 C CA . GLY B 1 180 ? 10.188 -2.414 -5.523 1 97.31 180 GLY B CA 1
ATOM 3052 C C . GLY B 1 180 ? 9.961 -3.859 -5.93 1 97.31 180 GLY B C 1
ATOM 3053 O O . GLY B 1 180 ? 10.914 -4.637 -6.039 1 97.31 180 GLY B O 1
ATOM 3054 N N . ILE B 1 181 ? 8.742 -4.195 -6.145 1 96.62 181 ILE B N 1
ATOM 3055 C CA . ILE B 1 181 ? 8.391 -5.551 -6.562 1 96.62 181 ILE B CA 1
ATOM 3056 C C . ILE B 1 181 ? 9.047 -5.863 -7.906 1 96.62 181 ILE B C 1
ATOM 3058 O O . ILE B 1 181 ? 9.656 -6.918 -8.07 1 96.62 181 ILE B O 1
ATOM 3062 N N . ILE B 1 182 ? 8.953 -4.961 -8.82 1 94.56 182 ILE B N 1
ATOM 3063 C CA . ILE B 1 182 ? 9.508 -5.148 -10.156 1 94.56 182 ILE B CA 1
ATOM 3064 C C . ILE B 1 182 ? 11.023 -5.336 -10.062 1 94.56 182 ILE B C 1
ATOM 3066 O O . ILE B 1 182 ? 11.586 -6.223 -10.703 1 94.56 182 ILE B O 1
ATOM 3070 N N . ALA B 1 183 ? 11.641 -4.539 -9.25 1 93.31 183 ALA B N 1
ATOM 3071 C CA . ALA B 1 183 ? 13.086 -4.645 -9.07 1 93.31 183 ALA B CA 1
ATOM 3072 C C . ALA B 1 183 ? 13.461 -5.996 -8.469 1 93.31 183 ALA B C 1
ATOM 3074 O O . ALA B 1 183 ? 14.445 -6.613 -8.883 1 93.31 183 ALA B O 1
ATOM 3075 N N . HIS B 1 184 ? 12.758 -6.348 -7.504 1 91.44 184 HIS B N 1
ATOM 3076 C CA . HIS B 1 184 ? 13.008 -7.629 -6.848 1 91.44 184 HIS B CA 1
ATOM 3077 C C . HIS B 1 184 ? 12.867 -8.789 -7.828 1 91.44 184 HIS B C 1
ATOM 3079 O O . HIS B 1 184 ? 13.68 -9.711 -7.828 1 91.44 184 HIS B O 1
ATOM 3085 N N . MET B 1 185 ? 11.883 -8.703 -8.656 1 87.12 185 MET B N 1
ATOM 3086 C CA . MET B 1 185 ? 11.641 -9.75 -9.648 1 87.12 185 MET B CA 1
ATOM 3087 C C . MET B 1 185 ? 12.766 -9.789 -10.672 1 87.12 185 MET B C 1
ATOM 3089 O O . MET B 1 185 ? 13.219 -10.875 -11.062 1 87.12 185 MET B O 1
ATOM 3093 N N . LYS 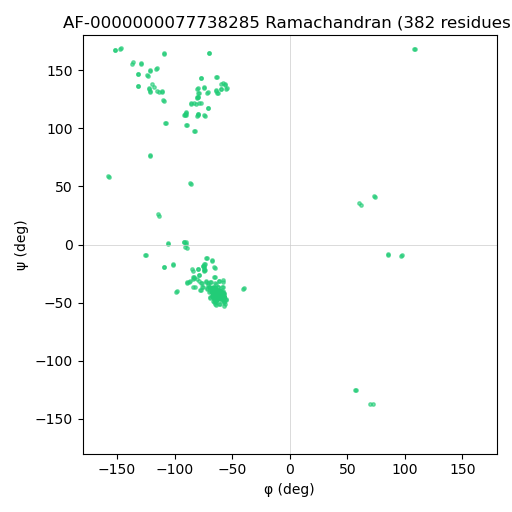B 1 186 ? 13.148 -8.68 -11.086 1 86.44 186 LYS B N 1
ATOM 3094 C CA . LYS B 1 186 ? 14.25 -8.594 -12.039 1 86.44 186 LYS B CA 1
ATOM 3095 C C . LYS B 1 186 ? 15.523 -9.195 -11.453 1 86.44 186 LYS B C 1
ATOM 3097 O O . LYS B 1 186 ? 16.25 -9.914 -12.141 1 86.44 186 LYS B O 1
ATOM 3102 N N . ASN B 1 187 ? 15.781 -8.953 -10.188 1 86.81 187 ASN B N 1
ATOM 3103 C CA . ASN B 1 187 ? 16.969 -9.461 -9.508 1 86.81 187 ASN B CA 1
ATOM 3104 C C . ASN B 1 187 ? 16.953 -10.984 -9.406 1 86.81 187 ASN B C 1
ATOM 3106 O O . ASN B 1 187 ? 17.969 -11.641 -9.617 1 86.81 187 ASN B O 1
ATOM 3110 N N . LEU B 1 188 ? 15.805 -11.547 -9.172 1 82.69 188 LEU B N 1
ATOM 3111 C CA . LEU B 1 188 ? 15.688 -12.984 -8.984 1 82.69 188 LEU B CA 1
ATOM 3112 C C . LEU B 1 188 ? 15.758 -13.711 -10.328 1 82.69 188 LEU B C 1
ATOM 3114 O O . LEU B 1 188 ? 16.297 -14.812 -10.414 1 82.69 188 LEU B O 1
ATOM 3118 N N . LYS B 1 189 ? 15.273 -13.102 -11.328 1 78.19 189 LYS B N 1
ATOM 3119 C CA . LYS B 1 189 ? 15.328 -13.703 -12.664 1 78.19 189 LYS B CA 1
ATOM 3120 C C . LYS B 1 189 ? 16.75 -13.742 -13.188 1 78.19 189 LYS B C 1
ATOM 3122 O O . LYS B 1 189 ? 17.156 -14.703 -13.852 1 78.19 189 LYS B O 1
ATOM 3127 N N . ARG B 1 190 ? 17.547 -12.844 -12.961 1 76.06 190 ARG B N 1
ATOM 3128 C CA . ARG B 1 190 ? 18.938 -12.766 -13.406 1 76.06 190 ARG B CA 1
ATOM 3129 C C . ARG B 1 190 ? 19.797 -13.805 -12.695 1 76.06 190 ARG B C 1
ATOM 3131 O O . ARG B 1 190 ? 20.719 -14.359 -13.289 1 76.06 190 ARG B O 1
ATOM 3138 N N . LYS B 1 191 ? 19.531 -14.148 -11.523 1 71.75 191 LYS B N 1
ATOM 3139 C CA . LYS B 1 191 ? 20.297 -15.148 -10.789 1 71.75 191 LYS B CA 1
ATOM 3140 C C . LYS B 1 191 ? 19.969 -16.562 -11.273 1 71.75 191 LYS B C 1
ATOM 3142 O O . LYS B 1 191 ? 20.781 -17.469 -11.125 1 71.75 191 LYS B O 1
ATOM 3147 N N . ARG B 1 192 ? 18.844 -16.75 -11.961 1 65.75 192 ARG B N 1
ATOM 3148 C CA . ARG B 1 192 ? 18.438 -18.047 -12.492 1 65.75 192 ARG B CA 1
ATOM 3149 C C . ARG B 1 192 ? 19.109 -18.328 -13.836 1 65.75 192 ARG B C 1
ATOM 3151 O O . ARG B 1 192 ? 19.328 -19.484 -14.203 1 65.75 192 ARG B O 1
ATOM 3158 N N . THR B 1 193 ? 19.422 -17.266 -14.555 1 55.03 193 THR B N 1
ATOM 3159 C CA . THR B 1 193 ? 20.141 -17.5 -15.805 1 55.03 193 THR B CA 1
ATOM 3160 C C . THR B 1 193 ? 21.641 -17.453 -15.578 1 55.03 193 THR B C 1
ATOM 3162 O O . THR B 1 193 ? 22.391 -18.219 -16.203 1 55.03 193 THR B O 1
#

Organism: Raphanus sativus (NCBI:txid3726)

Radius of gyration: 31.07 Å; Cα contacts (8 Å, |Δi|>4): 459; chains: 2; bounding box: 89×86×48 Å

Secondary structure (DSSP, 8-state):
--HHHHHHHHHHHHHHHHHHHHHHHHHHHHHHHHHHHHHHHHHHHHHHHHHTT---TT-SEEEEEETPPPSHHHHHHHHHH--TTHHHHHHHHHHHHHHHHHT-TT---EEEEEETTEEEEEE-TT-HHHHHHHHHH-HHHHHHHHHHHHHHHHHHTTT-S-EEEEEETTTTEEPPHHHHHHHHHHHHHHHH-/--HHHHHHHHHHHHHHHHHHHHHHHHHHHHHHHHHHHHHHHHHHHHHHHHHTT---TT-SEEEEEETPPPSHHHHHHHHHH--TTHHHHHHHHHHHHHHHHHT-TT---EEEEEETTEEEEEE-TT-HHHHHHHHHH-HHHHHHHHHHHHHHHHHHTTT-S-EEEEEETTTTEEPPHHHHHHHHHHHHHHHH-

Sequence (386 aa):
MNDKEEELKKVIMDLEEERRDLEDANIELCKRLCESNDEIREAHEELISGLRGISDESLTVRVKMMGRVDKKPFLKVCEEIFSGKAVALQHDRLFSKWQERVCDSRWEPFKIQRSGDKILGVVDEEDEKLKKLSIKWGEDVKMAVKTALEELYEFNGSGRYPVSVLWNFERGRKATVKEGIIAHMKNLKRKRTMNDKEEELKKVIMDLEEERRDLEDANIELCKRLCESNDEIREAHEELISGLRGISDESLTVRVKMMGRVDKKPFLKVCEEIFSGKAVALQHDRLFSKWQERVCDSRWEPFKIQRSGDKILGVVDEEDEKLKKLSIKWGEDVKMAVKTALEELYEFNGSGRYPVSVLWNFERGRKATVKEGIIAHMKNLKRKRT